Protein AF-A0A7V3RHC6-F1 (afdb_monomer)

Radius of gyration: 24.89 Å; Cα contacts (8 Å, |Δi|>4): 990; chains: 1; bounding box: 62×64×65 Å

Nearest PDB structures (foldseek):
  5ebb-assembly1_A  TM=7.477E-01  e=4.420E-12  Homo sapiens
  8w6p-assembly1_B  TM=6.959E-01  e=2.459E-11  Mus musculus
  5kas-assembly1_A  TM=6.746E-01  e=2.603E-11  Mus musculus
  3d33-assembly1_A  TM=6.828E-01  e=7.820E-04  Phocaeicola vulgatus ATCC 8482
  8pb1-assembly1_C  TM=3.062E-01  e=1.645E-03  Mus musculus

InterPro domains:
  IPR004843 Calcineurin-like, phosphoesterase domain [PF00149] (40-216)
  IPR029052 Metallo-dependent phosphatase-like [G3DSA:3.60.21.10] (20-280)
  IPR029052 Metallo-dependent phosphatase-like [SSF56300] (10-263)
  IPR051918 Serine/threonine-protein phosphatase CPPED1 [PTHR43143] (10-264)

Secondary structure (DSSP, 8-state):
----------EEEEEE----BTSSTTHHHHHHHHHHHHHT-BSPPS-EEEES--B--SS-HHHHHHHHHHHHHHHTT--S-EEEE--HHHH--SSTT---HHHHHHHHHHH--SSEEEEETTEEEEE--GGGS-TTSSSTTTTHHHHHHHHHHHHHHHHTTTT-SEEEEE-SS-S-SS-TTPPP-SSSPPTTHHHHHHHHHHHTT--EEEE-SSSS--EEEETTEEEEE---S--SSGGG-EEEEEEEETTEEEEEEEETTS---B---S-SS----STT-EE-SS-EEEEEE--TTT-GGGTT-EEEEEE-TT-EE--S-------TTS-EEEEE---SSTT--EEEEE---PPS---EESS--TTSPPPEEEEETTEEEEEESS-EEEEEEEEETTS-EEEEEEEEEPSEEEEEEPPTTPPSEEEEEEEEESSS--EEEEEEE-

Mean predicted aligned error: 15.15 Å

Solvent-accessible surface area (backbone atoms only — not comparable to full-atom values): 24322 Å² total; per-residue (Å²): 133,84,80,76,76,83,74,67,74,69,48,41,32,35,42,36,18,30,34,18,23,74,69,43,92,44,8,60,60,40,40,48,50,49,45,53,43,53,66,55,25,40,67,63,53,67,31,37,36,36,19,12,16,50,16,39,48,67,87,40,71,68,58,26,51,51,22,41,53,52,42,50,61,47,57,63,74,44,96,46,57,75,46,67,23,40,15,45,36,55,38,23,41,74,57,101,58,46,54,43,74,67,39,49,50,51,43,37,73,73,80,34,68,48,53,51,71,52,74,56,88,50,27,41,41,36,41,36,40,39,62,34,40,39,64,63,65,82,65,79,35,63,65,62,32,57,54,49,56,52,47,54,52,51,55,54,60,61,44,71,86,43,86,54,68,38,33,36,41,37,21,9,52,31,64,49,84,75,32,95,84,53,78,66,49,99,66,30,36,10,70,69,55,33,61,53,51,56,49,46,33,60,78,66,60,24,46,35,37,43,17,12,82,72,56,40,74,45,83,49,70,55,86,74,19,42,35,34,35,22,19,15,25,39,52,89,51,52,83,59,14,27,31,26,44,39,36,41,43,76,56,31,43,35,41,31,53,41,34,65,77,57,75,67,49,68,61,78,88,68,61,79,67,52,70,53,86,59,89,82,39,50,48,36,85,52,53,30,37,35,38,47,75,61,61,36,57,91,38,59,92,47,64,86,59,69,56,76,48,82,47,50,69,79,50,73,49,81,72,55,47,77,94,77,87,87,59,100,78,75,67,46,73,54,55,29,48,32,47,86,45,103,50,40,34,37,38,50,47,47,83,70,85,84,68,91,62,28,66,51,70,75,54,93,62,85,83,56,79,76,68,46,69,50,66,59,51,64,32,40,37,41,33,27,92,50,71,43,53,37,38,30,35,34,27,40,88,86,70,52,71,46,81,53,45,77,49,77,44,53,59,39,82,39,82,43,63,52,62,92,85,67,66,68,43,59,32,42,34,40,36,46,37,88,86,44,57,39,33,43,34,65,44,65,31,98

Sequence (446 aa):
MILLLISFTPFYFIHYSDPQIGRNSYTVPYCSIAVHQIMSMNPQPLFIIVSGDMAEDQNNQNNLLQQWQICDSLFDILSIPKFFTPGNHDIGYASDTCWKPARLSLYRNFWGMDYYSFQYDSCLFISLNSTLLDTYSGHQCYPYSLEQDSFLRATLISSQDSLYHHIFLFFHFPLYVSSPSEANSPNNVDRPRRDTILKYLRDYNISAVFTGHLHYDLLNFYGPTLLMTSLPTCETNINSCGYRVVKVYDKGIETYVIYLSAPVTYVSMIPIVQVQVQSETVVVNTPFWFSCAIDSINHPEWRGSTVRWIFRTGDTLYTSSGNFVYSQTGNYQILCQVYKSPHYSALYRFPIYVRESAHTPENNNLDASPLLFSSLGNKIFIVSQEKQDCNISAYSVVGRKFDVFKGIIERGKNEILLPGDVKSGIYFIRLDSQKSSRFYKFIYVK

Structure (mmCIF, N/CA/C/O backbone):
data_AF-A0A7V3RHC6-F1
#
_entry.id   AF-A0A7V3RHC6-F1
#
loop_
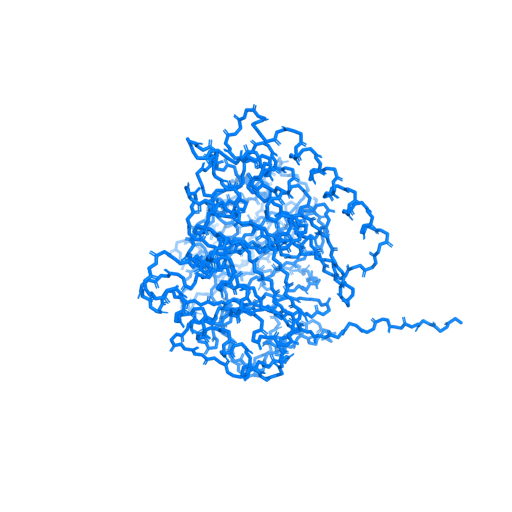_atom_site.group_PDB
_atom_site.id
_atom_site.type_symbol
_atom_site.label_atom_id
_atom_site.label_alt_id
_atom_site.label_comp_id
_atom_site.label_asym_id
_atom_site.label_entity_id
_atom_site.label_seq_id
_atom_site.pdbx_PDB_ins_code
_atom_site.Cartn_x
_atom_site.Cartn_y
_atom_site.Cartn_z
_atom_site.occupancy
_atom_site.B_iso_or_equiv
_atom_site.auth_seq_id
_atom_site.auth_comp_id
_atom_site.auth_asym_id
_atom_site.auth_atom_id
_atom_site.pdbx_PDB_model_num
ATOM 1 N N . MET A 1 1 ? -24.876 -30.536 12.848 1.00 37.47 1 MET A N 1
ATOM 2 C CA . MET A 1 1 ? -24.192 -29.507 12.042 1.00 37.47 1 MET A CA 1
ATOM 3 C C . MET A 1 1 ? -23.051 -28.972 12.890 1.00 37.47 1 MET A C 1
ATOM 5 O O . MET A 1 1 ? -23.301 -28.213 13.815 1.00 37.47 1 MET A O 1
ATOM 9 N N . ILE A 1 2 ? -21.839 -29.492 12.696 1.00 34.75 2 ILE A N 1
ATOM 10 C CA . ILE A 1 2 ? -20.651 -29.005 13.405 1.00 34.75 2 ILE A CA 1
ATOM 11 C C . ILE A 1 2 ? -20.310 -27.671 12.740 1.00 34.75 2 ILE A C 1
ATOM 13 O O . ILE A 1 2 ? -19.877 -27.665 11.591 1.00 34.75 2 ILE A O 1
ATOM 17 N N . LEU A 1 3 ? -20.590 -26.549 13.411 1.00 36.97 3 LEU A N 1
ATOM 18 C CA . LEU A 1 3 ? -20.013 -25.264 13.022 1.00 36.97 3 LEU A CA 1
ATOM 19 C C . LEU A 1 3 ? -18.498 -25.416 13.204 1.00 36.97 3 LEU A C 1
ATOM 21 O O . LEU A 1 3 ? -18.010 -25.392 14.333 1.00 36.97 3 LEU A O 1
ATOM 25 N N . LEU A 1 4 ? -17.758 -25.619 12.113 1.00 41.19 4 LEU A N 1
ATOM 26 C CA . LEU A 1 4 ? -16.332 -25.321 12.120 1.00 41.19 4 LEU A CA 1
ATOM 27 C C . LEU A 1 4 ? -16.225 -23.815 12.363 1.00 41.19 4 LEU A C 1
ATOM 29 O O . LEU A 1 4 ? -16.516 -23.012 11.480 1.00 41.19 4 LEU A O 1
ATOM 33 N N . LEU A 1 5 ? -15.868 -23.437 13.588 1.00 44.69 5 LEU A N 1
ATOM 34 C CA . LEU A 1 5 ? -15.341 -22.111 13.866 1.00 44.69 5 LEU A CA 1
ATOM 35 C C . LEU A 1 5 ? -14.073 -21.980 13.020 1.00 44.69 5 LEU A C 1
ATOM 37 O O . LEU A 1 5 ? -13.069 -22.621 13.321 1.00 44.69 5 LEU A O 1
ATOM 41 N N . ILE A 1 6 ? -14.140 -21.215 11.930 1.00 54.12 6 ILE A N 1
ATOM 42 C CA . ILE A 1 6 ? -12.950 -20.817 11.180 1.00 54.12 6 ILE A CA 1
ATOM 43 C C . ILE A 1 6 ? -12.144 -19.941 12.141 1.00 54.12 6 ILE A C 1
ATOM 45 O O . ILE A 1 6 ? -12.525 -18.808 12.431 1.00 54.12 6 ILE A O 1
ATOM 49 N N . SER A 1 7 ? -11.094 -20.504 12.733 1.00 68.12 7 SER A N 1
ATOM 50 C CA . SER A 1 7 ? -10.205 -19.771 13.625 1.00 68.12 7 SER A CA 1
ATOM 51 C C . SER A 1 7 ? -9.169 -19.039 12.783 1.00 68.12 7 SER A C 1
ATOM 53 O O . SER A 1 7 ? -8.286 -19.677 12.212 1.00 68.12 7 SER A O 1
ATOM 55 N N . PHE A 1 8 ? -9.273 -17.715 12.722 1.00 80.94 8 PHE A N 1
ATOM 56 C CA . PHE A 1 8 ? -8.243 -16.861 12.140 1.00 80.94 8 PHE A CA 1
ATOM 57 C C . PHE A 1 8 ? -6.928 -17.028 12.917 1.00 80.94 8 PHE A C 1
ATOM 59 O O . PHE A 1 8 ? -6.909 -16.886 14.144 1.00 80.94 8 PHE A O 1
ATOM 66 N N . THR A 1 9 ? -5.831 -17.306 12.220 1.00 88.25 9 THR A N 1
ATOM 67 C CA . THR A 1 9 ? -4.495 -17.449 12.804 1.00 88.25 9 THR A CA 1
ATOM 68 C C . THR A 1 9 ? -3.704 -16.164 12.567 1.00 88.25 9 THR A C 1
ATOM 70 O O . THR A 1 9 ? -3.343 -15.877 11.430 1.00 88.25 9 THR A O 1
ATOM 73 N N . PRO A 1 10 ? -3.373 -15.381 13.612 1.00 89.19 10 PRO A N 1
ATOM 74 C CA . PRO A 1 10 ? -2.557 -14.186 13.445 1.00 89.19 10 PRO A CA 1
ATOM 75 C C . PRO A 1 10 ? -1.246 -14.464 12.711 1.00 89.19 10 PRO A C 1
ATOM 77 O O . PRO A 1 10 ? -0.502 -15.378 13.069 1.00 89.19 10 PRO A O 1
ATOM 80 N N . PHE A 1 11 ? -0.938 -13.632 11.724 1.00 94.06 11 PHE A N 1
ATOM 81 C CA . PHE A 1 11 ? 0.276 -13.733 10.918 1.00 94.06 11 PHE A CA 1
ATOM 82 C C . PHE A 1 11 ? 0.844 -12.346 10.650 1.00 94.06 11 PHE A C 1
ATOM 84 O O . PHE A 1 11 ? 0.203 -11.333 10.926 1.00 94.06 11 PHE A O 1
ATOM 91 N N . TYR A 1 12 ? 2.051 -12.275 10.106 1.00 94.75 12 TYR A N 1
ATOM 92 C CA . TYR A 1 12 ? 2.597 -11.010 9.643 1.00 94.75 12 TYR A CA 1
ATOM 93 C C . TYR A 1 12 ? 3.330 -11.178 8.319 1.00 94.75 12 TYR A C 1
ATOM 95 O O . TYR A 1 12 ? 3.799 -12.267 7.988 1.00 94.75 12 TYR A O 1
ATOM 103 N N . PHE A 1 13 ? 3.422 -10.088 7.571 1.00 97.88 13 PHE A N 1
ATOM 104 C CA . PHE A 1 13 ? 4.152 -10.006 6.316 1.00 97.88 13 PHE A CA 1
ATOM 105 C C . PHE A 1 13 ? 4.978 -8.720 6.260 1.00 97.88 13 PHE A C 1
ATOM 107 O O . PHE A 1 13 ? 4.803 -7.810 7.080 1.00 97.88 13 PHE A O 1
ATOM 114 N N . ILE A 1 14 ? 5.896 -8.658 5.298 1.00 98.06 14 ILE A N 1
ATOM 115 C CA . ILE A 1 14 ? 6.701 -7.463 5.032 1.00 98.06 14 ILE A CA 1
ATOM 116 C C . ILE A 1 14 ? 6.112 -6.698 3.849 1.00 98.06 14 ILE A C 1
ATOM 118 O O . ILE A 1 14 ? 5.821 -7.285 2.811 1.00 98.06 14 ILE A O 1
ATOM 122 N N . HIS A 1 15 ? 5.973 -5.384 3.995 1.00 98.00 15 HIS A N 1
ATOM 123 C CA . HIS A 1 15 ? 5.754 -4.453 2.893 1.00 98.00 15 HIS A CA 1
ATOM 124 C C . HIS A 1 15 ? 7.049 -3.683 2.627 1.00 98.00 15 HIS A C 1
ATOM 126 O O . HIS A 1 15 ? 7.551 -2.928 3.462 1.00 98.00 15 HIS A O 1
ATOM 132 N N . TYR A 1 16 ? 7.606 -3.910 1.450 1.00 98.44 16 TYR A N 1
ATOM 133 C CA . TYR A 1 16 ? 8.863 -3.354 0.979 1.00 98.44 16 TYR A CA 1
ATOM 134 C C . TYR A 1 16 ? 8.603 -2.528 -0.280 1.00 98.44 16 TYR A C 1
ATOM 136 O O . TYR A 1 16 ? 7.682 -2.843 -1.030 1.00 98.44 16 TYR A O 1
ATOM 144 N N . SER A 1 17 ? 9.391 -1.488 -0.533 1.00 97.62 17 SER A N 1
ATOM 145 C CA . SER A 1 17 ? 9.248 -0.680 -1.744 1.00 97.62 17 SER A CA 1
ATOM 146 C C . SER A 1 17 ? 10.573 -0.077 -2.193 1.00 97.62 17 SER A C 1
ATOM 148 O O . SER A 1 17 ? 11.487 0.061 -1.382 1.00 97.62 17 SER A O 1
ATOM 150 N N . ASP A 1 18 ? 10.653 0.292 -3.473 1.00 98.38 18 ASP A N 1
ATOM 151 C CA . ASP A 1 18 ? 11.698 1.154 -4.031 1.00 98.38 18 ASP A CA 1
ATOM 152 C C . ASP A 1 18 ? 13.140 0.677 -3.720 1.00 98.38 18 ASP A C 1
ATOM 154 O O . ASP A 1 18 ? 13.944 1.416 -3.132 1.00 98.38 18 ASP A O 1
ATOM 158 N N . PRO A 1 19 ? 13.520 -0.571 -4.079 1.00 98.12 19 PRO A N 1
ATOM 159 C CA . PRO A 1 19 ? 14.930 -0.960 -4.059 1.00 98.12 19 PRO A CA 1
ATOM 160 C C . PRO A 1 19 ? 15.747 -0.194 -5.111 1.00 98.12 19 PRO A C 1
ATOM 162 O O . PRO A 1 19 ? 16.940 0.023 -4.886 1.00 98.12 19 PRO A O 1
ATOM 165 N N . GLN A 1 20 ? 15.117 0.193 -6.235 1.00 97.31 20 GLN A N 1
ATOM 166 C CA . GLN A 1 20 ? 15.668 0.935 -7.378 1.00 97.31 20 GLN A CA 1
ATOM 167 C C . GLN A 1 20 ? 17.129 0.587 -7.673 1.00 97.31 20 GLN A C 1
ATOM 169 O O . GLN A 1 20 ? 18.032 1.434 -7.630 1.00 97.31 20 GLN A O 1
ATOM 174 N N . ILE A 1 21 ? 17.381 -0.699 -7.940 1.00 98.44 21 ILE A N 1
ATOM 175 C CA . ILE A 1 21 ? 18.728 -1.188 -8.230 1.00 98.44 21 ILE A CA 1
ATOM 176 C C . ILE A 1 21 ? 19.315 -0.386 -9.394 1.00 98.44 21 ILE A C 1
ATOM 178 O O . ILE A 1 21 ? 18.726 -0.316 -10.468 1.00 98.44 21 ILE A O 1
ATOM 182 N N . GLY A 1 22 ? 20.486 0.217 -9.171 1.00 96.56 22 GLY A N 1
ATOM 183 C CA . GLY A 1 22 ? 21.165 1.064 -10.157 1.00 96.56 22 GLY A CA 1
ATOM 184 C C . GLY A 1 22 ? 21.068 2.572 -9.913 1.00 96.56 22 GLY A C 1
ATOM 185 O O . GLY A 1 22 ? 21.843 3.307 -10.520 1.00 96.56 22 GLY A O 1
ATOM 186 N N . ARG A 1 23 ? 20.221 3.044 -8.985 1.00 96.31 23 ARG A N 1
ATOM 187 C CA . ARG A 1 23 ? 20.109 4.478 -8.637 1.00 96.31 23 ARG A CA 1
ATOM 188 C C . ARG A 1 23 ? 21.396 5.078 -8.076 1.00 96.31 23 ARG A C 1
ATOM 190 O O . ARG A 1 23 ? 21.731 6.227 -8.346 1.00 96.31 23 ARG A O 1
ATOM 197 N N . ASN A 1 24 ? 22.124 4.309 -7.274 1.00 96.69 24 ASN A N 1
ATOM 198 C CA . ASN A 1 24 ? 23.439 4.661 -6.741 1.00 96.69 24 ASN A CA 1
ATOM 199 C C . ASN A 1 24 ? 24.169 3.403 -6.243 1.00 96.69 24 ASN A C 1
ATOM 201 O O . ASN A 1 24 ? 23.604 2.306 -6.213 1.00 96.69 24 ASN A O 1
ATOM 205 N N . SER A 1 25 ? 25.420 3.571 -5.806 1.00 97.19 25 SER A N 1
ATOM 206 C CA . SER A 1 25 ? 26.279 2.485 -5.315 1.00 97.19 25 SER A CA 1
ATOM 207 C C . SER A 1 25 ? 25.806 1.823 -4.014 1.00 97.19 25 SER A C 1
ATOM 209 O O . SER A 1 25 ? 26.348 0.781 -3.651 1.00 97.19 25 SER A O 1
ATOM 211 N N . TYR A 1 26 ? 24.821 2.391 -3.310 1.00 97.06 26 TYR A N 1
ATOM 212 C CA . TYR A 1 26 ? 24.294 1.855 -2.051 1.00 97.06 26 TYR A CA 1
ATOM 213 C C . TYR A 1 26 ? 23.060 0.966 -2.232 1.00 97.06 26 TYR A C 1
ATOM 215 O O . TYR A 1 26 ? 22.795 0.146 -1.359 1.00 97.06 26 TYR A O 1
ATOM 223 N N . THR A 1 27 ? 22.357 1.063 -3.366 1.00 97.50 27 THR A N 1
ATOM 224 C CA . THR A 1 27 ? 21.118 0.306 -3.648 1.00 97.50 27 THR A CA 1
ATOM 225 C C . THR A 1 27 ? 21.269 -1.204 -3.432 1.00 97.50 27 THR A C 1
ATOM 227 O O . THR A 1 27 ? 20.521 -1.797 -2.657 1.00 97.50 27 THR A O 1
ATOM 230 N N . VAL A 1 28 ? 22.287 -1.827 -4.037 1.00 98.44 28 VAL A N 1
ATOM 231 C CA . VAL A 1 28 ? 22.571 -3.265 -3.876 1.00 98.44 28 VAL A CA 1
ATOM 232 C C . VAL A 1 28 ? 22.974 -3.615 -2.432 1.00 98.44 28 VAL A C 1
ATOM 234 O O . VAL A 1 28 ? 22.345 -4.505 -1.855 1.00 98.44 28 VAL A O 1
ATOM 237 N N . PRO A 1 29 ? 23.958 -2.938 -1.796 1.00 98.38 29 PRO A N 1
ATOM 238 C CA . PRO A 1 29 ? 24.278 -3.176 -0.388 1.00 98.38 29 PRO A CA 1
ATOM 239 C C . PRO A 1 29 ? 23.084 -3.041 0.564 1.00 98.38 29 PRO A C 1
ATOM 241 O O . PRO A 1 29 ? 22.912 -3.882 1.442 1.00 98.38 29 PRO A O 1
ATOM 244 N N . TYR A 1 30 ? 22.254 -2.009 0.412 1.00 98.38 30 TYR A N 1
ATOM 245 C CA . TYR A 1 30 ? 21.142 -1.736 1.327 1.00 98.38 30 TYR A CA 1
ATOM 246 C C . TYR A 1 30 ? 19.971 -2.693 1.113 1.00 98.38 30 TYR A C 1
ATOM 248 O O . TYR A 1 30 ? 19.403 -3.172 2.094 1.00 98.38 30 TYR A O 1
ATOM 256 N N . CYS A 1 31 ? 19.671 -3.059 -0.136 1.00 98.31 31 CYS A N 1
ATOM 257 C CA . CYS A 1 31 ? 18.723 -4.131 -0.431 1.00 98.31 31 CYS A CA 1
ATOM 258 C C . CYS A 1 31 ? 19.202 -5.471 0.161 1.00 98.31 31 CYS A C 1
ATOM 260 O O . CYS A 1 31 ? 18.445 -6.137 0.867 1.00 98.31 31 CYS A O 1
ATOM 262 N N . SER A 1 32 ? 20.488 -5.812 -0.001 1.00 98.31 32 SER A N 1
ATOM 263 C CA . SER A 1 32 ? 21.083 -7.007 0.614 1.00 98.31 32 SER A CA 1
ATOM 264 C C . SER A 1 32 ? 20.976 -6.992 2.143 1.00 98.31 32 SER A C 1
ATOM 266 O O . SER A 1 32 ? 20.552 -7.984 2.736 1.00 98.31 32 SER A O 1
ATOM 268 N N . ILE A 1 33 ? 21.289 -5.866 2.797 1.00 97.94 33 ILE A N 1
ATOM 269 C CA . ILE A 1 33 ? 21.116 -5.705 4.250 1.00 97.94 33 ILE A CA 1
ATOM 270 C C . ILE A 1 33 ? 19.658 -5.953 4.646 1.00 97.94 33 ILE A C 1
ATOM 272 O O . ILE A 1 33 ? 19.409 -6.728 5.567 1.00 97.94 33 ILE A O 1
ATOM 276 N N . ALA A 1 34 ? 18.701 -5.332 3.954 1.00 97.75 34 ALA A N 1
ATOM 277 C CA . ALA A 1 34 ? 17.282 -5.485 4.252 1.00 97.75 34 ALA A CA 1
ATOM 278 C C . ALA A 1 34 ? 16.829 -6.948 4.137 1.00 97.75 34 ALA A C 1
ATOM 280 O O . ALA A 1 34 ? 16.205 -7.473 5.058 1.00 97.75 34 ALA A O 1
ATOM 281 N N . VAL A 1 35 ? 17.207 -7.630 3.053 1.00 98.00 35 VAL A N 1
ATOM 282 C CA . VAL A 1 35 ? 16.885 -9.045 2.838 1.00 98.00 35 VAL A CA 1
ATOM 283 C C . VAL A 1 35 ? 17.478 -9.930 3.937 1.00 98.00 35 VAL A C 1
ATOM 285 O O . VAL A 1 35 ? 16.762 -10.756 4.498 1.00 98.00 35 VAL A O 1
ATOM 288 N N . HIS A 1 36 ? 18.743 -9.739 4.315 1.00 97.56 36 HIS A N 1
ATOM 289 C CA . HIS A 1 36 ? 19.352 -10.527 5.393 1.00 97.56 36 HIS A CA 1
ATOM 290 C C . HIS A 1 36 ? 18.713 -10.242 6.758 1.00 97.56 36 HIS A C 1
ATOM 292 O O . HIS A 1 36 ? 18.557 -11.159 7.564 1.00 97.56 36 HIS A O 1
ATOM 298 N N . GLN A 1 37 ? 18.304 -8.996 7.020 1.00 95.25 37 GLN A N 1
ATOM 299 C CA . GLN A 1 37 ? 17.559 -8.653 8.232 1.00 95.25 37 GLN A CA 1
ATOM 300 C C . GLN A 1 37 ? 16.214 -9.382 8.272 1.00 95.25 37 GLN A C 1
ATOM 302 O O . GLN A 1 37 ? 15.913 -10.023 9.278 1.00 95.25 37 GLN A O 1
ATOM 307 N N . ILE A 1 38 ? 15.454 -9.356 7.173 1.00 97.00 38 ILE A N 1
ATOM 308 C CA . ILE A 1 38 ? 14.174 -10.066 7.040 1.00 97.00 38 ILE A CA 1
ATOM 309 C C . ILE A 1 38 ? 14.379 -11.578 7.206 1.00 97.00 38 ILE A C 1
ATOM 311 O O . ILE A 1 38 ? 13.677 -12.205 7.994 1.00 97.00 38 ILE A O 1
ATOM 315 N N . MET A 1 39 ? 15.399 -12.149 6.559 1.00 95.94 39 MET A N 1
ATOM 316 C CA . MET A 1 39 ? 15.767 -13.563 6.696 1.00 95.94 39 MET A CA 1
ATOM 317 C C . MET A 1 39 ? 16.136 -13.937 8.138 1.00 95.94 39 MET A C 1
ATOM 319 O O . MET A 1 39 ? 15.970 -15.084 8.536 1.00 95.94 39 MET A O 1
ATOM 323 N N . SER A 1 40 ? 16.646 -13.003 8.938 1.00 94.50 40 SER A N 1
ATOM 324 C CA . SER A 1 40 ? 17.009 -13.260 10.336 1.00 94.50 40 SER A CA 1
ATOM 325 C C . SER A 1 40 ? 15.841 -13.134 11.324 1.00 94.50 40 SER A C 1
ATOM 327 O O . SER A 1 40 ? 16.035 -13.357 12.521 1.00 94.50 40 SER A O 1
ATOM 329 N N . MET A 1 41 ? 14.642 -12.764 10.857 1.00 92.88 41 MET A N 1
ATOM 330 C CA . MET A 1 41 ? 13.486 -12.574 11.729 1.00 92.88 41 MET A CA 1
ATOM 331 C C . MET A 1 41 ? 12.950 -13.890 12.290 1.00 92.88 41 MET A C 1
ATOM 333 O O . MET A 1 41 ? 12.840 -14.898 11.593 1.00 92.88 41 MET A O 1
ATOM 337 N N . ASN A 1 42 ? 12.552 -13.851 13.561 1.00 87.06 42 ASN A N 1
ATOM 338 C CA . ASN A 1 42 ? 11.899 -14.950 14.252 1.00 87.06 42 ASN A CA 1
ATOM 339 C C . ASN A 1 42 ? 10.584 -14.489 14.922 1.00 87.06 42 ASN A C 1
ATOM 341 O O . ASN A 1 42 ? 10.622 -13.552 15.729 1.00 87.06 42 ASN A O 1
ATOM 345 N N . PRO A 1 43 ? 9.436 -15.139 14.642 1.00 92.94 43 PRO A N 1
ATOM 346 C CA . PRO A 1 43 ? 9.234 -16.104 13.551 1.00 92.94 43 PRO A CA 1
ATOM 347 C C . PRO A 1 43 ? 9.485 -15.450 12.184 1.00 92.94 43 PRO A C 1
ATOM 349 O O . PRO A 1 43 ? 9.472 -14.228 12.110 1.00 92.94 43 PRO A O 1
ATOM 352 N N . GLN A 1 44 ? 9.716 -16.227 11.122 1.00 95.50 44 GLN A N 1
ATOM 353 C CA . GLN A 1 44 ? 9.834 -15.690 9.753 1.00 95.50 44 GLN A CA 1
ATOM 354 C C . GLN A 1 44 ? 8.538 -14.979 9.324 1.00 95.50 44 GLN A C 1
ATOM 356 O O . GLN A 1 44 ? 7.458 -15.396 9.764 1.00 95.50 44 GLN A O 1
ATOM 361 N N . PRO A 1 45 ? 8.602 -13.945 8.462 1.00 96.81 45 PRO A N 1
ATOM 362 C CA . PRO A 1 45 ? 7.406 -13.385 7.858 1.00 96.81 45 PRO A CA 1
ATOM 363 C C . PRO A 1 45 ? 6.741 -14.440 6.991 1.00 96.81 45 PRO A C 1
ATOM 365 O O . PRO A 1 45 ? 7.404 -15.275 6.380 1.00 96.81 45 PRO A O 1
ATOM 368 N N . LEU A 1 46 ? 5.423 -14.372 6.888 1.00 97.25 46 LEU A N 1
ATOM 369 C CA . LEU A 1 46 ? 4.684 -15.309 6.061 1.00 97.25 46 LEU A CA 1
ATOM 370 C C . LEU A 1 46 ? 4.987 -15.121 4.568 1.00 97.25 46 LEU A C 1
ATOM 372 O O . LEU A 1 46 ? 5.062 -16.096 3.830 1.00 97.25 46 LEU A O 1
ATOM 376 N N . PHE A 1 47 ? 5.129 -13.869 4.134 1.00 98.44 47 PHE A N 1
ATOM 377 C CA . PHE A 1 47 ? 5.503 -13.471 2.780 1.00 98.44 47 PHE A CA 1
ATOM 378 C C . PHE A 1 47 ? 5.992 -12.016 2.773 1.00 98.44 47 PHE A C 1
ATOM 380 O O . PHE A 1 47 ? 5.931 -11.310 3.788 1.00 98.44 47 PHE A O 1
ATOM 387 N N . ILE A 1 48 ? 6.460 -11.561 1.613 1.00 98.50 48 ILE A N 1
ATOM 388 C CA . ILE A 1 48 ? 6.819 -10.168 1.341 1.00 98.50 48 ILE A CA 1
ATOM 389 C C . ILE A 1 48 ? 6.051 -9.639 0.127 1.00 98.50 48 ILE A C 1
ATOM 391 O O . ILE A 1 48 ? 5.906 -10.329 -0.880 1.00 98.50 48 ILE A O 1
ATOM 395 N N . ILE A 1 49 ? 5.565 -8.404 0.231 1.00 98.50 49 ILE A N 1
ATOM 396 C CA . ILE A 1 49 ? 5.015 -7.616 -0.874 1.00 98.50 49 ILE A CA 1
ATOM 397 C C . ILE A 1 49 ? 6.025 -6.521 -1.218 1.00 98.50 49 ILE A C 1
ATOM 399 O O . ILE A 1 49 ? 6.419 -5.759 -0.335 1.00 98.50 49 ILE A O 1
ATOM 403 N N . VAL A 1 50 ? 6.411 -6.429 -2.490 1.00 98.31 50 VAL A N 1
ATOM 404 C CA . VAL A 1 50 ? 7.329 -5.419 -3.031 1.00 98.31 50 VAL A CA 1
ATOM 405 C C . VAL A 1 50 ? 6.541 -4.460 -3.925 1.00 98.31 50 VAL A C 1
ATOM 407 O O . VAL A 1 50 ? 6.107 -4.835 -5.016 1.00 98.31 50 VAL A O 1
ATOM 410 N N . SER A 1 51 ? 6.319 -3.231 -3.450 1.00 96.81 51 SER A N 1
ATOM 411 C CA . SER A 1 51 ? 5.440 -2.246 -4.087 1.00 96.81 51 SER A CA 1
ATOM 412 C C . SER A 1 51 ? 6.116 -1.390 -5.167 1.00 96.81 51 SER A C 1
ATOM 414 O O . SER A 1 51 ? 5.971 -0.172 -5.151 1.00 96.81 51 SER A O 1
ATOM 416 N N . GLY A 1 52 ? 6.811 -2.018 -6.117 1.00 96.12 52 GLY A N 1
ATOM 417 C CA . GLY A 1 52 ? 7.332 -1.365 -7.322 1.00 96.12 52 GLY A CA 1
ATOM 418 C C . GLY A 1 52 ? 8.730 -0.770 -7.221 1.00 96.12 52 GLY A C 1
ATOM 419 O O . GLY A 1 52 ? 9.347 -0.737 -6.154 1.00 96.12 52 GLY A O 1
ATOM 420 N N . ASP A 1 53 ? 9.194 -0.320 -8.387 1.00 97.19 53 ASP A N 1
ATOM 421 C CA . ASP A 1 53 ? 10.480 0.323 -8.628 1.00 97.19 53 ASP A CA 1
ATOM 422 C C . ASP A 1 53 ? 11.665 -0.592 -8.305 1.00 97.19 53 ASP A C 1
ATOM 424 O O . ASP A 1 53 ? 12.597 -0.252 -7.570 1.00 97.19 53 ASP A O 1
ATOM 428 N N . MET A 1 54 ? 11.635 -1.799 -8.881 1.00 98.00 54 MET A N 1
ATOM 429 C CA . MET A 1 54 ? 12.683 -2.801 -8.673 1.00 98.00 54 MET A CA 1
ATOM 430 C C . MET A 1 54 ? 14.049 -2.360 -9.220 1.00 98.00 54 MET A C 1
ATOM 432 O O . MET A 1 54 ? 15.089 -2.758 -8.691 1.00 98.00 54 MET A O 1
ATOM 436 N N . ALA A 1 55 ? 14.052 -1.550 -10.273 1.00 95.75 55 ALA A N 1
ATOM 437 C CA . ALA A 1 55 ? 15.232 -1.070 -10.986 1.00 95.75 55 ALA A CA 1
ATOM 438 C C . ALA A 1 55 ? 15.156 0.446 -11.211 1.00 95.75 55 ALA A C 1
ATOM 440 O O . ALA A 1 55 ? 14.100 1.035 -11.025 1.00 95.75 55 ALA A O 1
ATOM 441 N N . GLU A 1 56 ? 16.263 1.075 -11.607 1.00 93.75 56 GLU A N 1
ATOM 442 C CA . GLU A 1 56 ? 16.321 2.519 -11.871 1.00 93.75 56 GLU A CA 1
ATOM 443 C C . GLU A 1 56 ? 16.166 2.860 -13.361 1.00 93.75 56 GLU A C 1
ATOM 445 O O . GLU A 1 56 ? 15.500 3.837 -13.707 1.00 93.75 56 GLU A O 1
ATOM 450 N N . ASP A 1 57 ? 16.817 2.106 -14.257 1.00 88.56 57 ASP A N 1
ATOM 451 C CA . ASP A 1 57 ? 17.053 2.553 -15.633 1.00 88.56 57 ASP A CA 1
ATOM 452 C C . ASP A 1 57 ? 15.789 2.470 -16.505 1.00 88.56 57 ASP A C 1
ATOM 454 O O . ASP A 1 57 ? 15.423 1.449 -17.097 1.00 88.56 57 ASP A O 1
ATOM 458 N N . GLN A 1 58 ? 15.121 3.613 -16.627 1.00 83.50 58 GLN A N 1
ATOM 459 C CA . GLN A 1 58 ? 13.950 3.778 -17.479 1.00 83.50 58 GLN A CA 1
ATOM 460 C C . GLN A 1 58 ? 14.276 3.867 -18.973 1.00 83.50 58 GLN A C 1
ATOM 462 O O . GLN A 1 58 ? 13.386 3.676 -19.800 1.00 83.50 58 GLN A O 1
ATOM 467 N N . ASN A 1 59 ? 15.526 4.110 -19.354 1.00 83.25 59 ASN A N 1
ATOM 468 C CA . ASN A 1 59 ? 15.872 4.499 -20.719 1.00 83.25 59 ASN A CA 1
ATOM 469 C C . ASN A 1 59 ? 16.571 3.386 -21.506 1.00 83.25 59 ASN A C 1
ATOM 471 O O . ASN A 1 59 ? 16.543 3.399 -22.737 1.00 83.25 59 ASN A O 1
ATOM 475 N N . ASN A 1 60 ? 17.160 2.402 -20.824 1.00 87.56 60 ASN A N 1
ATOM 476 C CA . ASN A 1 60 ? 17.866 1.292 -21.452 1.00 87.56 60 ASN A CA 1
ATOM 477 C C . ASN A 1 60 ? 17.332 -0.064 -20.972 1.00 87.56 60 ASN A C 1
ATOM 479 O O . ASN A 1 60 ? 17.556 -0.483 -19.840 1.00 87.56 60 ASN A O 1
ATOM 483 N N . GLN A 1 61 ? 16.682 -0.793 -21.882 1.00 88.12 61 GLN A N 1
ATOM 484 C CA . GLN A 1 61 ? 16.084 -2.098 -21.596 1.00 88.12 61 GLN A CA 1
ATOM 485 C C . GLN A 1 61 ? 17.100 -3.153 -21.122 1.00 88.12 61 GLN A C 1
ATOM 487 O O . GLN A 1 61 ? 16.758 -3.997 -20.297 1.00 88.12 61 GLN A O 1
ATOM 492 N N . ASN A 1 62 ? 18.339 -3.126 -21.625 1.00 91.69 62 ASN A N 1
ATOM 493 C CA . ASN A 1 62 ? 19.361 -4.092 -21.215 1.00 91.69 62 ASN A CA 1
ATOM 494 C C . ASN A 1 62 ? 19.832 -3.815 -19.786 1.00 91.69 62 ASN A C 1
ATOM 496 O O . ASN A 1 62 ? 19.975 -4.750 -19.001 1.00 91.69 62 ASN A O 1
ATOM 500 N N . ASN A 1 63 ? 20.024 -2.540 -19.441 1.00 93.50 63 ASN A N 1
ATOM 501 C CA . ASN A 1 63 ? 20.364 -2.143 -18.077 1.00 93.50 63 ASN A CA 1
ATOM 502 C C . ASN A 1 63 ? 19.215 -2.461 -17.114 1.00 93.50 63 ASN A C 1
ATOM 504 O O . ASN A 1 63 ? 19.463 -3.032 -16.058 1.00 93.50 63 ASN A O 1
ATOM 508 N N . LEU A 1 64 ? 17.970 -2.170 -17.507 1.00 93.00 64 LEU A N 1
ATOM 509 C CA . LEU A 1 64 ? 16.774 -2.525 -16.743 1.00 93.00 64 LEU A CA 1
ATOM 510 C C . LEU A 1 64 ? 16.738 -4.024 -16.424 1.00 93.00 64 LEU A C 1
ATOM 512 O O . LEU A 1 64 ? 16.567 -4.405 -15.272 1.00 93.00 64 LEU A O 1
ATOM 516 N N . LEU A 1 65 ? 16.945 -4.878 -17.433 1.00 95.50 65 LEU A N 1
ATOM 517 C CA . LEU A 1 65 ? 16.927 -6.328 -17.249 1.00 95.50 65 LEU A CA 1
ATOM 518 C C . LEU A 1 65 ? 18.050 -6.804 -16.317 1.00 95.50 65 LEU A C 1
ATOM 520 O O . LEU A 1 65 ? 17.808 -7.652 -15.464 1.00 95.50 65 LEU A O 1
ATOM 524 N N . GLN A 1 66 ? 19.257 -6.243 -16.436 1.00 97.62 66 GLN A N 1
ATOM 525 C CA . GLN A 1 66 ? 20.363 -6.553 -15.520 1.00 97.62 66 GLN A CA 1
ATOM 526 C C . GLN A 1 66 ? 20.046 -6.126 -14.083 1.00 97.62 66 GLN A C 1
ATOM 528 O O . GLN A 1 66 ? 20.302 -6.872 -13.140 1.00 97.62 66 GLN A O 1
ATOM 533 N N . GLN A 1 67 ? 19.461 -4.942 -13.903 1.00 98.00 67 GLN A N 1
ATOM 534 C CA . GLN A 1 67 ? 19.055 -4.443 -12.591 1.00 98.00 67 GLN A CA 1
ATOM 535 C C . GLN A 1 67 ? 17.942 -5.305 -11.981 1.00 98.00 67 GLN A C 1
ATOM 537 O O . GLN A 1 67 ? 18.019 -5.635 -10.799 1.00 98.00 67 GLN A O 1
ATOM 542 N N . TRP A 1 68 ? 16.965 -5.750 -12.778 1.00 98.06 68 TRP A N 1
ATOM 543 C CA . TRP A 1 68 ? 15.958 -6.716 -12.338 1.00 98.06 68 TRP A CA 1
ATOM 544 C C . TRP A 1 68 ? 16.564 -8.064 -11.955 1.00 98.06 68 TRP A C 1
ATOM 546 O O . TRP A 1 68 ? 16.212 -8.581 -10.905 1.00 98.06 68 TRP A O 1
ATOM 556 N N . GLN A 1 69 ? 17.512 -8.603 -12.727 1.00 98.50 69 GLN A N 1
ATOM 557 C CA . GLN A 1 69 ? 18.209 -9.849 -12.379 1.00 98.50 69 GLN A CA 1
ATOM 558 C C . GLN A 1 69 ? 18.962 -9.743 -11.049 1.00 98.50 69 GLN A C 1
ATOM 560 O O . GLN A 1 69 ? 18.937 -10.677 -10.249 1.00 98.50 69 GLN A O 1
ATOM 565 N N . ILE A 1 70 ? 19.613 -8.605 -10.794 1.00 98.62 70 ILE A N 1
ATOM 566 C CA . ILE A 1 70 ? 20.274 -8.341 -9.510 1.00 98.62 70 ILE A CA 1
ATOM 567 C C . ILE A 1 70 ? 19.236 -8.264 -8.386 1.00 98.62 70 ILE A C 1
ATOM 569 O O . ILE A 1 70 ? 19.426 -8.886 -7.345 1.00 98.62 70 ILE A O 1
ATOM 573 N N . CYS A 1 71 ? 18.144 -7.524 -8.594 1.00 98.44 71 CYS A N 1
ATOM 574 C CA . CYS A 1 71 ? 17.059 -7.386 -7.625 1.00 98.44 71 CYS A CA 1
ATOM 575 C C . CYS A 1 71 ? 16.447 -8.752 -7.269 1.00 98.44 71 CYS A C 1
ATOM 577 O O . CYS A 1 71 ? 16.366 -9.107 -6.096 1.00 98.44 71 CYS A O 1
ATOM 579 N N . ASP A 1 72 ? 16.105 -9.549 -8.280 1.00 98.12 72 ASP A N 1
ATOM 580 C CA . ASP A 1 72 ? 15.546 -10.894 -8.132 1.00 98.12 72 ASP A CA 1
ATOM 581 C C . ASP A 1 72 ? 16.501 -11.814 -7.363 1.00 98.12 72 ASP A C 1
ATOM 583 O O . ASP A 1 72 ? 16.120 -12.398 -6.352 1.00 98.12 72 ASP A O 1
ATOM 587 N N . SER A 1 73 ? 17.789 -11.813 -7.728 1.00 98.31 73 SER A N 1
ATOM 588 C CA . SER A 1 73 ? 18.825 -12.588 -7.029 1.00 98.31 73 SER A CA 1
ATOM 589 C C . SER A 1 73 ? 18.970 -12.203 -5.551 1.00 98.31 73 SER A C 1
ATOM 591 O O . SER A 1 73 ? 19.288 -13.053 -4.721 1.00 98.31 73 SER A O 1
ATOM 593 N N . LEU A 1 74 ? 18.763 -10.927 -5.202 1.00 98.25 74 LEU A N 1
ATOM 594 C CA . LEU A 1 74 ? 18.775 -10.481 -3.808 1.00 98.25 74 LEU A CA 1
ATOM 595 C C . LEU A 1 74 ? 17.547 -11.011 -3.064 1.00 98.25 74 LEU A C 1
ATOM 597 O O . LEU A 1 74 ? 17.699 -11.563 -1.979 1.00 98.25 74 LEU A O 1
ATOM 601 N N . PHE A 1 75 ? 16.348 -10.895 -3.638 1.00 97.62 75 PHE A N 1
ATOM 602 C CA . PHE A 1 75 ? 15.123 -11.404 -3.013 1.00 97.62 75 PHE A CA 1
ATOM 603 C C . PHE A 1 75 ? 15.045 -12.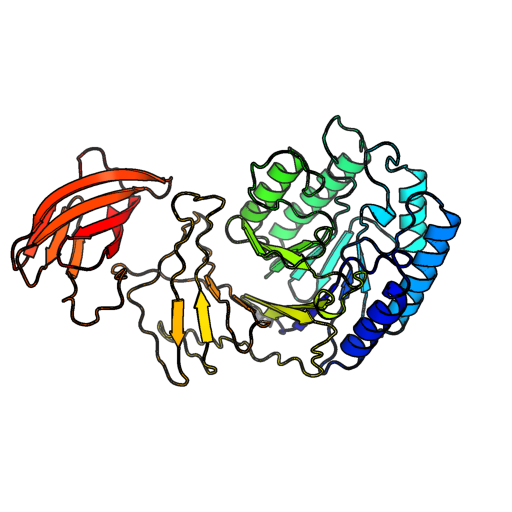936 -2.976 1.00 97.62 75 PHE A C 1
ATOM 605 O O . PHE A 1 75 ? 14.382 -13.478 -2.094 1.00 97.62 75 PHE A O 1
ATOM 612 N N . ASP A 1 76 ? 15.735 -13.645 -3.868 1.00 96.12 76 ASP A N 1
ATOM 613 C CA . ASP A 1 76 ? 15.826 -15.111 -3.887 1.00 96.12 76 ASP A CA 1
ATOM 614 C C . ASP A 1 76 ? 16.535 -15.710 -2.669 1.00 96.12 76 ASP A C 1
ATOM 616 O O . ASP A 1 76 ? 16.338 -16.883 -2.352 1.00 96.12 76 ASP A O 1
ATOM 620 N N . ILE A 1 77 ? 17.289 -14.900 -1.922 1.00 95.12 77 ILE A N 1
ATOM 621 C CA . ILE A 1 77 ? 17.848 -15.294 -0.621 1.00 95.12 77 ILE A CA 1
ATOM 622 C C . ILE A 1 77 ? 16.719 -15.608 0.383 1.00 95.12 77 ILE A C 1
ATOM 624 O O . ILE A 1 77 ? 16.888 -16.433 1.284 1.00 95.12 77 ILE A O 1
ATOM 628 N N . LEU A 1 78 ? 15.547 -14.981 0.234 1.00 94.31 78 LEU A N 1
ATOM 629 C CA . LEU A 1 78 ? 14.386 -15.230 1.082 1.00 94.31 78 LEU A CA 1
ATOM 630 C C . LEU A 1 78 ? 13.677 -16.528 0.681 1.00 94.31 78 LEU A C 1
ATOM 632 O O . LEU A 1 78 ? 13.155 -16.662 -0.422 1.00 94.31 78 LEU A O 1
ATOM 636 N N . SER A 1 79 ? 13.538 -17.454 1.632 1.00 93.56 79 SER A N 1
ATOM 637 C CA . SER A 1 79 ? 12.756 -18.693 1.461 1.00 93.56 79 SER A CA 1
ATOM 638 C C . SER A 1 79 ? 11.246 -18.510 1.700 1.00 93.56 79 SER A C 1
ATOM 640 O O . SER A 1 79 ? 10.553 -19.467 2.042 1.00 93.56 79 SER A O 1
ATOM 642 N N . ILE A 1 80 ? 10.735 -17.284 1.559 1.00 95.56 80 ILE A N 1
ATOM 643 C CA . ILE A 1 80 ? 9.321 -16.931 1.759 1.00 95.56 80 ILE A CA 1
ATOM 644 C C . ILE A 1 80 ? 8.702 -16.466 0.431 1.00 95.56 80 ILE A C 1
ATOM 646 O O . ILE A 1 80 ? 9.425 -15.952 -0.425 1.00 95.56 80 ILE A O 1
ATOM 650 N N . PRO A 1 81 ? 7.382 -16.622 0.220 1.00 97.38 81 PRO A N 1
ATOM 651 C CA . PRO A 1 81 ? 6.711 -16.118 -0.975 1.00 97.38 81 PRO A CA 1
ATOM 652 C C . PRO A 1 81 ? 6.928 -14.613 -1.171 1.00 97.38 81 PRO A C 1
ATOM 654 O O . PRO A 1 81 ? 6.895 -13.841 -0.208 1.00 97.38 81 PRO A O 1
ATOM 657 N N . LYS A 1 82 ? 7.121 -14.204 -2.429 1.00 96.94 82 LYS A N 1
ATOM 658 C CA . LYS A 1 82 ? 7.342 -12.811 -2.831 1.00 96.94 82 LYS A CA 1
ATOM 659 C C . LYS A 1 82 ? 6.270 -12.386 -3.830 1.00 96.94 82 LYS A C 1
ATOM 661 O O . LYS A 1 82 ? 6.015 -13.098 -4.798 1.00 96.94 82 LYS A O 1
ATOM 666 N N . PHE A 1 83 ? 5.660 -11.233 -3.591 1.00 98.12 83 PHE A N 1
ATOM 667 C CA . PHE A 1 83 ? 4.601 -10.665 -4.420 1.00 98.12 83 PHE A CA 1
ATOM 668 C C . PHE A 1 83 ? 5.043 -9.296 -4.925 1.00 98.12 83 PHE A C 1
ATOM 670 O O . PHE A 1 83 ? 5.188 -8.359 -4.141 1.00 98.12 83 PHE A O 1
ATOM 677 N N . PHE A 1 84 ? 5.272 -9.183 -6.229 1.00 97.69 84 PHE A N 1
ATOM 678 C CA . PHE A 1 84 ? 5.738 -7.952 -6.862 1.00 97.69 84 PHE A CA 1
ATOM 679 C C . PHE A 1 84 ? 4.576 -7.213 -7.518 1.00 97.69 84 PHE A C 1
ATOM 681 O O . PHE A 1 84 ? 3.654 -7.834 -8.039 1.00 97.69 84 PHE A O 1
ATOM 688 N N . THR A 1 85 ? 4.626 -5.889 -7.499 1.00 96.50 85 THR A N 1
ATOM 689 C CA . THR A 1 85 ? 3.800 -5.014 -8.340 1.00 96.50 85 THR A CA 1
ATOM 690 C C . THR A 1 85 ? 4.747 -4.058 -9.060 1.00 96.50 85 THR A C 1
ATOM 692 O O . THR A 1 85 ? 5.804 -3.754 -8.509 1.00 96.50 85 THR A O 1
ATOM 695 N N . PRO A 1 86 ? 4.443 -3.582 -10.271 1.00 95.44 86 PRO A N 1
ATOM 696 C CA . PRO A 1 86 ? 5.331 -2.648 -10.957 1.00 95.44 86 PRO A CA 1
ATOM 697 C C . PRO A 1 86 ? 5.253 -1.230 -10.387 1.00 95.44 86 PRO A C 1
ATOM 699 O O . PRO A 1 86 ? 4.172 -0.762 -10.018 1.00 95.44 86 PRO A O 1
ATOM 702 N N . GLY A 1 87 ? 6.385 -0.527 -10.433 1.00 94.19 87 GLY A N 1
ATOM 703 C CA . GLY A 1 87 ? 6.465 0.929 -10.322 1.00 94.19 87 GLY A CA 1
ATOM 704 C C . GLY A 1 87 ? 6.781 1.610 -11.656 1.00 94.19 87 GLY A C 1
ATOM 705 O O . GLY A 1 87 ? 6.902 0.960 -12.705 1.00 94.19 87 GLY A O 1
ATOM 706 N N . ASN A 1 88 ? 6.868 2.940 -11.660 1.00 91.94 88 ASN A N 1
ATOM 707 C CA . ASN A 1 88 ? 7.120 3.687 -12.895 1.00 91.94 88 ASN A CA 1
ATOM 708 C C . ASN A 1 88 ? 8.539 3.500 -13.433 1.00 91.94 88 ASN A C 1
ATOM 710 O O . ASN A 1 88 ? 8.731 3.635 -14.641 1.00 91.94 88 ASN A O 1
ATOM 714 N N . HIS A 1 89 ? 9.517 3.138 -12.602 1.00 92.25 89 HIS A N 1
ATOM 715 C CA . HIS A 1 89 ? 10.832 2.752 -13.101 1.00 92.25 89 HIS A CA 1
ATOM 716 C C . HIS A 1 89 ? 10.825 1.376 -13.784 1.00 92.25 89 HIS A C 1
ATOM 718 O O . HIS A 1 89 ? 11.631 1.116 -14.680 1.00 92.25 89 HIS A O 1
ATOM 724 N N . ASP A 1 90 ? 9.846 0.526 -13.474 1.00 93.12 90 ASP A N 1
ATOM 725 C CA . ASP A 1 90 ? 9.703 -0.783 -14.107 1.00 93.12 90 ASP A CA 1
ATOM 726 C C . ASP A 1 90 ? 8.981 -0.698 -15.457 1.00 93.12 90 ASP A C 1
ATOM 728 O O . ASP A 1 90 ? 9.436 -1.271 -16.450 1.00 93.12 90 ASP A O 1
ATOM 732 N N . ILE A 1 91 ? 7.869 0.039 -15.521 1.00 88.38 91 ILE A N 1
ATOM 733 C CA . ILE A 1 91 ? 6.964 0.064 -16.689 1.00 88.38 91 ILE A CA 1
ATOM 734 C C . ILE A 1 91 ? 7.122 1.322 -17.555 1.00 88.38 91 ILE A C 1
ATOM 736 O O . ILE A 1 91 ? 6.803 1.287 -18.748 1.00 88.38 91 ILE A O 1
ATOM 740 N N . GLY A 1 92 ? 7.675 2.398 -17.000 1.00 80.12 92 GLY A N 1
ATOM 741 C CA . GLY A 1 92 ? 7.763 3.718 -17.623 1.00 80.12 92 GLY A CA 1
ATOM 742 C C . GLY A 1 92 ? 6.728 4.703 -17.068 1.00 80.12 92 GLY A C 1
ATOM 743 O O . GLY A 1 92 ? 5.698 4.315 -16.516 1.00 80.12 92 GLY A O 1
ATOM 744 N N . TYR A 1 93 ? 7.013 5.995 -17.231 1.00 68.44 93 TYR A N 1
ATOM 745 C CA . TYR A 1 93 ? 6.196 7.117 -16.762 1.00 68.44 93 TYR A CA 1
ATOM 746 C C . TYR A 1 93 ? 5.577 7.861 -17.954 1.00 68.44 93 TYR A C 1
ATOM 748 O O . TYR A 1 93 ? 6.205 7.938 -19.000 1.00 68.44 93 TYR A O 1
ATOM 756 N N . ALA A 1 94 ? 4.373 8.433 -17.836 1.00 55.38 94 ALA A N 1
ATOM 757 C CA . ALA A 1 94 ? 3.615 9.003 -18.965 1.00 55.38 94 ALA A CA 1
ATOM 758 C C . ALA A 1 94 ? 4.125 10.352 -19.546 1.00 55.38 94 ALA A C 1
ATOM 760 O O . ALA A 1 94 ? 3.406 11.005 -20.301 1.00 55.38 94 ALA A O 1
ATOM 761 N N . SER A 1 95 ? 5.360 10.773 -19.251 1.00 56.91 95 SER A N 1
ATOM 762 C CA . SER A 1 95 ? 6.040 11.862 -19.980 1.00 56.91 95 SER A CA 1
ATOM 763 C C . SER A 1 95 ? 6.822 11.303 -21.185 1.00 56.91 95 SER A C 1
ATOM 765 O O . SER A 1 95 ? 6.510 10.209 -21.652 1.00 56.91 95 SER A O 1
ATOM 767 N N . ASP A 1 96 ? 7.820 12.017 -21.725 1.00 49.91 96 ASP A N 1
ATOM 768 C CA . ASP A 1 96 ? 8.614 11.622 -22.913 1.00 49.91 96 ASP A CA 1
ATOM 769 C C . ASP A 1 96 ? 9.272 10.214 -22.825 1.00 49.91 96 ASP A C 1
ATOM 771 O O . ASP A 1 96 ? 9.803 9.706 -23.814 1.00 49.91 96 ASP A O 1
ATOM 775 N N . THR A 1 97 ? 9.192 9.547 -21.667 1.00 52.62 97 THR A N 1
ATOM 776 C CA . THR A 1 97 ? 9.570 8.150 -21.381 1.00 52.62 97 THR A CA 1
ATOM 777 C C . THR A 1 97 ? 8.377 7.170 -21.339 1.00 52.62 97 THR A C 1
ATOM 779 O O . THR A 1 97 ? 8.484 6.102 -20.731 1.00 52.62 97 THR A O 1
ATOM 782 N N . CYS A 1 98 ? 7.265 7.525 -22.004 1.00 55.22 98 CYS A N 1
ATOM 783 C CA . CYS A 1 98 ? 5.943 6.886 -21.928 1.00 55.22 98 CYS A CA 1
ATOM 784 C C . CYS A 1 98 ? 5.984 5.353 -21.840 1.00 55.22 98 CYS A C 1
ATOM 786 O O . CYS A 1 98 ? 6.729 4.691 -22.572 1.00 55.22 98 CYS A O 1
ATOM 788 N N . TRP A 1 99 ? 5.180 4.789 -20.927 1.00 73.88 99 TRP A N 1
ATOM 789 C CA . TRP A 1 99 ? 4.990 3.344 -20.818 1.00 73.88 99 TRP A CA 1
ATOM 790 C C . TRP A 1 99 ? 4.674 2.757 -22.207 1.00 73.88 99 TRP A C 1
ATOM 792 O O . TRP A 1 99 ? 3.937 3.344 -23.001 1.00 73.88 99 TRP A O 1
ATOM 802 N N . LYS A 1 100 ? 5.241 1.590 -22.527 1.00 78.31 100 LYS A N 1
ATOM 803 C CA . LYS A 1 100 ? 5.025 0.923 -23.824 1.00 78.31 100 LYS A CA 1
ATOM 804 C C . LYS A 1 100 ? 4.473 -0.481 -23.612 1.00 78.31 100 LYS A C 1
ATOM 806 O O . LYS A 1 100 ? 4.968 -1.178 -22.723 1.00 78.31 100 LYS A O 1
ATOM 811 N N . PRO A 1 101 ? 3.576 -0.978 -24.487 1.00 85.06 101 PRO A N 1
ATOM 812 C CA . PRO A 1 101 ? 3.131 -2.374 -24.462 1.00 85.06 101 PRO A CA 1
ATOM 813 C C . PRO A 1 101 ? 4.278 -3.393 -24.427 1.00 85.06 101 PRO A C 1
ATOM 815 O O . PRO A 1 101 ? 4.190 -4.409 -23.740 1.00 85.06 101 PRO A O 1
ATOM 818 N N . ALA A 1 102 ? 5.387 -3.104 -25.118 1.00 86.56 102 ALA A N 1
ATOM 819 C CA . ALA A 1 102 ? 6.583 -3.945 -25.099 1.00 86.56 102 ALA A CA 1
ATOM 820 C C . ALA A 1 102 ? 7.244 -4.006 -23.711 1.00 86.56 102 ALA A C 1
ATOM 822 O O . ALA A 1 102 ? 7.687 -5.072 -23.297 1.00 86.56 102 ALA A O 1
ATOM 823 N N . ARG A 1 103 ? 7.263 -2.891 -22.968 1.00 86.62 103 ARG A N 1
ATOM 824 C CA . ARG A 1 103 ? 7.829 -2.831 -21.614 1.00 86.62 103 ARG A CA 1
ATOM 825 C C . ARG A 1 103 ? 6.943 -3.545 -20.600 1.00 86.62 103 ARG A C 1
ATOM 827 O O . ARG A 1 103 ? 7.448 -4.304 -19.783 1.00 86.62 103 ARG A O 1
ATOM 834 N N . LEU A 1 104 ? 5.627 -3.395 -20.731 1.00 89.75 104 LEU A N 1
ATOM 835 C CA . LEU A 1 104 ? 4.666 -4.179 -19.960 1.00 89.75 104 LEU A CA 1
ATOM 836 C C . LEU A 1 104 ? 4.801 -5.683 -20.234 1.00 89.75 104 LEU A C 1
ATOM 838 O O . LEU A 1 104 ? 4.796 -6.487 -19.308 1.00 89.75 104 LEU A O 1
ATOM 842 N N . SER A 1 105 ? 4.973 -6.067 -21.500 1.00 91.12 105 SER A N 1
ATOM 843 C CA . SER A 1 105 ? 5.202 -7.468 -21.877 1.00 91.12 105 SER A CA 1
ATOM 844 C C . SER A 1 105 ? 6.516 -7.997 -21.301 1.00 91.12 105 SER A C 1
ATOM 846 O O . SER A 1 105 ? 6.558 -9.114 -20.798 1.00 91.12 105 SER A O 1
ATOM 848 N N . LEU A 1 106 ? 7.580 -7.187 -21.327 1.00 92.56 106 LEU A N 1
ATOM 849 C CA . LEU A 1 106 ? 8.867 -7.537 -20.730 1.00 92.56 106 LEU A CA 1
ATOM 850 C C . LEU A 1 106 ? 8.751 -7.749 -19.216 1.00 92.56 106 LEU A C 1
ATOM 852 O O . LEU A 1 106 ? 9.242 -8.757 -18.717 1.00 92.56 106 LEU A O 1
ATOM 856 N N . TYR A 1 107 ? 8.063 -6.847 -18.510 1.00 94.38 107 TYR A N 1
ATOM 857 C CA . TYR A 1 107 ? 7.765 -7.012 -17.088 1.00 94.38 107 TYR A CA 1
ATOM 858 C C . TYR A 1 107 ? 7.008 -8.313 -16.834 1.00 94.38 107 TYR A C 1
ATOM 860 O O . TYR A 1 107 ? 7.443 -9.123 -16.023 1.00 94.38 107 TYR A O 1
ATOM 868 N N . ARG A 1 108 ? 5.922 -8.553 -17.582 1.00 94.62 108 ARG A N 1
ATOM 869 C CA . ARG A 1 108 ? 5.092 -9.752 -17.425 1.00 94.62 108 ARG A CA 1
ATOM 870 C C . ARG A 1 108 ? 5.855 -11.050 -17.653 1.00 94.62 108 ARG A C 1
ATOM 872 O O . ARG A 1 108 ? 5.602 -12.033 -16.966 1.00 94.62 108 ARG A O 1
ATOM 879 N N . ASN A 1 109 ? 6.801 -11.041 -18.588 1.00 95.19 109 ASN A N 1
ATOM 880 C CA . ASN A 1 109 ? 7.656 -12.190 -18.865 1.00 95.19 109 ASN A CA 1
ATOM 881 C C . ASN A 1 109 ? 8.698 -12.441 -17.766 1.00 95.19 109 ASN A C 1
ATOM 883 O O . ASN A 1 109 ? 9.089 -13.589 -17.580 1.00 95.19 109 ASN A O 1
ATOM 887 N N . PHE A 1 110 ? 9.169 -11.395 -17.081 1.00 96.56 110 PHE A N 1
ATOM 888 C CA . PHE A 1 110 ? 10.209 -11.511 -16.057 1.00 96.56 110 PHE A CA 1
ATOM 889 C C . PHE A 1 110 ? 9.624 -11.703 -14.650 1.00 96.56 110 PHE A C 1
ATOM 891 O O . PHE A 1 110 ? 9.923 -12.689 -13.989 1.00 96.56 110 PHE A O 1
ATOM 898 N N . TRP A 1 111 ? 8.762 -10.783 -14.209 1.00 95.56 111 TRP A N 1
ATOM 899 C CA . TRP A 1 111 ? 8.197 -10.733 -12.854 1.00 95.56 111 TRP A CA 1
ATOM 900 C C . TRP A 1 111 ? 6.829 -11.419 -12.722 1.00 95.56 111 TRP A C 1
ATOM 902 O O . TRP A 1 111 ? 6.381 -11.690 -11.609 1.00 95.56 111 TRP A O 1
ATOM 912 N N . GLY A 1 112 ? 6.154 -11.704 -13.839 1.00 94.81 112 GLY A N 1
ATOM 913 C CA . GLY A 1 112 ? 4.792 -12.237 -13.851 1.00 94.81 112 GLY A CA 1
ATOM 914 C C . GLY A 1 112 ? 3.716 -11.151 -13.948 1.00 94.81 112 GLY A C 1
ATOM 915 O O . GLY A 1 112 ? 3.967 -10.030 -14.382 1.00 94.81 112 GLY A O 1
ATOM 916 N N . MET A 1 113 ? 2.476 -11.497 -13.600 1.00 94.56 113 MET A N 1
ATOM 917 C CA . MET A 1 113 ? 1.326 -10.602 -13.790 1.00 94.56 113 MET A CA 1
ATOM 918 C C . MET A 1 113 ? 1.516 -9.258 -13.073 1.00 94.56 113 MET A C 1
ATOM 920 O O . MET A 1 113 ? 1.953 -9.208 -11.930 1.00 94.56 113 MET A O 1
ATOM 924 N N . ASP A 1 114 ? 1.143 -8.167 -13.740 1.00 94.12 114 ASP A N 1
ATOM 925 C CA . ASP A 1 114 ? 1.266 -6.800 -13.221 1.00 94.12 114 ASP A CA 1
ATOM 926 C C . ASP A 1 114 ? 0.059 -6.356 -12.379 1.00 94.12 114 ASP A C 1
ATOM 928 O O . ASP A 1 114 ? 0.124 -5.356 -11.672 1.00 94.12 114 ASP A O 1
ATOM 932 N N . TYR A 1 115 ? -1.036 -7.107 -12.446 1.00 96.06 115 TYR A N 1
ATOM 933 C CA . TYR A 1 115 ? -2.174 -7.025 -11.541 1.00 96.06 115 TYR A CA 1
ATOM 934 C C . TYR A 1 115 ? -2.698 -8.441 -11.300 1.00 96.06 115 TYR A C 1
ATOM 936 O O . TYR A 1 115 ? -2.738 -9.271 -12.209 1.00 96.06 115 TYR A O 1
ATOM 944 N N . TYR A 1 116 ? -3.065 -8.746 -10.063 1.00 97.94 116 TYR A N 1
ATOM 945 C CA . TYR A 1 116 ? -3.517 -10.077 -9.658 1.00 97.94 116 TYR A CA 1
ATOM 946 C C . TYR A 1 116 ? -4.131 -10.016 -8.265 1.00 97.94 116 TYR A C 1
ATOM 948 O O . TYR A 1 116 ? -4.084 -8.996 -7.582 1.00 97.94 116 TYR A O 1
ATOM 956 N N . SER A 1 117 ? -4.715 -11.121 -7.820 1.00 97.38 117 SER A N 1
ATOM 957 C CA . SER A 1 117 ? -5.163 -11.270 -6.440 1.00 97.38 117 SER A CA 1
ATOM 958 C C . SER A 1 117 ? -4.787 -12.635 -5.902 1.00 97.38 117 SER A C 1
ATOM 960 O O . SER A 1 117 ? -4.770 -13.613 -6.648 1.00 97.38 117 SER A O 1
ATOM 962 N N . PHE A 1 118 ? -4.554 -12.709 -4.601 1.00 95.69 118 PHE A N 1
ATOM 963 C CA . PHE A 1 118 ? -4.352 -13.963 -3.893 1.00 95.69 118 PHE A CA 1
ATOM 964 C C . PHE A 1 118 ? -5.057 -13.923 -2.540 1.00 95.69 118 PHE A C 1
ATOM 966 O O . PHE A 1 118 ? -5.458 -12.865 -2.052 1.00 95.69 118 PHE A O 1
ATOM 973 N N . GLN A 1 119 ? -5.236 -15.096 -1.948 1.00 93.44 119 GLN A N 1
ATOM 974 C CA . GLN A 1 119 ? -5.931 -15.257 -0.680 1.00 93.44 119 GLN A CA 1
ATOM 975 C C . GLN A 1 119 ? -5.012 -15.943 0.319 1.00 93.44 119 GLN A C 1
ATOM 977 O O . GLN A 1 119 ? -4.252 -16.842 -0.043 1.00 93.44 119 GLN A O 1
ATOM 982 N N . TYR A 1 120 ? -5.115 -15.543 1.579 1.00 90.19 120 TYR A N 1
ATOM 983 C CA . TYR A 1 120 ? -4.483 -16.236 2.693 1.00 90.19 120 TYR A CA 1
ATOM 984 C C . TYR A 1 120 ? -5.319 -16.032 3.954 1.00 90.19 120 TYR A C 1
ATOM 986 O O . TYR A 1 120 ? -5.673 -14.899 4.249 1.00 90.19 120 TYR A O 1
ATOM 994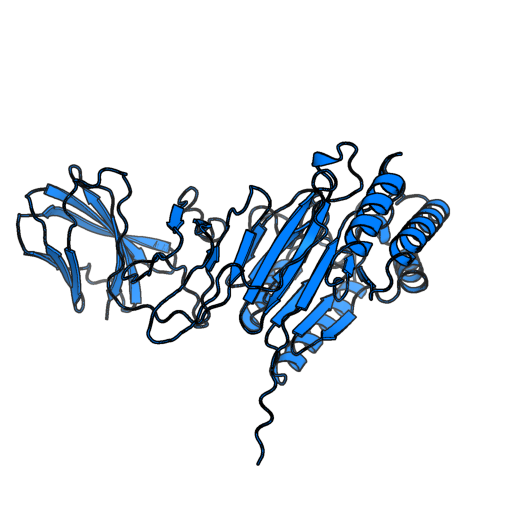 N N . ASP A 1 121 ? -5.631 -17.110 4.677 1.00 83.62 121 ASP A N 1
ATOM 995 C CA . ASP A 1 121 ? -6.343 -17.111 5.967 1.00 83.62 121 ASP A CA 1
ATOM 996 C C . ASP A 1 121 ? -7.459 -16.054 6.097 1.00 83.62 121 ASP A C 1
ATOM 998 O O . ASP A 1 121 ? -7.355 -15.070 6.828 1.00 83.62 121 ASP A O 1
ATOM 1002 N N . SER A 1 122 ? -8.527 -16.220 5.312 1.00 87.62 122 SER A N 1
ATOM 1003 C CA . SER A 1 122 ? -9.673 -15.294 5.279 1.00 87.62 122 SER A CA 1
ATOM 1004 C C . SER A 1 122 ? -9.299 -13.834 4.972 1.00 87.62 122 SER A C 1
ATOM 1006 O O . SER A 1 122 ? -10.057 -12.915 5.278 1.00 87.62 122 SER A O 1
ATOM 1008 N N . CYS A 1 123 ? -8.164 -13.596 4.314 1.00 93.19 123 CYS A N 1
ATOM 1009 C CA . CYS A 1 123 ? -7.767 -12.302 3.771 1.00 93.19 123 CYS A CA 1
ATOM 1010 C C . CYS A 1 123 ? -7.671 -12.360 2.243 1.00 93.19 123 CYS A C 1
ATOM 1012 O O . CYS A 1 123 ? -7.184 -13.343 1.679 1.00 93.19 123 CYS A O 1
ATOM 1014 N N . LEU A 1 124 ? -8.085 -11.279 1.585 1.00 96.12 124 LEU A N 1
ATOM 1015 C CA . LEU A 1 124 ? -7.926 -11.064 0.150 1.00 96.12 124 LEU A CA 1
ATOM 1016 C C . LEU A 1 124 ? -6.886 -9.970 -0.093 1.00 96.12 124 LEU A C 1
ATOM 1018 O O . LEU A 1 124 ? -7.012 -8.863 0.424 1.00 96.12 124 LEU A O 1
ATOM 1022 N N . PHE A 1 125 ? -5.891 -10.267 -0.916 1.00 98.06 125 PHE A N 1
ATOM 1023 C CA . PHE A 1 125 ? -4.856 -9.331 -1.336 1.00 98.06 125 PHE A CA 1
ATOM 1024 C C . PHE A 1 125 ? -5.013 -9.059 -2.828 1.00 98.06 125 PHE A C 1
ATOM 1026 O O . PHE A 1 125 ? -5.137 -9.999 -3.612 1.00 98.06 125 PHE A O 1
ATOM 1033 N N . ILE A 1 126 ? -5.014 -7.788 -3.223 1.00 98.56 126 ILE A N 1
ATOM 1034 C CA . ILE A 1 126 ? -5.215 -7.363 -4.612 1.00 98.56 126 ILE A CA 1
ATOM 1035 C C . ILE A 1 126 ? -4.072 -6.429 -5.018 1.00 98.56 126 ILE A C 1
ATOM 1037 O O . ILE A 1 126 ? -3.913 -5.345 -4.456 1.00 98.56 126 ILE A O 1
ATOM 1041 N N . SER A 1 127 ? -3.299 -6.857 -6.010 1.00 98.12 127 SER A N 1
ATOM 1042 C CA . SER A 1 127 ? -2.272 -6.068 -6.683 1.00 98.12 127 SER A CA 1
ATOM 1043 C C . SER A 1 127 ? -2.874 -5.297 -7.850 1.00 98.12 127 SER A C 1
ATOM 1045 O O . SER A 1 127 ? -3.622 -5.878 -8.643 1.00 98.12 127 SER A O 1
ATOM 1047 N N . LEU A 1 128 ? -2.519 -4.019 -7.984 1.00 96.88 128 LEU A N 1
ATOM 1048 C CA . LEU A 1 128 ? -2.830 -3.214 -9.164 1.00 96.88 128 LEU A CA 1
ATOM 1049 C C . LEU A 1 128 ? -1.553 -2.607 -9.752 1.00 96.88 128 LEU A C 1
ATOM 1051 O O . LEU A 1 128 ? -0.662 -2.155 -9.037 1.00 96.88 128 LEU A O 1
ATOM 1055 N N . ASN A 1 129 ? -1.515 -2.472 -11.069 1.00 94.38 129 ASN A N 1
ATOM 1056 C CA . ASN A 1 129 ? -0.503 -1.692 -11.755 1.00 94.38 129 ASN A CA 1
ATOM 1057 C C . ASN A 1 129 ? -0.940 -0.223 -11.821 1.00 94.38 129 ASN A C 1
ATOM 1059 O O . ASN A 1 129 ? -1.540 0.233 -12.802 1.00 94.38 129 ASN A O 1
ATOM 1063 N N . SER A 1 130 ? -0.598 0.533 -10.776 1.00 92.19 130 SER A N 1
ATOM 1064 C CA . SER A 1 130 ? -0.905 1.964 -10.679 1.00 92.19 130 SER A CA 1
ATOM 1065 C C . SER A 1 130 ? -0.235 2.830 -11.745 1.00 92.19 130 SER A C 1
ATOM 1067 O O . SER A 1 130 ? -0.705 3.935 -11.977 1.00 92.19 130 SER A O 1
ATOM 1069 N N . THR A 1 131 ? 0.805 2.344 -12.436 1.00 89.06 131 THR A N 1
ATOM 1070 C CA . THR A 1 131 ? 1.411 3.075 -13.572 1.00 89.06 131 THR A CA 1
ATOM 1071 C C . THR A 1 131 ? 0.473 3.166 -14.780 1.00 89.06 131 THR A C 1
ATOM 1073 O O . THR A 1 131 ? 0.681 3.984 -15.674 1.00 89.06 131 THR A O 1
ATOM 1076 N N . LEU A 1 132 ? -0.568 2.324 -14.804 1.00 88.06 132 LEU A N 1
ATOM 1077 C CA . LEU A 1 132 ? -1.593 2.273 -15.843 1.00 88.06 132 LEU A CA 1
ATOM 1078 C C . LEU A 1 132 ? -2.970 2.729 -15.328 1.00 88.06 132 LEU A C 1
ATOM 1080 O O . LEU A 1 132 ? -3.941 2.692 -16.085 1.00 88.06 132 LEU A O 1
ATOM 1084 N N . LEU A 1 133 ? -3.067 3.210 -14.082 1.00 82.25 133 LEU A N 1
ATOM 1085 C CA . LEU A 1 133 ? -4.262 3.862 -13.529 1.00 82.25 133 LEU A CA 1
ATOM 1086 C C . LEU A 1 133 ? -4.229 5.368 -13.858 1.00 82.25 133 LEU A C 1
ATOM 1088 O O . LEU A 1 133 ? -4.203 6.207 -12.971 1.00 82.25 133 LEU A O 1
ATOM 1092 N N . ASP A 1 134 ? -4.150 5.612 -15.172 1.00 62.94 134 ASP A N 1
ATOM 1093 C CA . ASP A 1 134 ? -4.310 6.822 -16.001 1.00 62.94 134 ASP A CA 1
ATOM 1094 C C . ASP A 1 134 ? -3.454 8.096 -15.852 1.00 62.94 134 ASP A C 1
ATOM 1096 O O . ASP A 1 134 ? -3.726 9.040 -16.592 1.00 62.94 134 ASP A O 1
ATOM 1100 N N . THR A 1 135 ? -2.372 8.066 -15.067 1.00 60.69 135 THR A N 1
ATOM 1101 C CA . THR A 1 135 ? -1.063 8.783 -15.197 1.00 60.69 135 THR A CA 1
ATOM 1102 C C . THR A 1 135 ? -1.036 10.210 -15.801 1.00 60.69 135 THR A C 1
ATOM 1104 O O . THR A 1 135 ? -0.090 10.619 -16.467 1.00 60.69 135 THR A O 1
ATOM 1107 N N . TYR A 1 136 ? -2.054 10.991 -15.481 1.00 60.41 136 TYR A N 1
ATOM 1108 C CA . TYR A 1 136 ? -2.334 12.423 -15.649 1.00 60.41 136 TYR A CA 1
ATOM 1109 C C . TYR A 1 136 ? -3.304 12.831 -16.781 1.00 60.41 136 TYR A C 1
ATOM 1111 O O . TYR A 1 136 ? -3.478 14.003 -17.104 1.00 60.41 136 TYR A O 1
ATOM 1119 N N . SER A 1 137 ? -4.073 11.839 -17.241 1.00 56.94 137 SER A N 1
ATOM 1120 C CA . SER A 1 137 ? -5.364 11.842 -17.949 1.00 56.94 137 SER A CA 1
ATOM 1121 C C . SER A 1 137 ? -5.479 12.461 -19.360 1.00 56.94 137 SER A C 1
ATOM 1123 O O . SER A 1 137 ? -5.445 13.662 -19.604 1.00 56.94 137 SER A O 1
ATOM 1125 N N . GLY A 1 138 ? -5.756 11.545 -20.291 1.00 55.31 138 GLY A N 1
ATOM 1126 C CA . GLY A 1 138 ? -6.256 11.697 -21.663 1.00 55.31 138 GLY A CA 1
ATOM 1127 C C . GLY A 1 138 ? -6.591 10.318 -22.262 1.00 55.31 138 GLY A C 1
ATOM 1128 O O . GLY A 1 138 ? -6.590 10.152 -23.474 1.00 55.31 138 GLY A O 1
ATOM 1129 N N . HIS A 1 139 ? -6.821 9.308 -21.403 1.00 60.94 139 HIS A N 1
ATOM 1130 C CA . HIS A 1 139 ? -6.902 7.874 -21.735 1.00 60.94 139 HIS A CA 1
ATOM 1131 C C . HIS A 1 139 ? -5.625 7.267 -22.350 1.00 60.94 139 HIS A C 1
ATOM 1133 O O . HIS A 1 139 ? -5.696 6.277 -23.071 1.00 60.94 139 HIS A O 1
ATOM 1139 N N . GLN A 1 140 ? -4.446 7.808 -22.028 1.00 69.56 140 GLN A N 1
ATOM 1140 C CA . GLN A 1 140 ? -3.171 7.366 -22.611 1.00 69.56 140 GLN A CA 1
ATOM 1141 C C . GLN A 1 140 ? -2.850 5.881 -22.372 1.00 69.56 140 GLN A C 1
ATOM 1143 O O . GLN A 1 140 ? -2.157 5.271 -23.179 1.00 69.56 140 GLN A O 1
ATOM 1148 N N . CYS A 1 141 ? -3.371 5.292 -21.292 1.00 76.75 141 CYS A N 1
ATOM 1149 C CA . CYS A 1 141 ? -3.150 3.887 -20.933 1.00 76.75 141 CYS A CA 1
ATOM 1150 C C . CYS A 1 141 ? -4.259 2.936 -21.433 1.00 76.75 141 CYS A C 1
ATOM 1152 O O . CYS A 1 141 ? -4.311 1.777 -21.022 1.00 76.75 141 CYS A O 1
ATOM 1154 N N . TYR A 1 142 ? -5.177 3.401 -22.289 1.00 76.44 142 TYR A N 1
ATOM 1155 C CA . TYR A 1 142 ? -6.217 2.552 -22.880 1.00 76.44 142 TYR A CA 1
ATOM 1156 C C . TYR A 1 142 ? -5.607 1.537 -23.874 1.00 76.44 142 TYR A C 1
ATOM 1158 O O . TYR A 1 142 ? -4.710 1.910 -24.632 1.00 76.44 142 TYR A O 1
ATOM 1166 N N . PRO A 1 143 ? -6.087 0.276 -23.936 1.00 83.56 143 PRO A N 1
ATOM 1167 C CA . PRO A 1 143 ? -7.179 -0.322 -23.155 1.00 83.56 143 PRO A CA 1
ATOM 1168 C C . PRO A 1 143 ? -6.761 -0.935 -21.807 1.00 83.56 143 PRO A C 1
ATOM 1170 O O . PRO A 1 143 ? -7.630 -1.355 -21.048 1.00 83.56 143 PRO A O 1
ATOM 1173 N N . TYR A 1 144 ? -5.470 -0.967 -21.472 1.00 87.06 144 TYR A N 1
ATOM 1174 C CA . TYR A 1 144 ? -4.938 -1.651 -20.281 1.00 87.06 144 TYR A CA 1
ATOM 1175 C C . TYR A 1 144 ? -5.531 -1.153 -18.960 1.00 87.06 144 TYR A C 1
ATOM 1177 O O . TYR A 1 144 ? -5.742 -1.924 -18.024 1.00 87.06 144 TYR A O 1
ATOM 1185 N N . SER A 1 145 ? -5.847 0.137 -18.885 1.00 84.88 145 SER A N 1
ATOM 1186 C CA . SER A 1 145 ? -6.519 0.713 -17.723 1.00 84.88 145 SER A CA 1
ATOM 1187 C C . SER A 1 145 ? -7.941 0.160 -17.523 1.00 84.88 145 SER A C 1
ATOM 1189 O O . SER A 1 145 ? -8.345 -0.096 -16.392 1.00 84.88 145 SER A O 1
ATOM 1191 N N . LEU A 1 146 ? -8.677 -0.118 -18.608 1.00 86.06 146 LEU A N 1
ATOM 1192 C CA . LEU A 1 146 ? -10.021 -0.712 -18.561 1.00 86.06 146 LEU A CA 1
ATOM 1193 C C . LEU A 1 146 ? -9.993 -2.192 -18.145 1.00 86.06 146 LEU A C 1
ATOM 1195 O O . LEU A 1 146 ? -10.917 -2.663 -17.474 1.00 86.06 146 LEU A O 1
ATOM 1199 N N . GLU A 1 147 ? -8.949 -2.927 -18.538 1.00 89.94 147 GLU A N 1
ATOM 1200 C CA . GLU A 1 147 ? -8.734 -4.312 -18.101 1.00 89.94 147 GLU A CA 1
ATOM 1201 C C . GLU A 1 147 ? -8.603 -4.379 -16.575 1.00 89.94 147 GLU A C 1
ATOM 1203 O O . GLU A 1 147 ? -9.306 -5.158 -15.929 1.00 89.94 147 GLU A O 1
ATOM 1208 N N . GLN A 1 148 ? -7.784 -3.500 -15.991 1.00 91.00 148 GLN A N 1
ATOM 1209 C CA . GLN A 1 148 ? -7.615 -3.416 -14.540 1.00 91.00 148 GLN A CA 1
ATOM 1210 C C . GLN A 1 148 ? -8.872 -2.943 -13.811 1.00 91.00 148 GLN A C 1
ATOM 1212 O O . GLN A 1 148 ? -9.223 -3.523 -12.785 1.00 91.00 148 GLN A O 1
ATOM 1217 N N . ASP A 1 149 ? -9.586 -1.947 -14.348 1.00 89.25 149 ASP A N 1
ATOM 1218 C CA . ASP A 1 149 ? -10.866 -1.504 -13.779 1.00 89.25 149 ASP A CA 1
ATOM 1219 C C . ASP A 1 149 ? -11.868 -2.675 -13.725 1.00 89.25 149 ASP A C 1
ATOM 1221 O O . ASP A 1 149 ? -12.574 -2.877 -12.731 1.00 89.25 149 ASP A O 1
ATOM 1225 N N . SER A 1 150 ? -11.905 -3.486 -14.788 1.00 91.62 150 SER A N 1
ATOM 1226 C CA . SER A 1 150 ? -12.771 -4.665 -14.880 1.00 91.62 150 SER A CA 1
ATOM 1227 C C . SER A 1 150 ? -12.350 -5.762 -13.906 1.00 91.62 150 SER A C 1
ATOM 1229 O O . SER A 1 150 ? -13.215 -6.328 -13.233 1.00 91.62 150 SER A O 1
ATOM 1231 N N . PHE A 1 151 ? -11.046 -6.027 -13.798 1.00 95.62 151 PHE A N 1
ATOM 1232 C CA . PHE A 1 151 ? -10.474 -6.972 -12.843 1.00 95.62 151 PHE A CA 1
ATOM 1233 C C . PHE A 1 151 ? -10.802 -6.576 -11.400 1.00 95.62 151 PHE A C 1
ATOM 1235 O O . PHE A 1 151 ? -11.404 -7.367 -10.678 1.00 95.62 151 PHE A O 1
ATOM 1242 N N . LEU A 1 152 ? -10.486 -5.342 -10.991 1.00 95.38 152 LEU A N 1
ATOM 1243 C CA . LEU A 1 152 ? -10.722 -4.868 -9.628 1.00 95.38 152 LEU A CA 1
ATOM 1244 C C . LEU A 1 152 ? -12.203 -4.975 -9.257 1.00 95.38 152 LEU A C 1
ATOM 1246 O O . LEU A 1 152 ? -12.542 -5.513 -8.203 1.00 95.38 152 LEU A O 1
ATOM 1250 N N . ARG A 1 153 ? -13.094 -4.514 -10.144 1.00 94.62 153 ARG A N 1
ATOM 1251 C CA . ARG A 1 153 ? -14.541 -4.601 -9.924 1.00 94.62 153 ARG A CA 1
ATOM 1252 C C . ARG A 1 153 ? -15.003 -6.050 -9.770 1.00 94.62 153 ARG A C 1
ATOM 1254 O O . ARG A 1 153 ? -15.763 -6.334 -8.850 1.00 94.62 153 ARG A O 1
ATOM 1261 N N . ALA A 1 154 ? -14.581 -6.950 -10.658 1.00 94.44 154 ALA A N 1
ATOM 1262 C CA . ALA A 1 154 ? -14.986 -8.355 -10.607 1.00 94.44 154 ALA A CA 1
ATOM 1263 C C . ALA A 1 154 ? -14.486 -9.044 -9.328 1.00 94.44 154 ALA A C 1
ATOM 1265 O O . ALA A 1 154 ? -15.265 -9.713 -8.649 1.00 94.44 154 ALA A O 1
ATOM 1266 N N . THR A 1 155 ? -13.224 -8.813 -8.961 1.00 95.12 155 THR A N 1
ATOM 1267 C CA . THR A 1 155 ? -12.609 -9.354 -7.744 1.00 95.12 155 THR A CA 1
ATOM 1268 C C . THR A 1 155 ? -13.349 -8.883 -6.493 1.00 95.12 155 THR A C 1
ATOM 1270 O O . THR A 1 155 ? -13.686 -9.700 -5.638 1.00 95.12 155 THR A O 1
ATOM 1273 N N . LEU A 1 156 ? -13.686 -7.594 -6.402 1.00 93.38 156 LEU A N 1
ATOM 1274 C CA . LEU A 1 156 ? -14.435 -7.049 -5.268 1.00 93.38 156 LEU A CA 1
ATOM 1275 C C . LEU A 1 156 ? -15.883 -7.556 -5.210 1.00 93.38 156 LEU A C 1
ATOM 1277 O O . LEU A 1 156 ? -16.349 -7.922 -4.138 1.00 93.38 156 LEU A O 1
ATOM 1281 N N . ILE A 1 157 ? -16.595 -7.650 -6.337 1.00 92.56 157 ILE A N 1
ATOM 1282 C CA . ILE A 1 157 ? -17.949 -8.234 -6.350 1.00 92.56 157 ILE A CA 1
ATOM 1283 C C . ILE A 1 157 ? -17.903 -9.684 -5.851 1.00 92.56 157 ILE A C 1
ATOM 1285 O O . ILE A 1 157 ? -18.690 -10.059 -4.988 1.00 92.56 157 ILE A O 1
ATOM 1289 N N . SER A 1 158 ? -16.935 -10.477 -6.320 1.00 88.31 158 SER A N 1
ATOM 1290 C CA . SER A 1 158 ? -16.778 -11.871 -5.882 1.00 88.31 158 SER A CA 1
ATOM 1291 C C . SER A 1 158 ? -16.402 -12.016 -4.402 1.00 88.31 158 SER A C 1
ATOM 1293 O O . SER A 1 158 ? -16.633 -13.065 -3.801 1.00 88.31 158 SER A O 1
ATOM 1295 N N . SER A 1 159 ? -15.834 -10.970 -3.790 1.00 87.56 159 SER A N 1
ATOM 1296 C CA . SER A 1 159 ? -15.433 -11.003 -2.386 1.00 87.56 159 SER A CA 1
ATOM 1297 C C . SER A 1 159 ? -16.603 -10.805 -1.424 1.00 87.56 159 SER A C 1
ATOM 1299 O O . SER A 1 159 ? -16.484 -11.194 -0.266 1.00 87.56 159 SER A O 1
ATOM 1301 N N . GLN A 1 160 ? -17.741 -10.272 -1.887 1.00 80.56 160 GLN A N 1
ATOM 1302 C CA . GLN A 1 160 ? -18.928 -10.059 -1.047 1.00 80.56 160 GLN A CA 1
ATOM 1303 C C . GLN A 1 160 ? -19.605 -11.364 -0.625 1.00 80.56 160 GLN A C 1
ATOM 1305 O O . GLN A 1 160 ? -20.165 -11.432 0.467 1.00 80.56 160 GLN A O 1
ATOM 1310 N N . ASP A 1 161 ? -19.503 -12.406 -1.450 1.00 71.12 161 ASP A N 1
ATOM 1311 C CA . ASP A 1 161 ? -20.000 -13.748 -1.123 1.00 71.12 161 ASP A CA 1
ATOM 1312 C C . ASP A 1 161 ? -19.031 -14.525 -0.209 1.00 71.12 161 ASP A C 1
ATOM 1314 O O . ASP A 1 161 ? -19.326 -15.635 0.236 1.00 71.12 161 ASP A O 1
ATOM 1318 N N . SER A 1 162 ? -17.857 -13.952 0.076 1.00 67.88 162 SER A N 1
ATOM 1319 C CA . SER A 1 162 ? -16.793 -14.568 0.865 1.00 67.88 162 SER A CA 1
ATOM 1320 C C . SER A 1 162 ? -16.714 -13.956 2.267 1.00 67.88 162 SER A C 1
ATOM 1322 O O . SER A 1 162 ? -16.855 -12.751 2.455 1.00 67.88 162 SER A O 1
ATOM 1324 N N . LEU A 1 163 ? -16.411 -14.775 3.277 1.00 75.56 163 LEU A N 1
ATOM 1325 C CA . LEU A 1 163 ? -16.219 -14.331 4.666 1.00 75.56 163 LEU A CA 1
ATOM 1326 C C . LEU A 1 163 ? -14.812 -13.742 4.893 1.00 75.56 163 LEU A C 1
ATOM 1328 O O . LEU A 1 163 ? -14.127 -14.129 5.836 1.00 75.56 163 LEU A O 1
ATOM 1332 N N . TYR A 1 164 ? -14.339 -12.836 4.027 1.00 86.25 164 TYR A N 1
ATOM 1333 C CA . TYR A 1 164 ? -13.033 -12.210 4.250 1.00 86.25 164 TYR A CA 1
ATOM 1334 C C . TYR A 1 164 ? -13.076 -11.279 5.461 1.00 86.25 164 TYR A C 1
ATOM 1336 O O . TYR A 1 164 ? -13.897 -10.366 5.549 1.00 86.25 164 TYR A O 1
ATOM 1344 N N . HIS A 1 165 ? -12.139 -11.472 6.381 1.00 85.50 165 HIS A N 1
ATOM 1345 C CA . HIS A 1 165 ? -11.947 -10.594 7.527 1.00 85.50 165 HIS A CA 1
ATOM 1346 C C . HIS A 1 165 ? -11.218 -9.319 7.097 1.00 85.50 165 HIS A C 1
ATOM 1348 O O . HIS A 1 165 ? -11.558 -8.227 7.562 1.00 85.50 165 HIS A O 1
ATOM 1354 N N . HIS A 1 166 ? -10.280 -9.441 6.152 1.00 89.12 166 HIS A N 1
ATOM 1355 C CA . HIS A 1 166 ? -9.514 -8.323 5.613 1.00 89.12 166 HIS A CA 1
ATOM 1356 C C . HIS A 1 166 ? -9.421 -8.353 4.089 1.00 89.12 166 HIS A C 1
ATOM 1358 O O . HIS A 1 166 ? -9.213 -9.400 3.480 1.00 89.12 166 HIS A O 1
ATOM 1364 N N . ILE A 1 167 ? -9.518 -7.171 3.482 1.00 94.88 167 ILE A N 1
ATOM 1365 C CA . ILE A 1 167 ? -9.168 -6.939 2.080 1.00 94.88 167 ILE A CA 1
ATOM 1366 C C . ILE A 1 167 ? -8.043 -5.908 2.056 1.00 94.88 167 ILE A C 1
ATOM 1368 O O . ILE A 1 167 ? -8.147 -4.865 2.709 1.00 94.88 167 ILE A O 1
ATOM 1372 N N . PHE A 1 168 ? -6.985 -6.198 1.311 1.00 97.50 168 PHE A N 1
ATOM 1373 C CA . PHE A 1 168 ? -5.810 -5.354 1.153 1.00 97.50 168 PHE A CA 1
ATOM 1374 C C . PHE A 1 168 ? -5.591 -5.024 -0.317 1.00 97.50 168 PHE A C 1
ATOM 1376 O O . PHE A 1 168 ? -5.670 -5.912 -1.167 1.00 97.50 168 PHE A O 1
ATOM 1383 N N . LEU A 1 169 ? -5.274 -3.764 -0.607 1.00 98.44 169 LEU A N 1
ATOM 1384 C CA . LEU A 1 169 ? -4.747 -3.371 -1.912 1.00 98.44 169 LEU A CA 1
ATOM 1385 C C . LEU A 1 169 ? -3.253 -3.080 -1.799 1.00 98.44 169 LEU A C 1
ATOM 1387 O O . LEU A 1 169 ? -2.798 -2.552 -0.785 1.00 98.44 169 LEU A O 1
ATOM 1391 N N . PHE A 1 170 ? -2.499 -3.365 -2.851 1.00 97.88 170 PHE A N 1
ATOM 1392 C CA . PHE A 1 170 ? -1.121 -2.908 -2.968 1.00 97.88 170 PHE A CA 1
ATOM 1393 C C . PHE A 1 170 ? -0.780 -2.550 -4.412 1.00 97.88 170 PHE A C 1
ATOM 1395 O O . PHE A 1 170 ? -1.176 -3.235 -5.353 1.00 97.88 170 PHE A O 1
ATOM 1402 N N . PHE A 1 171 ? -0.093 -1.429 -4.577 1.00 97.56 171 PHE A N 1
ATOM 1403 C CA . PHE A 1 171 ? 0.311 -0.857 -5.862 1.00 97.56 171 PHE A CA 1
ATOM 1404 C C . PHE A 1 171 ? 1.356 0.233 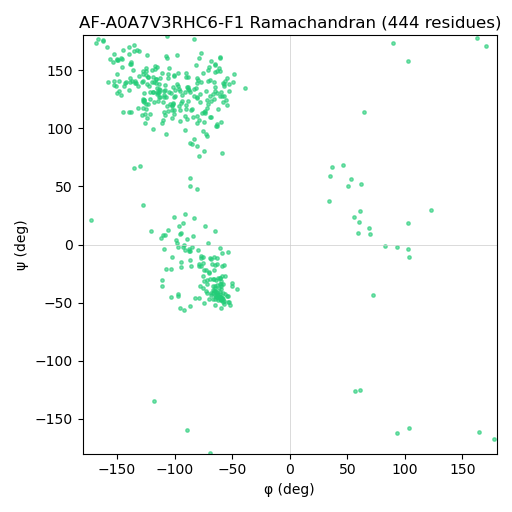-5.610 1.00 97.56 171 PHE A C 1
ATOM 1406 O O . PHE A 1 171 ? 1.687 0.492 -4.466 1.00 97.56 171 PHE A O 1
ATOM 1413 N N . HIS A 1 172 ? 1.923 0.865 -6.631 1.00 96.81 172 HIS A N 1
ATOM 1414 C CA . HIS A 1 172 ? 3.089 1.734 -6.443 1.00 96.81 172 HIS A CA 1
ATOM 1415 C C . HIS A 1 172 ? 2.754 3.191 -6.073 1.00 96.81 172 HIS A C 1
ATOM 1417 O O . HIS A 1 172 ? 3.236 3.690 -5.059 1.00 96.81 172 HIS A O 1
ATOM 1423 N N . PHE A 1 173 ? 1.898 3.876 -6.838 1.00 95.31 173 PHE A N 1
ATOM 1424 C CA . PHE A 1 173 ? 1.538 5.275 -6.572 1.00 95.31 173 PHE A CA 1
ATOM 1425 C C . PHE A 1 173 ? 0.525 5.364 -5.426 1.00 95.31 173 PHE A C 1
ATOM 1427 O O . PHE A 1 173 ? -0.508 4.702 -5.505 1.00 95.31 173 PHE A O 1
ATOM 1434 N N . PRO A 1 174 ? 0.727 6.200 -4.393 1.00 94.94 174 PRO A N 1
ATOM 1435 C CA . PRO A 1 174 ? -0.294 6.412 -3.371 1.00 94.94 174 PRO A CA 1
ATOM 1436 C C . PRO A 1 174 ? -1.561 7.004 -3.993 1.00 94.94 174 PRO A C 1
ATOM 1438 O O . PRO A 1 174 ? -1.511 7.726 -4.989 1.00 94.94 174 PRO A O 1
ATOM 1441 N N . LEU A 1 175 ? -2.722 6.740 -3.389 1.00 94.69 175 LEU A N 1
ATOM 1442 C CA . LEU A 1 175 ? -3.965 7.350 -3.868 1.00 94.69 175 LEU A CA 1
ATOM 1443 C C . LEU A 1 175 ? -3.880 8.873 -3.772 1.00 94.69 175 LEU A C 1
ATOM 1445 O O . LEU A 1 175 ? -4.213 9.549 -4.728 1.00 94.69 175 LEU A O 1
ATOM 1449 N N . TYR A 1 176 ? -3.399 9.419 -2.661 1.00 88.88 176 TYR A N 1
ATOM 1450 C CA . TYR A 1 176 ? -3.151 10.851 -2.513 1.00 88.88 176 TYR A CA 1
ATOM 1451 C C . TYR A 1 176 ? -2.101 11.104 -1.437 1.00 88.88 176 TYR A C 1
ATOM 1453 O O . TYR A 1 176 ? -1.894 10.277 -0.544 1.00 88.88 176 TYR A O 1
ATOM 1461 N N . VAL A 1 177 ? -1.485 12.281 -1.499 1.00 80.56 177 VAL A N 1
ATOM 1462 C CA . VAL A 1 177 ? -0.491 12.736 -0.523 1.00 80.56 177 VAL A CA 1
ATOM 1463 C C . VAL A 1 177 ? -1.149 13.608 0.543 1.00 80.56 177 VAL A C 1
ATOM 1465 O O . VAL A 1 177 ? -1.047 13.329 1.734 1.00 80.56 177 VAL A O 1
ATOM 1468 N N . SER A 1 178 ? -1.850 14.656 0.113 1.00 76.12 178 SER A N 1
ATOM 1469 C CA . SER A 1 178 ? -2.434 15.685 0.976 1.00 76.12 178 SER A CA 1
ATOM 1470 C C . SER A 1 178 ? -3.956 15.643 1.014 1.00 76.12 178 SER A C 1
ATOM 1472 O O . SER A 1 178 ? -4.533 15.955 2.050 1.00 76.12 178 SER A O 1
ATOM 1474 N N . SER A 1 179 ? -4.627 15.324 -0.098 1.00 82.12 179 SER A N 1
ATOM 1475 C CA . SER A 1 179 ? -6.091 15.270 -0.139 1.00 82.12 179 SER A CA 1
ATOM 1476 C C . SER A 1 179 ? -6.657 14.316 -1.190 1.00 82.12 179 SER A C 1
ATOM 1478 O O . SER A 1 179 ? -6.183 14.332 -2.320 1.00 82.12 179 SER A O 1
ATOM 1480 N N . PRO A 1 180 ? -7.741 13.563 -0.900 1.00 81.88 180 PRO A N 1
ATOM 1481 C CA . PRO A 1 180 ? -8.476 12.782 -1.893 1.00 81.88 180 PRO A CA 1
ATOM 1482 C C . PRO A 1 180 ? -8.865 13.583 -3.139 1.00 81.88 180 PRO A C 1
ATOM 1484 O O . PRO A 1 180 ? -8.895 13.049 -4.250 1.00 81.88 180 PRO A O 1
ATOM 1487 N N . SER A 1 181 ? -9.143 14.878 -2.968 1.00 84.31 181 SER A N 1
ATOM 1488 C CA . SER A 1 181 ? -9.519 15.795 -4.044 1.00 84.31 181 SER A CA 1
ATOM 1489 C C . SER A 1 181 ? -8.349 16.602 -4.615 1.00 84.31 181 SER A C 1
ATOM 1491 O O . SER A 1 181 ? -8.592 17.536 -5.376 1.00 84.31 181 SER A O 1
ATOM 1493 N N . GLU A 1 182 ? -7.099 16.295 -4.249 1.00 84.25 182 GLU A N 1
ATOM 1494 C CA . GLU A 1 182 ? -5.927 17.027 -4.746 1.00 84.25 182 GLU A CA 1
ATOM 1495 C C . GLU A 1 182 ? -5.788 16.941 -6.271 1.00 84.25 182 GLU A C 1
ATOM 1497 O O . GLU A 1 182 ? -6.373 16.079 -6.923 1.00 84.25 182 GLU A O 1
ATOM 1502 N N . ALA A 1 183 ? -5.032 17.850 -6.877 1.00 89.69 183 ALA A N 1
ATOM 1503 C CA . ALA A 1 183 ? -4.808 17.776 -8.313 1.00 89.69 183 ALA A CA 1
ATOM 1504 C C . ALA A 1 183 ? -4.016 16.510 -8.692 1.00 89.69 183 ALA A C 1
ATOM 1506 O O . ALA A 1 183 ? -3.268 15.943 -7.889 1.00 89.69 183 ALA A O 1
ATOM 1507 N N . ASN A 1 184 ? -4.193 16.092 -9.939 1.00 87.88 184 ASN A N 1
ATOM 1508 C CA . ASN A 1 184 ? -3.416 15.041 -10.581 1.00 87.88 184 ASN A CA 1
ATOM 1509 C C . ASN A 1 184 ? -1.904 15.360 -10.484 1.00 87.88 184 ASN A C 1
ATOM 1511 O O . ASN A 1 184 ? -1.462 16.454 -10.841 1.00 87.88 184 ASN A O 1
ATOM 1515 N N . SER A 1 185 ? -1.192 14.437 -9.829 1.00 86.94 185 SER A N 1
ATOM 1516 C CA . SER A 1 185 ? 0.221 14.407 -9.420 1.00 86.94 185 SER A CA 1
ATOM 1517 C C . SER A 1 185 ? 1.284 14.274 -10.505 1.00 86.94 185 SER A C 1
ATOM 1519 O O . SER A 1 185 ? 0.964 14.281 -11.672 1.00 86.94 185 SER A O 1
ATOM 1521 N N . PRO A 1 186 ? 2.577 14.232 -10.147 1.00 86.94 186 PRO A N 1
ATOM 1522 C CA . PRO A 1 186 ? 3.374 13.008 -10.339 1.00 86.94 186 PRO A CA 1
ATOM 1523 C C . PRO A 1 186 ? 3.384 12.050 -9.154 1.00 86.94 186 PRO A C 1
ATOM 1525 O O . PRO A 1 186 ? 3.960 10.972 -9.240 1.00 86.94 186 PRO A O 1
ATOM 1528 N N . ASN A 1 187 ? 2.760 12.437 -8.046 1.00 88.44 187 ASN A N 1
ATOM 1529 C CA . ASN A 1 187 ? 2.875 11.743 -6.771 1.00 88.44 187 ASN A CA 1
ATOM 1530 C C . ASN A 1 187 ? 1.609 10.989 -6.361 1.00 88.44 187 ASN A C 1
ATOM 1532 O O . ASN A 1 187 ? 1.534 10.570 -5.212 1.00 88.44 187 ASN A O 1
ATOM 1536 N N . ASN A 1 188 ? 0.595 10.866 -7.225 1.00 90.62 188 ASN A N 1
ATOM 1537 C CA . ASN A 1 188 ? -0.680 10.268 -6.837 1.00 90.62 188 ASN A CA 1
ATOM 1538 C C . ASN A 1 188 ? -1.394 9.552 -7.985 1.00 90.62 188 ASN A C 1
ATOM 1540 O O . ASN A 1 188 ? -1.157 9.833 -9.149 1.00 90.62 188 ASN A O 1
ATOM 1544 N N . VAL A 1 189 ? -2.303 8.638 -7.656 1.00 91.62 189 VAL A N 1
ATOM 1545 C CA . VAL A 1 189 ? -3.194 8.056 -8.666 1.00 91.62 189 VAL A CA 1
ATOM 1546 C C . VAL A 1 189 ? -4.130 9.134 -9.212 1.00 91.62 189 VAL A C 1
ATOM 1548 O O . VAL A 1 189 ? -4.681 9.960 -8.475 1.00 91.62 189 VAL A O 1
ATOM 1551 N N . ASP A 1 190 ? -4.345 9.079 -10.514 1.00 88.19 190 ASP A N 1
ATOM 1552 C CA . ASP A 1 190 ? -5.179 9.990 -11.271 1.00 88.19 190 A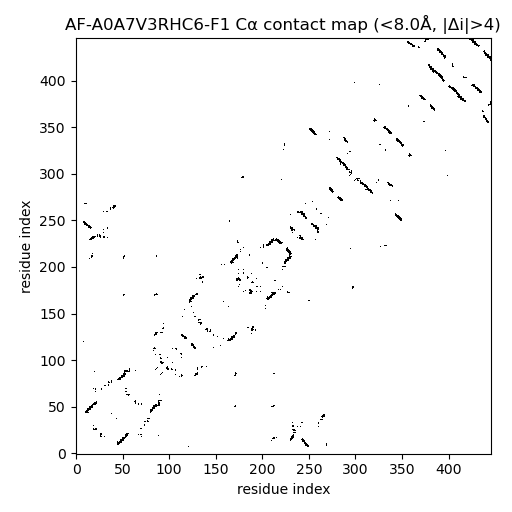SP A CA 1
ATOM 1553 C C . ASP A 1 190 ? -6.653 9.970 -10.934 1.00 88.19 190 ASP A C 1
ATOM 1555 O O . ASP A 1 190 ? -7.262 8.926 -10.707 1.00 88.19 190 ASP A O 1
ATOM 1559 N N . ARG A 1 191 ? -7.290 11.129 -11.069 1.00 88.44 191 ARG A N 1
ATOM 1560 C CA . ARG A 1 191 ? -8.737 11.199 -11.265 1.00 88.44 191 ARG A CA 1
ATOM 1561 C C . ARG A 1 191 ? -9.080 10.937 -12.741 1.00 88.44 191 ARG A C 1
ATOM 1563 O O . ARG A 1 191 ? -8.412 11.500 -13.607 1.00 88.44 191 ARG A O 1
ATOM 1570 N N . PRO A 1 192 ? -10.155 10.171 -13.033 1.00 87.19 192 PRO A N 1
ATOM 1571 C CA . PRO A 1 192 ? -11.211 9.721 -12.111 1.00 87.19 192 PRO A CA 1
ATOM 1572 C C . PRO A 1 192 ? -10.985 8.345 -11.449 1.00 87.19 192 PRO A C 1
ATOM 1574 O O . PRO A 1 192 ? -11.817 7.921 -10.639 1.00 87.19 192 PRO A O 1
ATOM 1577 N N . ARG A 1 193 ? -9.906 7.616 -11.758 1.00 89.56 193 ARG A N 1
ATOM 1578 C CA . ARG A 1 193 ? -9.692 6.257 -11.217 1.00 89.56 193 ARG A CA 1
ATOM 1579 C C . ARG A 1 193 ? -9.486 6.241 -9.715 1.00 89.56 193 ARG A C 1
ATOM 1581 O O . ARG A 1 193 ? -10.084 5.418 -9.024 1.00 89.56 193 ARG A O 1
ATOM 1588 N N . ARG A 1 194 ? -8.753 7.214 -9.187 1.00 92.94 194 ARG A N 1
ATOM 1589 C CA . ARG A 1 194 ? -8.631 7.460 -7.754 1.00 92.94 194 ARG A CA 1
ATOM 1590 C C . ARG A 1 194 ? -9.993 7.580 -7.089 1.00 92.94 194 ARG A C 1
ATOM 1592 O O . ARG A 1 194 ? -10.231 6.892 -6.104 1.00 92.94 194 ARG A O 1
ATOM 1599 N N . ASP A 1 195 ? -10.901 8.390 -7.634 1.00 91.38 195 ASP A N 1
ATOM 1600 C CA . ASP A 1 195 ? -12.246 8.570 -7.066 1.00 91.38 195 ASP A CA 1
ATOM 1601 C C . ASP A 1 195 ? -13.008 7.234 -7.011 1.00 91.38 195 ASP A C 1
ATOM 1603 O O . ASP A 1 195 ? -13.705 6.939 -6.038 1.00 91.38 195 ASP A O 1
ATOM 1607 N N . THR A 1 196 ? -12.828 6.401 -8.038 1.00 91.94 196 THR A N 1
ATOM 1608 C CA . THR A 1 196 ? -13.423 5.061 -8.121 1.00 91.94 196 THR A CA 1
ATOM 1609 C C . THR A 1 196 ? -12.843 4.121 -7.065 1.00 91.94 196 THR A C 1
ATOM 1611 O O . THR A 1 196 ? -13.599 3.474 -6.339 1.00 91.94 196 THR A O 1
ATOM 1614 N N . ILE A 1 197 ? -11.517 4.082 -6.915 1.00 95.50 197 ILE A N 1
ATOM 1615 C CA . ILE A 1 197 ? -10.852 3.239 -5.913 1.00 95.50 197 ILE A CA 1
ATOM 1616 C C . ILE A 1 197 ? -11.235 3.687 -4.505 1.00 95.50 197 ILE A C 1
ATOM 1618 O O . ILE A 1 197 ? -11.616 2.852 -3.693 1.00 95.50 197 ILE A O 1
ATOM 1622 N N . LEU A 1 198 ? -11.226 4.994 -4.226 1.00 89.50 198 LEU A N 1
ATOM 1623 C CA . LEU A 1 198 ? -11.667 5.556 -2.948 1.00 89.50 198 LEU A CA 1
ATOM 1624 C C . LEU A 1 198 ? -13.107 5.142 -2.617 1.00 89.50 198 LEU A C 1
ATOM 1626 O O . LEU A 1 198 ? -13.395 4.732 -1.492 1.00 89.50 198 LEU A O 1
ATOM 1630 N N . LYS A 1 199 ? -14.017 5.171 -3.598 1.00 87.75 199 LYS A N 1
ATOM 1631 C CA . LYS A 1 199 ? -15.374 4.642 -3.419 1.00 87.75 199 LYS A CA 1
ATOM 1632 C C . LYS A 1 199 ? -15.355 3.158 -3.031 1.00 87.75 199 LYS A C 1
ATOM 1634 O O . LYS A 1 199 ? -16.030 2.794 -2.069 1.00 87.75 199 LYS A O 1
ATOM 1639 N N . TYR A 1 200 ? -14.555 2.329 -3.701 1.00 92.06 200 TYR A N 1
ATOM 1640 C CA . TYR A 1 200 ? -14.416 0.911 -3.360 1.00 92.06 200 TYR A CA 1
ATOM 1641 C C . TYR A 1 200 ? -13.831 0.662 -1.972 1.00 92.06 200 TYR A C 1
ATOM 1643 O O . TYR A 1 200 ? -14.288 -0.260 -1.298 1.00 92.06 200 TYR A O 1
ATOM 1651 N N . LEU A 1 201 ? -12.900 1.501 -1.504 1.00 84.50 201 LEU A N 1
ATOM 1652 C CA . LEU A 1 201 ? -12.372 1.394 -0.143 1.00 84.50 201 LEU A CA 1
ATOM 1653 C C . LEU A 1 201 ? -13.502 1.395 0.897 1.00 84.50 201 LEU A C 1
ATOM 1655 O O . LEU A 1 201 ? -13.525 0.554 1.798 1.00 84.50 201 LEU A O 1
ATOM 1659 N N . ARG A 1 202 ? -14.481 2.295 0.722 1.00 80.38 202 ARG A N 1
ATOM 1660 C CA . ARG A 1 202 ? -15.657 2.392 1.599 1.00 80.38 202 ARG A CA 1
ATOM 1661 C C . ARG A 1 202 ? -16.654 1.267 1.367 1.00 80.38 202 ARG A C 1
ATOM 1663 O O . ARG A 1 202 ? -17.069 0.631 2.330 1.00 80.38 202 ARG A O 1
ATOM 1670 N N . ASP A 1 203 ? -17.031 1.035 0.112 1.00 81.88 203 ASP A N 1
ATOM 1671 C CA . ASP A 1 203 ? -18.118 0.115 -0.239 1.00 81.88 203 ASP A CA 1
ATOM 1672 C C . ASP A 1 203 ? -17.781 -1.348 0.110 1.00 81.88 203 ASP A C 1
ATOM 1674 O O . ASP A 1 203 ? -18.679 -2.117 0.445 1.00 81.88 203 ASP A O 1
ATOM 1678 N N . TYR A 1 204 ? -16.496 -1.721 0.078 1.00 83.50 204 TYR A N 1
ATOM 1679 C CA . TYR A 1 204 ? -16.017 -3.082 0.362 1.00 83.50 204 TYR A CA 1
ATOM 1680 C C . TYR A 1 204 ? -15.240 -3.200 1.678 1.00 83.50 204 TYR A C 1
ATOM 1682 O O . TYR A 1 204 ? -14.671 -4.251 1.961 1.00 83.50 204 TYR A O 1
ATOM 1690 N N . ASN A 1 205 ? -15.219 -2.142 2.500 1.00 78.06 205 ASN A N 1
ATOM 1691 C CA . ASN A 1 205 ? -14.557 -2.133 3.806 1.00 78.06 205 ASN A CA 1
ATOM 1692 C C . ASN A 1 205 ? -13.093 -2.630 3.732 1.00 78.06 205 ASN A C 1
ATOM 1694 O O . ASN A 1 205 ? -12.659 -3.516 4.477 1.00 78.06 205 ASN A O 1
ATOM 1698 N N . ILE A 1 206 ? -12.334 -2.056 2.795 1.00 87.06 206 ILE A N 1
ATOM 1699 C CA . ILE A 1 206 ? -10.923 -2.392 2.579 1.00 87.06 206 ILE A CA 1
ATOM 1700 C C . ILE A 1 206 ? -10.125 -1.974 3.818 1.00 87.06 206 ILE A C 1
ATOM 1702 O O . ILE A 1 206 ? -10.292 -0.874 4.340 1.00 87.06 206 ILE A O 1
ATOM 1706 N N . SER A 1 207 ? -9.272 -2.866 4.317 1.00 85.62 207 SER A N 1
ATOM 1707 C CA . SER A 1 207 ? -8.542 -2.666 5.574 1.00 85.62 207 SER A CA 1
ATOM 1708 C C . SER A 1 207 ? -7.336 -1.750 5.401 1.00 85.62 207 SER A C 1
ATOM 1710 O O . SER A 1 207 ? -7.148 -0.832 6.199 1.00 85.62 207 SER A O 1
ATOM 1712 N N . ALA A 1 208 ? -6.535 -1.979 4.358 1.00 89.94 208 ALA A N 1
ATOM 1713 C CA . ALA A 1 208 ? -5.383 -1.139 4.063 1.00 89.94 208 ALA A CA 1
ATOM 1714 C C . ALA A 1 208 ? -4.993 -1.127 2.581 1.00 89.94 208 ALA A C 1
ATOM 1716 O O . ALA A 1 208 ? -5.289 -2.063 1.834 1.00 89.94 208 ALA A O 1
ATOM 1717 N N . VAL A 1 209 ? -4.296 -0.060 2.198 1.00 96.62 209 VAL A N 1
ATOM 1718 C CA . VAL A 1 209 ? -3.635 0.140 0.911 1.00 96.62 209 VAL A CA 1
ATOM 1719 C C . VAL A 1 209 ? -2.145 0.369 1.163 1.00 96.62 209 VAL A C 1
ATOM 1721 O O . VAL A 1 209 ? -1.784 1.264 1.929 1.00 96.62 209 VAL A O 1
ATOM 1724 N N . PHE A 1 210 ? -1.298 -0.428 0.515 1.00 97.44 210 PHE A N 1
ATOM 1725 C CA . PHE A 1 210 ? 0.160 -0.382 0.639 1.00 97.44 210 PHE A CA 1
ATOM 1726 C C . PHE A 1 210 ? 0.798 0.143 -0.646 1.00 97.44 210 PHE A C 1
ATOM 1728 O O . PHE A 1 210 ? 0.589 -0.443 -1.709 1.00 97.44 210 PHE A O 1
ATOM 1735 N N . THR A 1 211 ? 1.578 1.221 -0.547 1.00 97.75 211 THR A N 1
ATOM 1736 C CA . THR A 1 211 ? 2.208 1.871 -1.701 1.00 97.75 211 THR A CA 1
ATOM 1737 C C . THR A 1 211 ? 3.675 2.247 -1.508 1.00 97.75 211 THR A C 1
ATOM 1739 O O . THR A 1 211 ? 4.235 2.116 -0.420 1.00 97.75 211 THR A O 1
ATOM 1742 N N . GLY A 1 212 ? 4.313 2.679 -2.592 1.00 95.88 212 GLY A N 1
ATOM 1743 C CA . GLY A 1 212 ? 5.711 3.096 -2.661 1.00 95.88 212 GLY A CA 1
ATOM 1744 C C . GLY A 1 212 ? 5.851 4.553 -3.073 1.00 95.88 212 GLY A C 1
ATOM 1745 O O . GLY A 1 212 ? 5.101 5.410 -2.589 1.00 95.88 212 GLY A O 1
ATOM 1746 N N . HIS A 1 213 ? 6.775 4.800 -4.007 1.00 95.81 213 HIS A N 1
ATOM 1747 C CA . HIS A 1 213 ? 6.920 6.007 -4.835 1.00 95.81 213 HIS A CA 1
ATOM 1748 C C . HIS A 1 213 ? 7.427 7.255 -4.106 1.00 95.81 213 HIS A C 1
ATOM 1750 O O . HIS A 1 213 ? 8.285 7.980 -4.597 1.00 95.81 213 HIS A O 1
ATOM 1756 N N . LEU A 1 214 ? 6.916 7.534 -2.905 1.00 89.69 214 LEU A N 1
ATOM 1757 C CA . LEU A 1 214 ? 7.239 8.767 -2.184 1.00 89.69 214 LEU A CA 1
ATOM 1758 C C . LEU A 1 214 ? 8.614 8.750 -1.514 1.00 89.69 214 LEU A C 1
ATOM 1760 O O . LEU A 1 214 ? 9.112 9.815 -1.162 1.00 89.69 214 LEU A O 1
ATOM 1764 N N . HIS A 1 215 ? 9.219 7.575 -1.314 1.00 92.25 215 HIS A N 1
ATOM 1765 C CA . HIS A 1 215 ? 10.502 7.409 -0.616 1.00 92.25 215 HIS A CA 1
ATOM 1766 C C . HIS A 1 215 ? 10.507 7.892 0.848 1.00 92.25 215 HIS A C 1
ATOM 1768 O O . HIS A 1 215 ? 11.560 8.113 1.449 1.00 92.25 215 HIS A O 1
ATOM 1774 N N . TYR A 1 216 ? 9.336 8.036 1.460 1.00 80.56 216 TYR A N 1
ATOM 1775 C CA . TYR A 1 216 ? 9.190 8.294 2.887 1.00 80.56 216 TYR A CA 1
ATOM 1776 C C . TYR A 1 216 ? 7.925 7.631 3.415 1.00 80.56 216 TYR A C 1
ATOM 1778 O O . TYR A 1 216 ? 7.009 7.320 2.654 1.00 80.56 216 TYR A O 1
ATOM 1786 N N . ASP A 1 217 ? 7.873 7.434 4.730 1.00 79.06 217 ASP A N 1
ATOM 1787 C CA . ASP A 1 217 ? 6.702 6.881 5.392 1.00 79.06 217 ASP A CA 1
ATOM 1788 C C . ASP A 1 217 ? 5.598 7.941 5.520 1.00 79.06 217 ASP A C 1
ATOM 1790 O O . ASP A 1 217 ? 5.747 8.931 6.242 1.00 79.06 217 ASP A O 1
ATOM 1794 N N . LEU A 1 218 ? 4.494 7.732 4.808 1.00 75.81 218 LEU A N 1
ATOM 1795 C CA . LEU A 1 218 ? 3.272 8.516 4.872 1.00 75.81 218 LEU A CA 1
ATOM 1796 C C . LEU A 1 218 ? 2.132 7.610 5.322 1.00 75.81 218 LEU A C 1
ATOM 1798 O O . LEU A 1 218 ? 1.901 6.555 4.737 1.00 75.81 218 LEU A O 1
ATOM 1802 N N . LEU A 1 219 ? 1.373 8.073 6.313 1.00 69.62 219 LEU A N 1
ATOM 1803 C CA . LEU A 1 219 ? 0.154 7.425 6.784 1.00 69.62 219 LEU A CA 1
ATOM 1804 C C . LEU A 1 219 ? -1.034 8.363 6.560 1.00 69.62 219 LEU A C 1
ATOM 1806 O O . LEU A 1 219 ? -1.051 9.478 7.077 1.00 69.62 219 LEU A O 1
ATOM 1810 N N . ASN A 1 220 ? -2.031 7.885 5.822 1.00 70.25 220 ASN A N 1
ATOM 1811 C CA . ASN A 1 220 ? -3.276 8.580 5.506 1.00 70.25 220 ASN A CA 1
ATOM 1812 C C . ASN A 1 220 ? -4.488 7.675 5.780 1.00 70.25 220 ASN A C 1
ATOM 1814 O O . ASN A 1 220 ? -4.356 6.463 5.947 1.00 70.25 220 ASN A O 1
ATOM 1818 N N . PHE A 1 221 ? -5.686 8.266 5.794 1.00 64.38 221 PHE A N 1
ATOM 1819 C CA . PHE A 1 221 ? -6.947 7.539 5.964 1.00 64.38 221 PHE A CA 1
ATOM 1820 C C . PHE A 1 221 ? -7.994 7.986 4.966 1.00 64.38 221 PHE A C 1
ATOM 1822 O O . PHE A 1 221 ? -8.185 9.186 4.774 1.00 64.38 221 PHE A O 1
ATOM 1829 N N . TYR A 1 222 ? -8.735 7.021 4.428 1.00 65.62 222 TYR A N 1
ATOM 1830 C CA . TYR A 1 222 ? -9.977 7.296 3.722 1.00 65.62 222 TYR A CA 1
ATOM 1831 C C . TYR A 1 222 ? -11.114 6.475 4.322 1.00 65.62 222 TYR A C 1
ATOM 1833 O O . TYR A 1 222 ? -11.199 5.263 4.118 1.00 65.62 222 TYR A O 1
ATOM 1841 N N . GLY A 1 223 ? -11.985 7.131 5.094 1.00 66.94 223 GLY A N 1
ATOM 1842 C CA . GLY A 1 223 ? -12.972 6.423 5.906 1.00 66.94 223 GLY A CA 1
ATOM 1843 C C . GLY A 1 223 ? -12.272 5.434 6.853 1.00 66.94 223 GLY A C 1
ATOM 1844 O O . GLY A 1 223 ? -11.368 5.851 7.574 1.00 66.94 223 GLY A O 1
ATOM 1845 N N . PRO A 1 224 ? -12.645 4.140 6.853 1.00 62.53 224 PRO A N 1
ATOM 1846 C CA . PRO A 1 224 ? -11.993 3.116 7.658 1.00 62.53 224 PRO A CA 1
ATOM 1847 C C . PRO A 1 224 ? -10.838 2.406 6.916 1.00 62.53 224 PRO A C 1
ATOM 1849 O O . PRO A 1 224 ? -10.575 1.236 7.168 1.00 62.53 224 PRO A O 1
ATOM 1852 N N . THR A 1 225 ? -10.177 3.023 5.941 1.00 74.88 225 THR A N 1
ATOM 1853 C CA . THR A 1 225 ? -9.059 2.373 5.238 1.00 74.88 225 THR A CA 1
ATOM 1854 C C . THR A 1 225 ? -7.757 3.093 5.532 1.00 74.88 225 THR A C 1
ATOM 1856 O O . THR A 1 225 ? -7.663 4.303 5.323 1.00 74.88 225 THR A O 1
ATOM 1859 N N . LEU A 1 226 ? -6.749 2.339 5.977 1.00 76.38 226 LEU A N 1
ATOM 1860 C CA . LEU A 1 226 ? -5.396 2.847 6.184 1.00 76.38 226 LEU A CA 1
ATOM 1861 C C . LEU A 1 226 ? -4.650 2.909 4.848 1.00 76.38 226 LEU A C 1
ATOM 1863 O O . LEU A 1 226 ? -4.564 1.909 4.143 1.00 76.38 226 LEU A O 1
ATOM 1867 N N . LEU A 1 227 ? -4.095 4.063 4.505 1.00 81.88 227 LEU A N 1
ATOM 1868 C CA . LEU A 1 227 ? -3.303 4.269 3.294 1.00 81.88 227 LEU A CA 1
ATOM 1869 C C . LEU A 1 227 ? -1.862 4.533 3.706 1.00 81.88 227 LEU A C 1
ATOM 1871 O O . LEU A 1 227 ? -1.624 5.396 4.550 1.00 81.88 227 LEU A O 1
ATOM 1875 N N . MET A 1 228 ? -0.914 3.787 3.149 1.00 83.81 228 MET A N 1
ATOM 1876 C CA . MET A 1 228 ? 0.468 3.827 3.621 1.00 83.81 228 MET A CA 1
ATOM 1877 C C . MET A 1 228 ? 1.453 3.801 2.478 1.00 83.81 228 MET A C 1
ATOM 1879 O O . MET A 1 228 ? 1.303 2.983 1.575 1.00 83.81 228 MET A O 1
ATOM 1883 N N . THR A 1 229 ? 2.513 4.591 2.595 1.00 83.81 229 THR A N 1
ATOM 1884 C CA . THR A 1 229 ? 3.748 4.357 1.847 1.00 83.81 229 THR A CA 1
ATOM 1885 C C . THR A 1 229 ? 4.782 3.628 2.707 1.00 83.81 229 THR A C 1
ATOM 1887 O O . THR A 1 229 ? 4.661 3.549 3.934 1.00 83.81 229 THR A O 1
ATOM 1890 N N . SER A 1 230 ? 5.795 3.050 2.063 1.00 86.88 230 SER A N 1
ATOM 1891 C CA . SER A 1 230 ? 6.967 2.486 2.744 1.00 86.88 230 SER A CA 1
ATOM 1892 C C . SER A 1 230 ? 8.203 3.360 2.541 1.00 86.88 230 SER A C 1
ATOM 1894 O O . SER A 1 230 ? 8.253 4.197 1.638 1.00 86.88 230 SER A O 1
ATOM 1896 N N . LEU A 1 231 ? 9.211 3.151 3.390 1.00 87.25 231 LEU A N 1
ATOM 1897 C CA . LEU A 1 231 ? 10.551 3.671 3.134 1.00 87.25 231 LEU A CA 1
ATOM 1898 C C . LEU A 1 231 ? 11.192 2.918 1.955 1.00 87.25 231 LEU A C 1
ATOM 1900 O O . LEU A 1 231 ? 10.874 1.746 1.745 1.00 87.25 231 LEU A O 1
ATOM 1904 N N . PRO A 1 232 ? 12.114 3.564 1.226 1.00 96.19 232 PRO A N 1
ATOM 1905 C CA . PRO A 1 232 ? 12.883 2.926 0.170 1.00 96.19 232 PRO A CA 1
ATOM 1906 C C . PRO A 1 232 ? 14.095 2.185 0.754 1.00 96.19 232 PRO A C 1
ATOM 1908 O O . PRO A 1 232 ? 14.421 2.320 1.938 1.00 96.19 232 PRO A O 1
ATOM 1911 N N . THR A 1 233 ? 14.859 1.490 -0.090 1.00 96.75 233 THR A N 1
ATOM 1912 C CA . THR A 1 233 ? 16.253 1.113 0.243 1.00 96.75 233 THR A CA 1
ATOM 1913 C C . THR A 1 233 ? 17.280 1.664 -0.738 1.00 96.75 233 THR A C 1
ATOM 1915 O O . THR A 1 233 ? 18.438 1.250 -0.728 1.00 96.75 233 THR A O 1
ATOM 1918 N N . CYS A 1 234 ? 16.863 2.580 -1.602 1.00 96.25 234 CYS A N 1
ATOM 1919 C CA . CYS A 1 234 ? 17.696 3.158 -2.644 1.00 96.25 234 CYS A CA 1
ATOM 1920 C C . CYS A 1 234 ? 18.283 4.528 -2.280 1.00 96.25 234 CYS A C 1
ATOM 1922 O O . CYS A 1 234 ? 18.913 5.162 -3.125 1.00 96.25 234 CYS A O 1
ATOM 1924 N N . GLU A 1 235 ? 18.072 5.026 -1.060 1.00 94.00 235 GLU A N 1
ATOM 1925 C CA . GLU A 1 235 ? 18.616 6.316 -0.623 1.00 94.00 235 GLU A CA 1
ATOM 1926 C C . GLU A 1 235 ? 20.074 6.198 -0.171 1.00 94.00 235 GLU A C 1
ATOM 1928 O O . GLU A 1 235 ? 20.533 5.149 0.271 1.00 94.00 235 GLU A O 1
ATOM 1933 N N . THR A 1 236 ? 20.826 7.297 -0.262 1.00 93.56 236 THR A N 1
ATOM 1934 C CA . THR A 1 236 ? 22.243 7.323 0.150 1.00 93.56 236 THR A CA 1
ATOM 1935 C C . THR A 1 236 ? 22.413 7.359 1.669 1.00 93.56 236 THR A C 1
ATOM 1937 O O . THR A 1 236 ? 23.423 6.895 2.195 1.00 93.56 236 THR A O 1
ATOM 1940 N N . ASN A 1 237 ? 21.429 7.899 2.393 1.00 89.88 237 ASN A N 1
ATOM 1941 C CA . ASN A 1 237 ? 21.402 7.887 3.850 1.00 89.88 237 ASN A CA 1
ATOM 1942 C C . ASN A 1 237 ? 20.671 6.636 4.348 1.00 89.88 237 ASN A C 1
ATOM 1944 O O . ASN A 1 237 ? 19.446 6.548 4.257 1.00 89.88 237 ASN A O 1
ATOM 1948 N N . ILE A 1 238 ? 21.410 5.706 4.959 1.00 86.31 238 ILE A N 1
ATOM 1949 C CA . ILE A 1 238 ? 20.849 4.475 5.536 1.00 86.31 238 ILE A CA 1
ATOM 1950 C C . ILE A 1 238 ? 19.742 4.731 6.573 1.00 86.31 238 ILE A C 1
ATOM 1952 O O . ILE A 1 238 ? 18.849 3.905 6.731 1.00 86.31 238 ILE A O 1
ATOM 1956 N N . ASN A 1 239 ? 19.751 5.885 7.253 1.00 81.81 239 ASN A N 1
ATOM 1957 C CA . ASN A 1 239 ? 18.713 6.254 8.225 1.00 81.81 239 ASN A CA 1
ATOM 1958 C C . ASN A 1 239 ? 17.390 6.688 7.578 1.00 81.81 239 ASN A C 1
ATOM 1960 O O . ASN A 1 239 ? 16.400 6.850 8.284 1.00 81.81 239 ASN A O 1
ATOM 1964 N N . SER A 1 240 ? 17.370 6.891 6.262 1.00 82.50 240 SER A N 1
ATOM 1965 C CA . SER A 1 240 ? 16.145 7.097 5.486 1.00 82.50 240 SER A CA 1
ATOM 1966 C C . SER A 1 240 ? 15.663 5.802 4.826 1.00 82.50 240 SER A C 1
ATOM 1968 O O . SER A 1 240 ? 14.629 5.814 4.168 1.00 82.50 240 SER A O 1
ATOM 1970 N N . CYS A 1 241 ? 16.403 4.699 4.984 1.00 88.56 241 CYS A N 1
ATOM 1971 C CA . CYS A 1 241 ? 16.088 3.420 4.365 1.00 88.56 241 CYS A CA 1
ATOM 1972 C C . CYS A 1 241 ? 15.418 2.470 5.356 1.00 88.56 241 CYS A C 1
ATOM 1974 O O . CYS A 1 241 ? 15.791 2.416 6.533 1.00 88.56 241 CYS A O 1
ATOM 1976 N N . GLY A 1 242 ? 14.485 1.655 4.875 1.00 87.94 242 GLY A N 1
ATOM 1977 C CA . GLY A 1 242 ? 13.807 0.675 5.712 1.00 87.94 242 GLY A CA 1
ATOM 1978 C C . GLY A 1 242 ? 12.734 -0.113 4.981 1.00 87.94 242 GLY A C 1
ATOM 1979 O O . GLY A 1 242 ? 12.646 -0.090 3.761 1.00 87.94 242 GLY A O 1
ATOM 1980 N N . TYR A 1 243 ? 11.923 -0.826 5.751 1.00 93.94 243 TYR A N 1
ATOM 1981 C CA . TYR A 1 243 ? 10.767 -1.576 5.265 1.00 93.94 243 TYR A CA 1
ATOM 1982 C C . TYR A 1 243 ? 9.716 -1.688 6.369 1.00 93.94 243 TYR A C 1
ATOM 1984 O O . TYR A 1 243 ? 9.990 -1.446 7.546 1.00 93.94 243 TYR A O 1
ATOM 1992 N N . ARG A 1 244 ? 8.489 -2.047 6.003 1.00 91.31 244 ARG A N 1
ATOM 1993 C CA . ARG A 1 244 ? 7.338 -2.065 6.903 1.00 91.31 244 ARG A CA 1
ATOM 1994 C C . ARG A 1 244 ? 6.976 -3.491 7.306 1.00 91.31 244 ARG A C 1
ATOM 1996 O O . ARG A 1 244 ? 6.823 -4.369 6.466 1.00 91.31 244 ARG A O 1
ATOM 2003 N N . VAL A 1 245 ? 6.786 -3.713 8.601 1.00 86.25 245 VAL A N 1
ATOM 2004 C CA . VAL A 1 245 ? 6.161 -4.924 9.143 1.00 86.25 245 VAL A CA 1
ATOM 2005 C C . VAL A 1 245 ? 4.658 -4.694 9.227 1.00 86.25 245 VAL A C 1
ATOM 2007 O O . VAL A 1 245 ? 4.218 -3.637 9.687 1.00 86.25 245 VAL A O 1
ATOM 2010 N N . VAL A 1 246 ? 3.869 -5.682 8.812 1.00 90.81 246 VAL A N 1
ATOM 2011 C CA . VAL A 1 246 ? 2.407 -5.667 8.906 1.00 90.81 246 VAL A CA 1
ATOM 2012 C C . VAL A 1 246 ? 1.941 -6.941 9.591 1.00 90.81 246 VAL A C 1
ATOM 2014 O O . VAL A 1 246 ? 2.051 -8.023 9.025 1.00 90.81 246 VAL A O 1
ATOM 2017 N N . LYS A 1 247 ? 1.408 -6.825 10.806 1.00 86.75 247 LYS A N 1
ATOM 2018 C CA . LYS A 1 247 ? 0.780 -7.931 11.532 1.00 86.75 247 LYS A CA 1
ATOM 2019 C C . LYS A 1 247 ? -0.719 -7.884 11.322 1.00 86.75 247 LYS A C 1
ATOM 2021 O O . LYS A 1 247 ? -1.324 -6.830 11.492 1.00 86.75 247 LYS A O 1
ATOM 2026 N N . VAL A 1 248 ? -1.310 -9.023 11.015 1.00 89.00 248 VAL A N 1
ATOM 2027 C CA . VAL A 1 248 ? -2.737 -9.189 10.770 1.00 89.00 248 VAL A CA 1
ATOM 2028 C C . VAL A 1 248 ? -3.318 -10.087 11.855 1.00 89.00 248 VAL A C 1
ATOM 2030 O O . VAL A 1 248 ? -2.788 -11.155 12.162 1.00 89.00 248 VAL A O 1
ATOM 2033 N N . TYR A 1 249 ? -4.417 -9.633 12.437 1.00 81.94 249 TYR A N 1
ATOM 2034 C CA . TYR A 1 249 ? -5.215 -10.329 13.438 1.00 81.94 249 TYR A CA 1
ATOM 2035 C C . TYR A 1 249 ? -6.651 -10.416 12.940 1.00 81.94 249 TYR A C 1
ATOM 2037 O O . TYR A 1 249 ? -7.055 -9.597 12.131 1.00 81.94 249 TYR A O 1
ATOM 2045 N N . ASP A 1 250 ? -7.454 -11.304 13.524 1.00 80.38 250 ASP A N 1
ATOM 2046 C CA . ASP A 1 250 ? -8.872 -11.503 13.181 1.00 80.38 250 ASP A CA 1
ATOM 2047 C C . ASP A 1 250 ? -9.671 -10.194 13.032 1.00 80.38 250 ASP A C 1
ATOM 2049 O O . ASP A 1 250 ? -10.540 -10.034 12.177 1.00 80.38 250 ASP A O 1
ATOM 2053 N N . LYS A 1 251 ? -9.356 -9.231 13.903 1.00 72.31 251 LYS A N 1
ATOM 2054 C CA . LYS A 1 251 ? -10.045 -7.949 14.015 1.00 72.31 251 LYS A CA 1
ATOM 2055 C C . LYS A 1 251 ? -9.065 -6.781 13.953 1.00 72.31 251 LYS A C 1
ATOM 2057 O O . LYS A 1 251 ? -9.266 -5.795 14.644 1.00 72.31 251 LYS A O 1
ATOM 2062 N N . GLY A 1 252 ? -7.968 -6.837 13.200 1.00 73.56 252 GLY A N 1
ATOM 2063 C CA . GLY A 1 252 ? -7.070 -5.673 13.170 1.00 73.56 252 GLY A CA 1
ATOM 2064 C C . GLY A 1 252 ? -5.735 -5.865 12.479 1.00 73.56 252 GLY A C 1
ATOM 2065 O O . GLY A 1 252 ? -5.353 -6.980 12.146 1.00 73.56 252 GLY A O 1
ATOM 2066 N N . ILE A 1 253 ? -5.020 -4.752 12.290 1.00 75.94 253 ILE A N 1
ATOM 2067 C CA . ILE A 1 253 ? -3.717 -4.731 11.625 1.00 75.94 253 ILE A CA 1
ATOM 2068 C C . ILE A 1 253 ? -2.706 -3.825 12.335 1.00 75.94 253 ILE A C 1
ATOM 2070 O O . ILE A 1 253 ? -2.822 -2.609 12.315 1.00 75.94 253 ILE A O 1
ATOM 2074 N N . GLU A 1 254 ? -1.637 -4.372 12.902 1.00 74.50 254 GLU A N 1
ATOM 2075 C CA . GLU A 1 254 ? -0.539 -3.534 13.399 1.00 74.50 254 GLU A CA 1
ATOM 2076 C C . GLU A 1 254 ? 0.507 -3.309 12.324 1.00 74.50 254 GLU A C 1
ATOM 2078 O O . GLU A 1 254 ? 0.830 -4.222 11.569 1.00 74.50 254 GLU A O 1
ATOM 2083 N N . THR A 1 255 ? 1.110 -2.123 12.291 1.00 75.88 255 THR A N 1
ATOM 2084 C CA . THR A 1 255 ? 2.160 -1.868 11.316 1.00 75.88 255 THR A CA 1
ATOM 2085 C C . THR A 1 255 ? 3.162 -0.822 11.756 1.00 75.88 255 THR A C 1
ATOM 2087 O O . THR A 1 255 ? 2.809 0.231 12.280 1.00 75.88 255 THR A O 1
ATOM 2090 N N . TYR A 1 256 ? 4.431 -1.107 11.496 1.00 71.44 256 TYR A N 1
ATOM 2091 C CA . TYR A 1 256 ? 5.542 -0.247 11.861 1.00 71.44 256 TYR A CA 1
ATOM 2092 C C . TYR A 1 256 ? 6.692 -0.386 10.873 1.00 71.44 256 TYR A C 1
ATOM 2094 O O . TYR A 1 256 ? 6.799 -1.388 10.167 1.00 71.44 256 TYR A O 1
ATOM 2102 N N . VAL A 1 257 ? 7.559 0.619 10.847 1.00 78.00 257 VAL A N 1
ATOM 2103 C CA . VAL A 1 257 ? 8.731 0.645 9.978 1.00 78.00 257 VAL A CA 1
ATOM 2104 C C . VAL A 1 257 ? 9.955 0.174 10.753 1.00 78.00 257 VAL A C 1
ATOM 2106 O O . VAL A 1 257 ? 10.183 0.577 11.893 1.00 78.00 257 VAL A O 1
ATOM 2109 N N . ILE A 1 258 ? 10.755 -0.674 10.119 1.00 78.81 258 ILE A N 1
ATOM 2110 C CA . ILE A 1 258 ? 12.107 -1.014 10.544 1.00 78.81 258 ILE A CA 1
ATOM 2111 C C . ILE A 1 258 ? 13.065 -0.245 9.648 1.00 78.81 258 ILE A C 1
ATOM 2113 O O . ILE A 1 258 ? 13.074 -0.417 8.431 1.00 78.81 258 ILE A O 1
ATOM 2117 N N . TYR A 1 259 ? 13.875 0.601 10.270 1.00 82.00 259 TYR A N 1
ATOM 2118 C CA . TYR A 1 259 ? 14.961 1.301 9.600 1.00 82.00 259 TYR A CA 1
ATOM 2119 C C . TYR A 1 259 ? 16.153 0.361 9.465 1.00 82.00 259 TYR A C 1
ATOM 2121 O O . TYR A 1 259 ? 16.466 -0.374 10.405 1.00 82.00 259 TYR A O 1
ATOM 2129 N N . LEU A 1 260 ? 16.869 0.420 8.342 1.00 83.56 260 LEU A N 1
ATOM 2130 C CA . LEU A 1 260 ? 18.032 -0.448 8.124 1.00 83.56 260 LEU A CA 1
ATOM 2131 C C . LEU A 1 260 ? 19.128 -0.232 9.174 1.00 83.56 260 LEU A C 1
ATOM 2133 O O . LEU A 1 260 ? 19.849 -1.174 9.503 1.00 83.56 260 LEU A O 1
ATOM 2137 N N . SER A 1 261 ? 19.229 0.978 9.731 1.00 78.00 261 SER A N 1
ATOM 2138 C CA . SER A 1 261 ? 20.163 1.325 10.807 1.00 78.00 261 SER A CA 1
ATOM 2139 C C . SER A 1 261 ? 19.745 0.837 12.200 1.00 78.00 261 SER A C 1
ATOM 2141 O O . SER A 1 261 ? 20.561 0.866 13.120 1.00 78.00 261 SER A O 1
ATOM 2143 N N . ALA A 1 262 ? 18.506 0.369 12.368 1.00 71.69 262 ALA A N 1
ATOM 2144 C CA . ALA A 1 262 ? 17.955 -0.108 13.635 1.00 71.69 262 ALA A CA 1
ATOM 2145 C C . ALA A 1 262 ? 17.182 -1.431 13.438 1.00 71.69 262 ALA A C 1
ATOM 2147 O O . ALA A 1 262 ? 15.958 -1.463 13.600 1.00 71.69 262 ALA A O 1
ATOM 2148 N N . PRO A 1 263 ? 17.877 -2.528 13.071 1.00 75.69 263 PRO A N 1
ATOM 2149 C CA . PRO A 1 263 ? 17.239 -3.801 12.758 1.00 75.69 263 PRO A CA 1
ATOM 2150 C C . PRO A 1 263 ? 16.531 -4.431 13.955 1.00 75.69 263 PRO A C 1
ATOM 2152 O O . PRO A 1 263 ? 16.919 -4.254 15.111 1.00 75.69 263 PRO A O 1
ATOM 2155 N N . VAL A 1 264 ? 15.535 -5.262 13.652 1.00 68.12 264 VAL A N 1
ATOM 2156 C CA . VAL A 1 264 ? 14.837 -6.104 14.624 1.00 68.12 264 VAL A CA 1
ATOM 2157 C C . VAL A 1 264 ? 14.869 -7.544 14.130 1.00 68.12 264 VAL A C 1
ATOM 2159 O O . VAL A 1 264 ? 14.512 -7.814 12.991 1.00 68.12 264 VAL A O 1
ATOM 2162 N N . THR A 1 265 ? 15.269 -8.470 14.998 1.00 71.75 265 THR A N 1
ATOM 2163 C CA . THR A 1 265 ? 15.327 -9.910 14.692 1.00 71.75 265 THR A CA 1
ATOM 2164 C C . THR A 1 265 ? 14.161 -10.695 15.290 1.00 71.75 265 THR A C 1
ATOM 2166 O O . THR A 1 265 ? 13.969 -11.858 14.960 1.00 71.75 265 THR A O 1
ATOM 2169 N N . TYR A 1 266 ? 13.360 -10.087 16.169 1.00 76.62 266 TYR A N 1
ATOM 2170 C CA . TYR A 1 266 ? 12.226 -10.748 16.810 1.00 76.62 266 TYR A CA 1
ATOM 2171 C C . TYR A 1 266 ? 10.932 -9.957 16.633 1.00 76.62 266 TYR A C 1
ATOM 2173 O O . TYR A 1 266 ? 10.830 -8.808 17.073 1.00 76.62 266 TYR A O 1
ATOM 2181 N N . VAL A 1 267 ? 9.923 -10.599 16.042 1.00 75.88 267 VAL A N 1
ATOM 2182 C CA . VAL A 1 267 ? 8.592 -10.021 15.832 1.00 75.88 267 VAL A CA 1
ATOM 2183 C C . VAL A 1 267 ? 7.592 -10.740 16.729 1.00 75.88 267 VAL A C 1
ATOM 2185 O O . VAL A 1 267 ? 7.162 -11.857 16.464 1.00 75.88 267 VAL A O 1
ATOM 2188 N N . SER A 1 268 ? 7.185 -10.083 17.814 1.00 75.69 268 SER A N 1
ATOM 2189 C CA . SER A 1 268 ? 6.130 -10.619 18.674 1.00 75.69 268 SER A CA 1
ATOM 2190 C C . SER A 1 268 ? 4.769 -10.522 17.985 1.00 75.69 268 SER A C 1
ATOM 2192 O O . SER A 1 268 ? 4.334 -9.417 17.655 1.00 75.69 268 SER A O 1
ATOM 2194 N N . MET A 1 269 ? 4.071 -11.652 17.857 1.00 78.69 269 MET A N 1
ATOM 2195 C CA . MET A 1 269 ? 2.662 -11.712 17.438 1.00 78.69 269 MET A CA 1
ATOM 2196 C C . MET A 1 269 ? 1.679 -11.492 18.594 1.00 78.69 269 MET A C 1
ATOM 2198 O O . MET A 1 269 ? 0.474 -11.646 18.423 1.00 78.69 269 MET A O 1
ATOM 2202 N N . ILE A 1 270 ? 2.177 -11.133 19.781 1.00 67.38 270 ILE A N 1
ATOM 2203 C CA . ILE A 1 270 ? 1.329 -10.634 20.862 1.00 67.38 270 ILE A CA 1
ATOM 2204 C C . ILE A 1 270 ? 0.849 -9.238 20.454 1.00 67.38 270 ILE A C 1
ATOM 2206 O O . ILE A 1 270 ? 1.707 -8.366 20.260 1.00 67.38 270 ILE A O 1
ATOM 2210 N N . PRO A 1 271 ? -0.476 -9.010 20.357 1.00 60.66 271 PRO A N 1
ATOM 2211 C CA . PRO A 1 271 ? -0.986 -7.695 20.038 1.00 60.66 271 PRO A CA 1
ATOM 2212 C C . PRO A 1 271 ? -0.505 -6.661 21.047 1.00 60.66 271 PRO A C 1
ATOM 2214 O O . PRO A 1 271 ? -0.540 -6.904 22.254 1.00 60.66 271 PRO A O 1
ATOM 2217 N N . ILE A 1 272 ? -0.078 -5.498 20.566 1.00 50.75 272 ILE A N 1
ATOM 2218 C CA . ILE A 1 272 ? 0.325 -4.373 21.426 1.00 50.75 272 ILE A CA 1
ATOM 2219 C C . ILE A 1 272 ? -0.845 -3.927 22.334 1.00 50.75 272 ILE A C 1
ATOM 2221 O O . ILE A 1 272 ? -0.641 -3.507 23.472 1.00 50.75 272 ILE A O 1
ATOM 2225 N N . VAL A 1 273 ? -2.078 -4.077 21.854 1.00 45.88 273 VAL A N 1
ATOM 2226 C CA . VAL A 1 273 ? -3.338 -3.832 22.547 1.00 45.88 273 VAL A CA 1
ATOM 2227 C C . VAL A 1 273 ? -4.083 -5.165 22.589 1.00 45.88 273 VAL A C 1
ATOM 2229 O O . VAL A 1 273 ? -4.705 -5.592 21.616 1.00 45.88 273 VAL A O 1
ATOM 2232 N N . GLN A 1 274 ? -4.006 -5.853 23.727 1.00 44.25 274 GLN A N 1
ATOM 2233 C CA . GLN A 1 274 ? -4.725 -7.106 23.955 1.00 44.25 274 GLN A CA 1
ATOM 2234 C C . GLN A 1 274 ? -6.141 -6.804 24.445 1.00 44.25 274 GLN A C 1
ATOM 2236 O O . GLN A 1 274 ? -6.412 -6.747 25.641 1.00 44.25 274 GLN A O 1
ATOM 2241 N N . VAL A 1 275 ? -7.069 -6.595 23.515 1.00 39.84 275 VAL A N 1
ATOM 2242 C CA . VAL A 1 275 ? -8.466 -6.331 23.875 1.00 39.84 275 VAL A CA 1
ATOM 2243 C C . VAL A 1 275 ? -9.174 -7.631 24.227 1.00 39.84 275 VAL A C 1
ATOM 2245 O O . VAL A 1 275 ? -9.527 -8.420 23.352 1.00 39.84 275 VAL A O 1
ATOM 2248 N N . GLN A 1 276 ? -9.436 -7.835 25.515 1.00 33.28 276 GLN A N 1
ATOM 2249 C CA . GLN A 1 276 ? -10.503 -8.730 25.945 1.00 33.28 276 GLN A CA 1
ATOM 2250 C C . GLN A 1 276 ? -11.795 -7.928 26.055 1.00 33.28 276 GLN A C 1
ATOM 2252 O O . GLN A 1 276 ? -11.960 -7.144 26.981 1.00 33.28 276 GLN A O 1
ATOM 2257 N N . VAL A 1 277 ? -12.737 -8.142 25.134 1.00 31.98 277 VAL A N 1
ATOM 2258 C CA . VAL A 1 277 ? -14.107 -7.643 25.316 1.00 31.98 277 VAL A CA 1
ATOM 2259 C C . VAL A 1 277 ? -14.833 -8.586 26.279 1.00 31.98 277 VAL A C 1
ATOM 2261 O O . VAL A 1 277 ? -15.642 -9.415 25.871 1.00 31.98 277 VAL A O 1
ATOM 2264 N N . GLN A 1 278 ? -14.530 -8.479 27.569 1.00 30.42 278 GLN A N 1
ATOM 2265 C CA . GLN A 1 278 ? -15.494 -8.803 28.616 1.00 30.42 278 GLN A CA 1
ATOM 2266 C C . GLN A 1 278 ? -16.017 -7.473 29.137 1.00 30.42 278 GLN A C 1
ATOM 2268 O O . GLN A 1 278 ? -15.247 -6.680 29.671 1.00 30.42 278 GLN A O 1
ATOM 2273 N N . SER A 1 279 ? -17.314 -7.217 28.945 1.00 28.88 279 SER A N 1
ATOM 2274 C CA . SER A 1 279 ? -18.022 -6.119 29.621 1.00 28.88 279 SER A CA 1
ATOM 2275 C C . SER A 1 279 ? -17.267 -4.775 29.609 1.00 28.88 279 SER A C 1
ATOM 2277 O O . SER A 1 279 ? -16.825 -4.293 30.646 1.00 28.88 279 SER A O 1
ATOM 2279 N N . GLU A 1 280 ? -17.129 -4.168 28.424 1.00 30.27 280 GLU A N 1
ATOM 2280 C CA . GLU A 1 280 ? -16.797 -2.734 28.265 1.00 30.27 280 GLU A CA 1
ATOM 2281 C C . GLU A 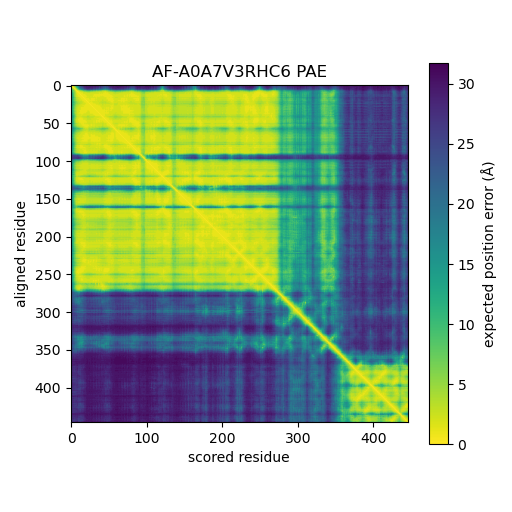1 280 ? -15.374 -2.294 28.683 1.00 30.27 280 GLU A C 1
ATOM 2283 O O . GLU A 1 280 ? -15.118 -1.097 28.775 1.00 30.27 280 GLU A O 1
ATOM 2288 N N . THR A 1 281 ? -14.428 -3.219 28.883 1.00 31.69 281 THR A N 1
ATOM 2289 C CA . THR A 1 281 ? -13.077 -2.890 29.384 1.00 31.69 281 THR A CA 1
ATOM 2290 C C . THR A 1 281 ? -11.977 -3.135 28.342 1.00 31.69 281 THR A C 1
ATOM 2292 O O . THR A 1 281 ? -11.934 -4.189 27.713 1.00 31.69 281 THR A O 1
ATOM 2295 N N . VAL A 1 282 ? -11.052 -2.179 28.174 1.00 36.59 282 VAL A N 1
ATOM 2296 C CA . VAL A 1 282 ? -9.798 -2.359 27.413 1.00 36.59 282 VAL A CA 1
ATOM 2297 C C . VAL A 1 282 ? -8.655 -2.565 28.406 1.00 36.59 282 VAL A C 1
ATOM 2299 O O . VAL A 1 282 ? -8.404 -1.693 29.235 1.00 36.59 282 VAL A O 1
ATOM 2302 N N . VAL A 1 283 ? -7.961 -3.703 28.321 1.00 34.84 283 VAL A N 1
ATOM 2303 C CA . VAL A 1 283 ? -6.777 -4.005 29.142 1.00 34.84 283 VAL A CA 1
ATOM 2304 C C . VAL A 1 283 ? -5.531 -3.826 28.289 1.00 34.84 283 VAL A C 1
ATOM 2306 O O . VAL A 1 283 ? -5.454 -4.351 27.178 1.00 34.84 283 VAL A O 1
ATOM 2309 N N . VAL A 1 284 ? -4.549 -3.079 28.793 1.00 38.22 284 VAL A N 1
ATOM 2310 C CA . VAL A 1 284 ? -3.308 -2.821 28.059 1.00 38.22 284 VAL A CA 1
ATOM 2311 C C . VAL A 1 284 ? -2.097 -3.180 28.908 1.00 38.22 284 VAL A C 1
ATOM 2313 O O . VAL A 1 284 ? -1.916 -2.691 30.020 1.00 38.22 284 VAL A O 1
ATOM 2316 N N . ASN A 1 285 ? -1.257 -4.057 28.357 1.00 32.41 285 ASN A N 1
ATOM 2317 C CA . ASN A 1 285 ? -0.141 -4.682 29.068 1.00 32.41 285 ASN A CA 1
ATOM 2318 C C . ASN A 1 285 ? 1.212 -3.997 28.804 1.00 32.41 285 ASN A C 1
ATOM 2320 O O . ASN A 1 285 ? 2.243 -4.445 29.300 1.00 32.41 285 ASN A O 1
ATOM 2324 N N . THR A 1 286 ? 1.249 -2.922 28.013 1.00 33.41 286 THR A N 1
ATOM 2325 C CA . THR A 1 286 ? 2.457 -2.120 27.759 1.00 33.41 286 THR A CA 1
ATOM 2326 C C . THR A 1 286 ? 2.081 -0.642 27.753 1.00 33.41 286 THR A C 1
ATOM 2328 O O . THR A 1 286 ? 1.106 -0.297 27.089 1.00 33.41 286 THR A O 1
ATOM 2331 N N . PRO A 1 287 ? 2.819 0.244 28.446 1.00 33.78 287 PRO A N 1
ATOM 2332 C CA . PRO A 1 287 ? 2.542 1.669 28.387 1.00 33.78 287 PRO A CA 1
ATOM 2333 C C . PRO A 1 287 ? 2.590 2.160 26.943 1.00 33.78 287 PRO A C 1
ATOM 2335 O O . PRO A 1 287 ? 3.564 1.909 26.231 1.00 33.78 287 PRO A O 1
ATOM 2338 N N . PHE A 1 288 ? 1.542 2.845 26.506 1.00 37.09 288 PHE A N 1
ATOM 2339 C CA . PHE A 1 288 ? 1.466 3.390 25.162 1.00 37.09 288 PHE A CA 1
ATOM 2340 C C . PHE A 1 288 ? 0.884 4.786 25.173 1.00 37.09 288 PHE A C 1
ATOM 2342 O O . PHE A 1 288 ? 0.152 5.195 26.077 1.00 37.09 288 PHE A O 1
ATOM 2349 N N . TRP A 1 289 ? 1.229 5.501 24.116 1.00 32.22 289 TRP A N 1
ATOM 2350 C CA . TRP A 1 289 ? 0.626 6.766 23.776 1.00 32.22 289 TRP A CA 1
ATOM 2351 C C . TRP A 1 289 ? -0.426 6.465 22.720 1.00 32.22 289 TRP A C 1
ATOM 2353 O O . TRP A 1 289 ? -0.204 5.653 21.826 1.00 32.22 289 TRP A O 1
ATOM 2363 N N . PHE A 1 290 ? -1.581 7.091 22.828 1.00 34.81 290 PHE A N 1
ATOM 2364 C CA . PHE A 1 290 ? -2.563 7.092 21.756 1.00 34.81 290 PHE A CA 1
ATOM 2365 C C . PHE A 1 290 ? -2.659 8.511 21.215 1.00 34.81 290 PHE A C 1
ATOM 2367 O O . PHE A 1 290 ? -2.765 9.451 22.001 1.00 34.81 290 PHE A O 1
ATOM 2374 N N . SER A 1 291 ? -2.624 8.654 19.894 1.00 30.97 291 SER A N 1
ATOM 2375 C CA . SER A 1 291 ? -2.933 9.884 19.175 1.00 30.97 291 SER A CA 1
ATOM 2376 C C . SER A 1 291 ? -4.045 9.595 18.175 1.00 30.97 291 SER A C 1
ATOM 2378 O O . SER A 1 291 ? -3.824 8.939 17.161 1.00 30.97 291 SER A O 1
ATOM 2380 N N . CYS A 1 292 ? -5.244 10.116 18.438 1.00 33.19 292 CYS A N 1
ATOM 2381 C CA . CYS A 1 292 ? -6.273 10.163 17.405 1.00 33.19 292 CYS A CA 1
ATOM 2382 C C . CYS A 1 292 ? -5.828 11.183 16.356 1.00 33.19 292 CYS A C 1
ATOM 2384 O O . CYS A 1 292 ? -5.811 12.381 16.648 1.00 33.19 292 CYS A O 1
ATOM 2386 N N . ALA A 1 293 ? -5.457 10.733 15.160 1.00 31.38 293 ALA A N 1
ATOM 2387 C CA . ALA A 1 293 ? -5.428 11.619 14.008 1.00 31.38 293 ALA A CA 1
ATOM 2388 C C . ALA A 1 293 ? -6.868 11.727 13.504 1.00 31.38 293 ALA A C 1
ATOM 2390 O O . ALA A 1 293 ? -7.406 10.787 12.920 1.00 31.38 293 ALA A O 1
ATOM 2391 N N . ILE A 1 294 ? -7.514 12.856 13.787 1.00 35.25 294 ILE A N 1
ATOM 2392 C CA . ILE A 1 294 ? -8.746 13.211 13.088 1.00 35.25 294 ILE A CA 1
ATOM 2393 C C . ILE A 1 294 ? -8.347 13.430 11.635 1.00 35.25 294 ILE A C 1
ATOM 2395 O O . ILE A 1 294 ? -7.317 14.052 11.374 1.00 35.25 294 ILE A O 1
ATOM 2399 N N . ASP A 1 295 ? -9.138 12.881 10.719 1.00 38.75 295 ASP A N 1
ATOM 2400 C CA . ASP A 1 295 ? -8.978 13.007 9.276 1.00 38.75 295 ASP A CA 1
ATOM 2401 C C . ASP A 1 295 ? -9.019 14.484 8.860 1.00 38.75 295 ASP A C 1
ATOM 2403 O O . ASP A 1 295 ? -10.024 15.001 8.386 1.00 38.75 295 ASP A O 1
ATOM 2407 N N . SER A 1 296 ? -7.908 15.194 9.059 1.00 33.94 296 SER A N 1
ATOM 2408 C CA . SER A 1 296 ? -7.763 16.622 8.774 1.00 33.94 296 SER A CA 1
ATOM 2409 C C . SER A 1 296 ? -7.740 16.914 7.277 1.00 33.94 296 SER A C 1
ATOM 2411 O O . SER A 1 296 ? -7.524 18.047 6.859 1.00 33.94 296 SER A O 1
ATOM 2413 N N . ILE A 1 297 ? -7.870 15.867 6.471 1.00 35.75 297 ILE A N 1
ATOM 2414 C CA . ILE A 1 297 ? -7.815 15.897 5.028 1.00 35.75 297 ILE A CA 1
ATOM 2415 C C . ILE A 1 297 ? -9.243 15.940 4.464 1.00 35.75 297 ILE A C 1
ATOM 2417 O O . ILE A 1 297 ? -9.521 16.760 3.589 1.00 35.75 297 ILE A O 1
ATOM 2421 N N . ASN A 1 298 ? -10.159 15.131 5.004 1.00 36.78 298 ASN A N 1
ATOM 2422 C CA . ASN A 1 298 ? -11.598 15.246 4.743 1.00 36.78 298 ASN A CA 1
ATOM 2423 C C . ASN A 1 298 ? -12.291 16.264 5.670 1.00 36.78 298 ASN A C 1
ATOM 2425 O O . ASN A 1 298 ? -13.366 16.758 5.335 1.00 36.78 298 ASN A O 1
ATOM 2429 N N . HIS A 1 299 ? -11.657 16.615 6.794 1.00 38.81 299 HIS A N 1
ATOM 2430 C CA . HIS A 1 299 ? -12.130 17.584 7.787 1.00 38.81 299 HIS A CA 1
ATOM 2431 C C . HIS A 1 299 ? -11.039 18.625 8.129 1.00 38.81 299 HIS A C 1
ATOM 2433 O O . HIS A 1 299 ? -10.499 18.638 9.243 1.00 38.81 299 HIS A O 1
ATOM 2439 N N . PRO A 1 300 ? -10.665 19.502 7.173 1.00 37.28 300 PRO A N 1
ATOM 2440 C CA . PRO A 1 300 ? -9.575 20.476 7.319 1.00 37.28 300 PRO A CA 1
ATOM 2441 C C . PRO A 1 300 ? -9.744 21.463 8.479 1.00 37.28 300 PRO A C 1
ATOM 2443 O O . PRO A 1 300 ? -8.762 22.041 8.944 1.00 37.28 300 PRO A O 1
ATOM 2446 N N . GLU A 1 301 ? -10.958 21.627 8.998 1.00 36.78 301 GLU A N 1
ATOM 2447 C CA . GLU A 1 301 ? -11.265 22.426 10.181 1.00 36.78 301 GLU A CA 1
ATOM 2448 C C . GLU A 1 301 ? -10.731 21.838 11.505 1.00 36.78 301 GLU A C 1
ATOM 2450 O O . GLU A 1 301 ? -10.684 22.551 12.505 1.00 36.78 301 GLU A O 1
ATOM 2455 N N . TRP A 1 302 ? -10.262 20.584 11.507 1.00 34.84 302 TRP A N 1
ATOM 2456 C CA . TRP A 1 302 ? -9.685 19.885 12.672 1.00 34.84 302 TRP A CA 1
ATOM 2457 C C . TRP A 1 302 ? -8.159 19.751 12.605 1.00 34.84 302 TRP A C 1
ATOM 2459 O O . TRP A 1 302 ? -7.537 18.992 13.354 1.00 34.84 302 TRP A O 1
ATOM 2469 N N . ARG A 1 303 ? -7.525 20.479 11.682 1.00 35.28 303 ARG A N 1
ATOM 2470 C CA . ARG A 1 303 ? -6.076 20.462 11.485 1.00 35.28 303 ARG A CA 1
ATOM 2471 C C . ARG A 1 303 ? -5.364 20.969 12.748 1.00 35.28 303 ARG A C 1
ATOM 2473 O O . ARG A 1 303 ? -5.521 22.123 13.133 1.00 35.28 303 ARG A O 1
ATOM 2480 N N . GLY A 1 304 ? -4.573 20.100 13.385 1.00 31.39 304 GLY A N 1
ATOM 2481 C CA . GLY A 1 304 ? -3.840 20.393 14.628 1.00 31.39 304 GLY A CA 1
ATOM 2482 C C . GLY A 1 304 ? -4.459 19.814 15.909 1.00 31.39 304 GLY A C 1
ATOM 2483 O O . GLY A 1 304 ? -3.848 19.912 16.973 1.00 31.39 304 GLY A O 1
ATOM 2484 N N . SER A 1 305 ? -5.628 19.172 15.829 1.00 30.25 305 SER A N 1
ATOM 2485 C CA . SER A 1 305 ? -6.263 18.504 16.969 1.00 30.25 305 SER A CA 1
ATOM 2486 C C . SER A 1 305 ? -5.649 17.121 17.224 1.00 30.25 305 SER A C 1
ATOM 2488 O O . SER A 1 305 ? -6.176 16.106 16.779 1.00 30.25 305 SER A O 1
ATOM 2490 N N . THR A 1 306 ? -4.541 17.067 17.967 1.00 31.97 306 THR A N 1
ATOM 2491 C CA . THR A 1 306 ? -3.956 15.804 18.455 1.00 31.97 306 THR A CA 1
ATOM 2492 C C . THR A 1 306 ? -4.311 15.611 19.925 1.00 31.97 306 THR A C 1
ATOM 2494 O O . THR A 1 306 ? -3.767 16.296 20.789 1.00 31.97 306 THR A O 1
ATOM 2497 N N . VAL A 1 307 ? -5.188 14.654 20.238 1.00 33.53 307 VAL A N 1
ATOM 2498 C CA . VAL A 1 307 ? -5.442 14.257 21.634 1.00 33.53 307 VAL A CA 1
ATOM 2499 C C . VAL A 1 307 ? -4.471 13.140 21.995 1.00 33.53 307 VAL A C 1
ATOM 2501 O O . VAL A 1 307 ? -4.518 12.076 21.380 1.00 33.53 307 VAL A O 1
ATOM 2504 N N . ARG A 1 308 ? -3.579 13.389 22.963 1.00 30.17 308 ARG A N 1
ATOM 2505 C CA . ARG A 1 308 ? -2.662 12.377 23.505 1.00 30.17 308 ARG A CA 1
ATOM 2506 C C . ARG A 1 308 ? -3.181 11.845 24.834 1.00 30.17 308 ARG A C 1
ATOM 2508 O O . ARG A 1 308 ? -3.393 12.626 25.758 1.00 30.17 308 ARG A O 1
ATOM 2515 N N . TRP A 1 309 ? -3.304 10.529 24.953 1.00 35.22 309 TRP A N 1
ATOM 2516 C CA . TRP A 1 309 ? -3.483 9.854 26.243 1.00 35.22 309 TRP A CA 1
ATOM 2517 C C . TRP A 1 309 ? -2.249 9.015 26.572 1.00 35.22 309 TRP A C 1
ATOM 2519 O O . TRP A 1 309 ? -1.643 8.437 25.669 1.00 35.22 309 TRP A O 1
ATOM 2529 N N . ILE A 1 310 ? -1.876 8.975 27.855 1.00 30.52 310 ILE A N 1
ATOM 2530 C CA . ILE A 1 310 ? -0.783 8.151 28.387 1.00 30.52 310 ILE A CA 1
ATOM 2531 C C . ILE A 1 310 ? -1.427 7.049 29.222 1.00 30.52 310 ILE A C 1
ATOM 2533 O O . ILE A 1 310 ? -2.007 7.349 30.263 1.00 30.52 310 ILE A O 1
ATOM 2537 N N . PHE A 1 311 ? -1.303 5.801 28.780 1.00 33.94 311 PHE A N 1
ATOM 2538 C CA . PHE A 1 311 ? -1.720 4.631 29.553 1.00 33.94 311 PHE A CA 1
ATOM 2539 C C . PHE A 1 311 ? -0.494 3.970 30.182 1.00 33.94 311 PHE A C 1
ATOM 2541 O O . PHE A 1 311 ? 0.538 3.814 29.526 1.00 33.94 311 PHE A O 1
ATOM 2548 N N . ARG A 1 312 ? -0.591 3.588 31.452 1.00 30.02 312 ARG A N 1
ATOM 2549 C CA . ARG A 1 312 ? 0.415 2.862 32.234 1.00 30.02 312 ARG A CA 1
ATOM 2550 C C . ARG A 1 312 ? -0.024 1.411 32.438 1.00 30.02 312 ARG A C 1
ATOM 2552 O O . ARG A 1 312 ? -1.193 1.063 32.295 1.00 30.02 312 ARG A O 1
ATOM 2559 N N . THR A 1 313 ? 0.931 0.543 32.766 1.00 28.61 313 THR A N 1
ATOM 2560 C CA . THR A 1 313 ? 0.658 -0.869 33.065 1.00 28.61 313 THR A CA 1
ATOM 2561 C C . THR A 1 313 ? -0.338 -0.987 34.222 1.00 28.61 313 THR A C 1
ATOM 2563 O O . THR A 1 313 ? -0.060 -0.491 35.312 1.00 28.61 313 THR A O 1
ATOM 2566 N N . GLY A 1 314 ? -1.467 -1.664 33.993 1.00 25.80 314 GLY A N 1
ATOM 2567 C CA . GLY A 1 314 ? -2.532 -1.834 34.990 1.00 25.80 314 GLY A CA 1
ATOM 2568 C C . GLY A 1 314 ? -3.646 -0.783 34.929 1.00 25.80 314 GLY A C 1
ATOM 2569 O O . GLY A 1 314 ? -4.620 -0.898 35.674 1.00 25.80 314 GLY A O 1
ATOM 2570 N N . ASP A 1 315 ? -3.552 0.199 34.029 1.00 32.88 315 ASP A N 1
ATOM 2571 C CA . ASP A 1 315 ? -4.638 1.149 33.813 1.00 32.88 315 ASP A CA 1
ATOM 2572 C C . ASP A 1 315 ? -5.862 0.424 33.236 1.00 32.88 315 ASP A C 1
ATOM 2574 O O . ASP A 1 315 ? -5.794 -0.261 32.214 1.00 32.88 315 ASP A O 1
ATOM 2578 N N . THR A 1 316 ? -7.001 0.584 33.908 1.00 30.64 316 TH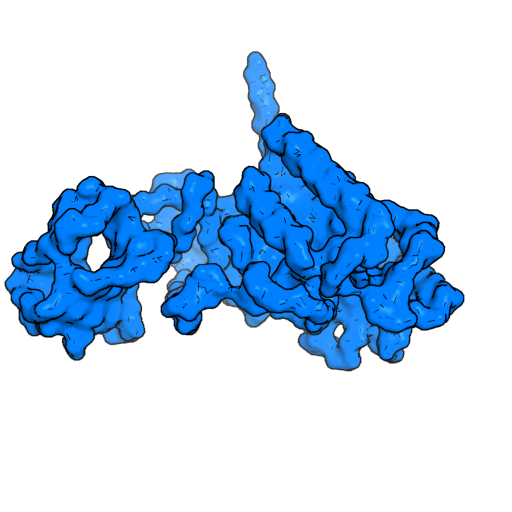R A N 1
ATOM 2579 C CA . THR A 1 316 ? -8.311 0.135 33.429 1.00 30.64 316 THR A CA 1
ATOM 2580 C C . THR A 1 316 ? -9.050 1.353 32.907 1.00 30.64 316 THR A C 1
ATOM 2582 O O . THR A 1 316 ? -9.288 2.305 33.651 1.00 30.64 316 THR A O 1
ATOM 2585 N N . LEU A 1 317 ? -9.408 1.346 31.627 1.00 33.44 317 LEU A N 1
ATOM 2586 C CA . LEU A 1 317 ? -10.124 2.456 31.025 1.00 33.44 317 LEU A CA 1
ATOM 2587 C C . LEU A 1 317 ? -11.632 2.183 31.044 1.00 33.44 317 LEU A C 1
ATOM 2589 O O . LEU A 1 317 ? -12.136 1.407 30.239 1.00 33.44 317 LEU A O 1
ATOM 2593 N N . TYR A 1 318 ? -12.348 2.877 31.926 1.00 30.95 318 TYR A N 1
ATOM 2594 C CA . TYR A 1 318 ? -13.759 3.191 31.718 1.00 30.95 318 TYR A CA 1
ATOM 2595 C C . TYR A 1 318 ? -13.803 4.539 30.994 1.00 30.95 318 TYR A C 1
ATOM 2597 O O . TYR A 1 318 ? -13.646 5.574 31.643 1.00 30.95 318 TYR A O 1
ATOM 2605 N N . THR A 1 319 ? -13.963 4.573 29.665 1.00 30.38 319 THR A N 1
ATOM 2606 C CA . THR A 1 319 ? -14.247 5.862 29.012 1.00 30.38 319 THR A CA 1
ATOM 2607 C C . THR A 1 319 ? -15.741 6.092 28.950 1.00 30.38 319 THR A C 1
ATOM 2609 O O . THR A 1 319 ? -16.493 5.369 28.303 1.00 30.38 319 THR A O 1
ATOM 2612 N N . SER A 1 320 ? -16.171 7.179 29.577 1.00 27.09 320 SER A N 1
ATOM 2613 C CA . SER A 1 320 ? -17.307 7.932 29.069 1.00 27.09 320 SER A CA 1
ATOM 2614 C C . SER A 1 320 ? -16.903 8.792 27.869 1.00 27.09 320 SER A C 1
ATOM 2616 O O . SER A 1 320 ? -17.797 9.287 27.205 1.00 27.09 320 SER A O 1
ATOM 2618 N N . SER A 1 321 ? -15.608 8.946 27.539 1.00 28.97 321 SER A N 1
ATOM 2619 C CA . SER A 1 321 ? -15.100 9.907 26.555 1.00 28.97 321 SER A CA 1
ATOM 2620 C C . SER A 1 321 ? -14.108 9.378 25.509 1.00 28.97 321 SER A C 1
ATOM 2622 O O . SER A 1 321 ? -12.983 8.998 25.811 1.00 28.97 321 SER A O 1
ATOM 2624 N N . GLY A 1 322 ? -14.509 9.449 24.237 1.00 28.05 322 GLY A N 1
ATOM 2625 C CA . GLY A 1 322 ? -13.626 9.361 23.074 1.00 28.05 322 GLY A CA 1
ATOM 2626 C C . GLY A 1 322 ? -14.176 10.211 21.929 1.00 28.05 322 GLY A C 1
ATOM 2627 O O . GLY A 1 322 ? -15.391 10.292 21.753 1.00 28.05 322 GLY A O 1
ATOM 2628 N N . ASN A 1 323 ? -13.303 10.899 21.190 1.00 29.00 323 ASN A N 1
ATOM 2629 C CA . ASN A 1 323 ? -13.687 11.642 19.991 1.00 29.00 323 ASN A CA 1
ATOM 2630 C C . ASN A 1 323 ? -13.671 10.683 18.798 1.00 29.00 323 ASN A C 1
ATOM 2632 O O . ASN A 1 323 ? -12.615 10.155 18.453 1.00 29.00 323 ASN A O 1
ATOM 2636 N N . PHE A 1 324 ? -14.839 10.450 18.196 1.00 34.38 324 PHE A N 1
ATOM 2637 C CA . PHE A 1 324 ? -15.025 9.508 17.092 1.00 34.38 324 PHE A CA 1
ATOM 2638 C C . PHE A 1 324 ? -15.436 10.256 15.819 1.00 34.38 324 PHE A C 1
ATOM 2640 O O . PHE A 1 324 ? -16.334 11.098 15.858 1.00 34.38 324 PHE A O 1
ATOM 2647 N N . VAL A 1 325 ? -14.816 9.922 14.686 1.00 29.03 325 VAL A N 1
ATOM 2648 C CA . VAL A 1 325 ? -15.288 10.322 13.351 1.00 29.03 325 VAL A CA 1
ATOM 2649 C C . VAL A 1 325 ? -16.262 9.245 12.869 1.00 29.03 325 VAL A C 1
ATOM 2651 O O . VAL A 1 325 ? -15.942 8.058 12.877 1.00 29.03 325 VAL A O 1
ATOM 2654 N N . TYR A 1 326 ? -17.486 9.649 12.529 1.00 28.73 326 TYR A N 1
ATOM 2655 C CA . TYR A 1 326 ? -18.596 8.740 12.239 1.00 28.73 326 TYR A CA 1
ATOM 2656 C C . TYR A 1 326 ? -18.654 8.385 10.747 1.00 28.73 326 TYR A C 1
ATOM 2658 O O . TYR A 1 326 ? -18.673 9.270 9.895 1.00 28.73 326 TYR A O 1
ATOM 2666 N N . SER A 1 327 ? -18.770 7.094 10.437 1.00 30.11 327 SER A N 1
ATOM 2667 C CA . SER A 1 327 ? -19.158 6.573 9.122 1.00 30.11 327 SER A CA 1
ATOM 2668 C C . SER A 1 327 ? -20.489 5.832 9.267 1.00 30.11 327 SER A C 1
ATOM 2670 O O . SER A 1 327 ? -20.674 5.082 10.225 1.00 30.11 327 SER A O 1
ATOM 2672 N N . GLN A 1 328 ? -21.407 5.990 8.307 1.00 28.41 328 GLN A N 1
ATOM 2673 C CA . GLN A 1 328 ? -22.721 5.317 8.280 1.00 28.41 328 GLN A CA 1
ATOM 2674 C C . GLN A 1 328 ? -22.644 3.774 8.236 1.00 28.41 328 GLN A C 1
ATOM 2676 O O . GLN A 1 328 ? -23.674 3.111 8.284 1.00 28.41 328 GLN A O 1
ATOM 2681 N N . THR A 1 329 ? -21.444 3.192 8.160 1.00 29.27 329 THR A N 1
ATOM 2682 C CA . THR A 1 329 ? -21.211 1.746 8.035 1.00 29.27 329 THR A CA 1
ATOM 2683 C C . THR A 1 329 ? -21.132 0.986 9.365 1.00 29.27 329 THR A C 1
ATOM 2685 O O . THR A 1 329 ? -21.024 -0.235 9.340 1.00 29.27 329 THR A O 1
ATOM 2688 N N . GLY A 1 330 ? -21.165 1.656 10.527 1.00 27.06 330 GLY A N 1
ATOM 2689 C CA . GLY A 1 330 ? -21.127 0.983 11.841 1.00 27.06 330 GLY A CA 1
ATOM 2690 C C . GLY A 1 330 ? -19.786 0.320 12.203 1.00 27.06 330 GLY A C 1
ATOM 2691 O O . GLY A 1 330 ? -19.699 -0.386 13.206 1.00 27.06 330 GLY A O 1
ATOM 2692 N N . ASN A 1 331 ? -18.733 0.563 11.417 1.00 31.36 331 ASN A N 1
ATOM 2693 C CA . ASN A 1 331 ? -17.380 0.058 11.644 1.00 31.36 331 ASN A CA 1
ATOM 2694 C C . ASN A 1 331 ? -16.483 1.205 12.131 1.00 31.36 331 ASN A C 1
ATOM 2696 O O . ASN A 1 331 ? -16.311 2.200 11.429 1.00 31.36 331 ASN A O 1
ATOM 2700 N N . TYR A 1 332 ? -15.928 1.072 13.336 1.00 37.72 332 TYR A N 1
ATOM 2701 C CA . TYR A 1 332 ? -15.113 2.097 13.990 1.00 37.72 332 TYR A CA 1
ATOM 2702 C C . TYR A 1 332 ? -13.622 1.821 13.769 1.00 37.72 332 TYR A C 1
ATOM 2704 O O . TYR A 1 332 ? -13.202 0.662 13.725 1.00 37.72 332 TYR A O 1
ATOM 2712 N N . GLN A 1 333 ? -12.811 2.878 13.684 1.00 40.03 333 GLN A N 1
ATOM 2713 C CA . GLN A 1 333 ? -11.351 2.775 13.682 1.00 40.03 333 GLN A CA 1
ATOM 2714 C C . GLN A 1 333 ? -10.727 3.787 14.632 1.00 40.03 333 GLN A C 1
ATOM 2716 O O . GLN A 1 333 ? -11.164 4.932 14.715 1.00 40.03 333 GLN A O 1
ATOM 2721 N N . ILE A 1 334 ? -9.701 3.340 15.349 1.00 37.75 334 ILE A N 1
ATOM 2722 C CA . ILE A 1 334 ? -8.886 4.163 16.235 1.00 37.75 334 ILE A CA 1
ATOM 2723 C C . ILE A 1 334 ? -7.439 3.990 15.778 1.00 37.75 334 ILE A C 1
ATOM 2725 O O . ILE A 1 334 ? -6.899 2.887 15.861 1.00 37.75 334 ILE A O 1
ATOM 2729 N N . LEU A 1 335 ? -6.805 5.073 15.316 1.00 38.69 335 LEU A N 1
ATOM 2730 C CA . LEU A 1 335 ? -5.358 5.099 15.110 1.00 38.69 335 LEU A CA 1
ATOM 2731 C C . LEU A 1 335 ? -4.673 5.168 16.476 1.00 38.69 335 LEU A C 1
ATOM 2733 O O . LEU A 1 335 ? -4.773 6.173 17.171 1.00 38.69 335 LEU A O 1
ATOM 2737 N N . CYS A 1 336 ? -3.955 4.115 16.856 1.00 37.31 336 CYS A N 1
ATOM 2738 C CA . CYS A 1 336 ? -3.138 4.108 18.062 1.00 37.31 336 CYS A CA 1
ATOM 2739 C C . CYS A 1 336 ? -1.660 4.172 17.680 1.00 37.31 336 CYS A C 1
ATOM 2741 O O . CYS A 1 336 ? -1.020 3.148 17.452 1.00 37.31 336 CYS A O 1
ATOM 2743 N N . GLN A 1 337 ? -1.054 5.359 17.663 1.00 37.31 337 GLN A N 1
ATOM 2744 C CA . GLN A 1 337 ? 0.404 5.419 17.560 1.00 37.31 337 GLN A CA 1
ATOM 2745 C C . GLN A 1 337 ? 1.066 5.038 18.890 1.00 37.31 337 GLN A C 1
ATOM 2747 O O . GLN A 1 337 ? 1.479 5.886 19.677 1.00 37.31 337 GLN A O 1
ATOM 2752 N N . VAL A 1 338 ? 1.160 3.733 19.136 1.00 35.78 338 VAL A N 1
ATOM 2753 C CA . VAL A 1 338 ? 1.787 3.172 20.329 1.00 35.78 338 VAL A CA 1
ATOM 2754 C C . VAL A 1 338 ? 3.304 3.331 20.253 1.00 35.78 338 VAL A C 1
ATOM 2756 O O . VAL A 1 338 ? 4.001 2.465 19.725 1.00 35.78 338 VAL A O 1
ATOM 2759 N N . TYR A 1 339 ? 3.842 4.391 20.858 1.00 36.34 339 TYR A N 1
ATOM 2760 C CA . TYR A 1 339 ? 5.291 4.500 21.028 1.00 36.34 339 TYR A CA 1
ATOM 2761 C C . TYR A 1 339 ? 5.783 3.503 22.084 1.00 36.34 339 TYR A C 1
ATOM 2763 O O . TYR A 1 339 ? 5.834 3.808 23.274 1.00 36.34 339 TYR A O 1
ATOM 2771 N N . LYS A 1 340 ? 6.209 2.320 21.635 1.00 36.19 340 LYS A N 1
ATOM 2772 C CA . LYS A 1 340 ? 7.254 1.556 22.338 1.00 36.19 340 LYS A CA 1
ATOM 2773 C C . LYS A 1 340 ? 8.630 2.207 22.104 1.00 36.19 340 LYS A C 1
ATOM 2775 O O . LYS A 1 340 ? 9.494 2.170 22.973 1.00 36.19 340 LYS A O 1
ATOM 2780 N N . SER A 1 341 ? 8.796 2.818 20.925 1.00 35.31 341 SER A N 1
ATOM 2781 C CA . SER A 1 341 ? 9.890 3.687 20.463 1.00 35.31 341 SER A CA 1
ATOM 2782 C C . SER A 1 341 ? 9.359 4.541 19.277 1.00 35.31 341 SER A C 1
ATOM 2784 O O . SER A 1 341 ? 8.256 4.244 18.806 1.00 35.31 341 SER A O 1
ATOM 2786 N N . PRO A 1 342 ? 10.068 5.573 18.765 1.00 35.53 342 PRO A N 1
ATOM 2787 C CA . PRO A 1 342 ? 9.586 6.445 17.675 1.00 35.53 342 PRO A CA 1
ATOM 2788 C C . PRO A 1 342 ? 9.251 5.731 16.351 1.00 35.53 342 PRO A C 1
ATOM 2790 O O . PRO A 1 342 ? 8.700 6.357 15.452 1.00 35.53 342 PRO A O 1
ATOM 2793 N N . HIS A 1 343 ? 9.551 4.436 16.233 1.00 38.44 343 HIS A N 1
ATOM 2794 C CA . HIS A 1 343 ? 9.357 3.649 15.016 1.00 38.44 343 HIS A CA 1
ATOM 2795 C C . HIS A 1 343 ? 8.221 2.623 15.114 1.00 38.44 343 HIS A C 1
ATOM 2797 O O . HIS A 1 343 ? 7.920 1.980 14.119 1.00 38.44 343 HIS A O 1
ATOM 2803 N N . TYR A 1 344 ? 7.567 2.473 16.274 1.00 39.41 344 TYR A N 1
ATOM 2804 C CA . TYR A 1 344 ? 6.454 1.534 16.463 1.00 39.41 344 TYR A CA 1
ATOM 2805 C C . TYR A 1 344 ? 5.102 2.254 16.380 1.00 39.41 344 TYR A C 1
ATOM 2807 O O . TYR A 1 344 ? 4.880 3.259 17.048 1.00 39.41 344 TYR A O 1
ATOM 2815 N N . SER A 1 345 ? 4.203 1.744 15.538 1.00 40.16 345 SER A N 1
ATOM 2816 C CA . SER A 1 345 ? 2.814 2.198 15.388 1.00 40.16 345 SER A CA 1
ATOM 2817 C C . SER A 1 345 ? 1.901 0.966 15.268 1.00 40.16 345 SER A C 1
ATOM 2819 O O . SER A 1 345 ? 2.364 -0.126 14.939 1.00 40.16 345 SER A O 1
ATOM 2821 N N . ALA A 1 346 ? 0.620 1.086 15.620 1.00 39.50 346 ALA A N 1
ATOM 2822 C CA . ALA A 1 346 ? -0.309 -0.043 15.656 1.00 39.50 346 ALA A CA 1
ATOM 2823 C C . ALA A 1 346 ? -1.735 0.412 15.308 1.00 39.50 346 ALA A C 1
ATOM 2825 O O . ALA A 1 346 ? -2.226 1.385 15.870 1.00 39.50 346 ALA A O 1
ATOM 2826 N N . LEU A 1 347 ? -2.435 -0.284 14.412 1.00 43.69 347 LEU A N 1
ATOM 2827 C CA . LEU A 1 347 ? -3.834 0.015 14.104 1.00 43.69 347 LEU A CA 1
ATOM 2828 C C . LEU A 1 347 ? -4.728 -1.152 14.554 1.00 43.69 347 LEU A C 1
ATOM 2830 O O . LEU A 1 347 ? -4.405 -2.324 14.391 1.00 43.69 347 LEU A O 1
ATOM 2834 N N . TYR A 1 348 ? -5.880 -0.849 15.147 1.00 39.41 348 TYR A N 1
ATOM 2835 C CA . TYR A 1 348 ? -6.834 -1.880 15.559 1.00 39.41 348 TYR A CA 1
ATOM 2836 C C . TYR A 1 348 ? -8.220 -1.596 15.012 1.00 39.41 348 TYR A C 1
ATOM 2838 O O . TYR A 1 348 ? -8.638 -0.442 14.901 1.00 39.41 348 TYR A O 1
ATOM 2846 N N . ARG A 1 349 ? -8.952 -2.673 14.714 1.00 38.78 349 ARG A N 1
ATOM 2847 C CA . ARG A 1 349 ? -10.348 -2.625 14.292 1.00 38.78 349 ARG A CA 1
ATOM 2848 C C . ARG A 1 349 ? -11.220 -3.158 15.434 1.00 38.78 349 ARG A C 1
ATOM 2850 O O . ARG A 1 349 ? -11.220 -4.340 15.752 1.00 38.78 349 ARG A O 1
ATOM 2857 N N . PHE A 1 350 ? -12.009 -2.286 16.052 1.00 34.16 350 PHE A N 1
ATOM 2858 C CA . PHE A 1 350 ? -12.992 -2.699 17.056 1.00 34.16 350 PHE A CA 1
ATOM 2859 C C . PHE A 1 350 ? -14.397 -2.300 16.605 1.00 34.16 350 PHE A C 1
ATOM 2861 O O . PHE A 1 350 ? -14.582 -1.184 16.121 1.00 34.16 350 PHE A O 1
ATOM 2868 N N . PRO A 1 351 ? -15.419 -3.146 16.803 1.00 29.92 351 PRO A N 1
ATOM 2869 C CA . PRO A 1 351 ? -16.773 -2.640 16.953 1.00 29.92 351 PRO A CA 1
ATOM 2870 C C . PRO A 1 351 ? -16.831 -1.877 18.285 1.00 29.92 351 PRO A C 1
ATOM 2872 O O . PRO A 1 351 ? -16.719 -2.478 19.352 1.00 29.92 351 PRO A O 1
ATOM 2875 N N . ILE A 1 352 ? -16.948 -0.551 18.240 1.00 30.17 352 ILE A N 1
ATOM 2876 C CA . ILE A 1 352 ? -17.074 0.277 19.444 1.00 30.17 352 ILE A CA 1
ATOM 2877 C C . ILE A 1 352 ? -18.554 0.550 19.674 1.00 30.17 352 ILE A C 1
ATOM 2879 O O . ILE A 1 352 ? -19.203 1.188 18.862 1.00 30.17 352 ILE A O 1
ATOM 2883 N N . TYR A 1 353 ? -19.111 0.130 20.803 1.00 26.17 353 TYR A N 1
ATOM 2884 C CA . TYR A 1 353 ? -20.409 0.649 21.229 1.00 26.17 353 TYR A CA 1
ATOM 2885 C C . TYR A 1 353 ? -20.195 2.016 21.888 1.00 26.17 353 TYR A C 1
ATOM 2887 O O . TYR A 1 353 ? -19.614 2.100 22.966 1.00 26.17 353 TYR A O 1
ATOM 2895 N N . VAL A 1 354 ? -20.641 3.100 21.246 1.00 27.20 354 VAL A N 1
ATOM 2896 C CA . VAL A 1 354 ? -20.571 4.451 21.831 1.00 27.20 354 VAL A CA 1
ATOM 2897 C C . VAL A 1 354 ? -21.797 4.677 22.720 1.00 27.20 354 VAL A C 1
ATOM 2899 O O . VAL A 1 354 ? -22.923 4.688 22.224 1.00 27.20 354 VAL A O 1
ATOM 2902 N N . ARG A 1 355 ? -21.590 4.877 24.029 1.00 24.25 355 ARG A N 1
ATOM 2903 C CA . ARG A 1 355 ? -22.625 5.375 24.955 1.00 24.25 355 ARG A CA 1
ATOM 2904 C C . ARG A 1 355 ? -22.597 6.905 25.031 1.00 24.25 355 ARG A C 1
ATOM 2906 O O . ARG A 1 355 ? -21.538 7.518 24.921 1.00 24.25 355 ARG A O 1
ATOM 2913 N N . GLU A 1 356 ? -23.761 7.523 25.238 1.00 25.23 356 GLU A N 1
ATOM 2914 C CA . GLU A 1 356 ? -23.876 8.957 25.539 1.00 25.23 356 GLU A CA 1
ATOM 2915 C C . GLU A 1 356 ? -22.975 9.336 26.734 1.00 25.23 356 GLU A C 1
ATOM 2917 O O . GLU A 1 356 ? -22.998 8.621 27.735 1.00 25.23 356 GLU A O 1
ATOM 2922 N N . SER A 1 357 ? -22.271 10.488 26.654 1.00 28.30 357 SER A N 1
ATOM 2923 C CA . SER A 1 357 ? -21.594 11.248 27.755 1.00 28.30 357 SER A CA 1
ATOM 2924 C C . SER A 1 357 ? -20.071 11.530 27.653 1.00 28.30 357 SER A C 1
ATOM 2926 O O . SER A 1 357 ? -19.425 11.744 28.674 1.00 28.30 357 SER A O 1
ATOM 2928 N N . ALA A 1 358 ? -19.500 11.657 26.449 1.00 30.50 358 ALA A N 1
ATOM 2929 C CA . ALA A 1 358 ? -18.075 11.981 26.235 1.00 30.50 358 ALA A CA 1
ATOM 2930 C C . ALA A 1 358 ? -17.663 13.451 26.438 1.00 30.50 358 ALA A C 1
ATOM 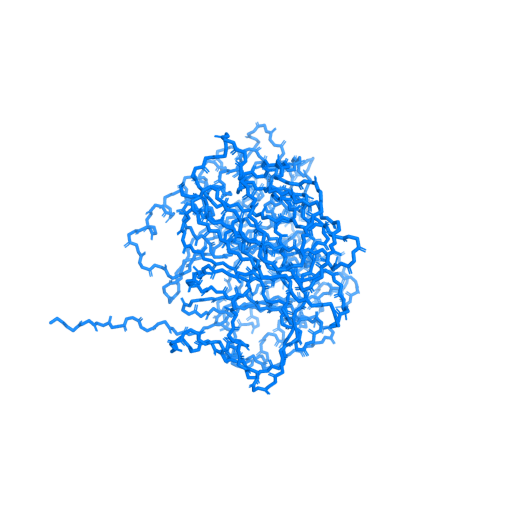2932 O O . ALA A 1 358 ? -18.381 14.356 26.013 1.00 30.50 358 ALA A O 1
ATOM 2933 N N . HIS A 1 359 ? -16.494 13.678 27.061 1.00 34.72 359 HIS A N 1
ATOM 2934 C CA . HIS A 1 359 ? -15.936 14.970 27.500 1.00 34.72 359 HIS A CA 1
ATOM 2935 C C . HIS A 1 359 ? -14.402 15.060 27.298 1.00 34.72 359 HIS A C 1
ATOM 2937 O O . HIS A 1 359 ? -13.695 14.107 27.628 1.00 34.72 359 HIS A O 1
ATOM 2943 N N . THR A 1 360 ? -13.874 16.218 26.863 1.00 33.47 360 THR A N 1
ATOM 2944 C CA . THR A 1 360 ? -12.422 16.548 26.876 1.00 33.47 360 THR A CA 1
ATOM 2945 C C . THR A 1 360 ? -12.172 18.047 27.132 1.00 33.47 360 THR A C 1
ATOM 2947 O O . THR A 1 360 ? -12.758 18.856 26.408 1.00 33.47 360 THR A O 1
ATOM 2950 N N . PRO A 1 361 ? -11.309 18.431 28.099 1.00 35.31 361 PRO A N 1
ATOM 2951 C CA . PRO A 1 361 ? -10.820 19.804 28.270 1.00 35.31 361 PRO A CA 1
ATOM 2952 C C . PRO A 1 361 ? -9.555 20.091 27.434 1.00 35.31 361 PRO A C 1
ATOM 2954 O O . PRO A 1 361 ? -8.686 19.235 27.299 1.00 35.31 361 PRO A O 1
ATOM 2957 N N . GLU A 1 362 ? -9.427 21.313 26.908 1.00 36.72 362 GLU A N 1
ATOM 2958 C CA . GLU A 1 362 ? -8.321 21.731 26.020 1.00 36.72 362 GLU A CA 1
ATOM 2959 C C . GLU A 1 362 ? -7.077 22.305 26.753 1.00 36.72 362 GLU A C 1
ATOM 2961 O O . GLU A 1 362 ? -6.131 22.725 26.098 1.00 36.72 362 GLU A O 1
ATOM 2966 N N . ASN A 1 363 ? -7.030 22.310 28.097 1.00 36.66 363 ASN A N 1
ATOM 2967 C CA . ASN A 1 363 ? -5.870 22.777 28.883 1.00 36.66 363 ASN A CA 1
ATOM 2968 C C . ASN A 1 363 ? -5.564 21.878 30.097 1.00 36.66 363 ASN A C 1
ATOM 2970 O O . ASN A 1 363 ? -6.480 21.445 30.791 1.00 36.66 363 ASN A O 1
ATOM 2974 N N . ASN A 1 364 ? -4.269 21.695 30.401 1.00 38.66 364 ASN A N 1
ATOM 2975 C CA . ASN A 1 364 ? -3.707 20.877 31.499 1.00 38.66 364 ASN A CA 1
ATOM 2976 C C . ASN A 1 364 ? -4.029 21.366 32.931 1.00 38.66 364 ASN A C 1
ATOM 2978 O O . ASN A 1 364 ? -3.416 20.896 33.889 1.00 38.66 364 ASN A O 1
ATOM 2982 N N . ASN A 1 365 ? -4.955 22.311 33.107 1.00 36.72 365 ASN A N 1
ATOM 2983 C CA . ASN A 1 365 ? -5.325 22.796 34.432 1.00 36.72 365 ASN A CA 1
ATOM 2984 C C . ASN A 1 365 ? -6.359 21.839 35.046 1.00 36.72 365 ASN A C 1
ATOM 2986 O O . ASN A 1 365 ? -7.562 21.982 34.833 1.00 36.72 365 ASN A O 1
ATOM 2990 N N . LEU A 1 366 ? -5.867 20.836 35.778 1.00 38.34 366 LEU A N 1
ATOM 2991 C CA . LEU A 1 366 ? -6.663 19.817 36.480 1.00 38.34 366 LEU A CA 1
ATOM 2992 C C . LEU A 1 366 ? -7.574 20.393 37.583 1.00 38.34 366 LEU A C 1
ATOM 2994 O O . LEU A 1 366 ? -8.463 19.690 38.053 1.00 38.34 366 LEU A O 1
ATOM 2998 N N . ASP A 1 367 ? -7.393 21.666 37.948 1.00 36.91 367 ASP A N 1
ATOM 2999 C CA . ASP A 1 367 ? -8.203 22.371 38.952 1.00 36.91 367 ASP A CA 1
ATOM 3000 C C . ASP A 1 367 ? -9.485 23.016 38.384 1.00 36.91 367 ASP A C 1
ATOM 3002 O O . ASP A 1 367 ? -10.311 23.535 39.139 1.00 36.91 367 ASP A O 1
ATOM 3006 N N . ALA A 1 368 ? -9.699 22.991 37.062 1.00 43.62 368 ALA A N 1
ATOM 3007 C CA . ALA A 1 368 ? -10.947 23.476 36.475 1.00 43.62 368 ALA A CA 1
ATOM 3008 C C . ALA A 1 368 ? -12.079 22.462 36.725 1.00 43.62 368 ALA A C 1
ATOM 3010 O O . ALA A 1 368 ? -12.071 21.350 36.197 1.00 43.62 368 ALA A O 1
ATOM 3011 N N . SER A 1 369 ? -13.074 22.853 37.526 1.00 43.16 369 SER A N 1
ATOM 3012 C CA . SER A 1 369 ? -14.232 22.009 37.841 1.00 43.16 369 SER A CA 1
ATOM 3013 C C . SER A 1 369 ? -14.990 21.606 36.564 1.00 43.16 369 SER A C 1
ATOM 3015 O O . SER A 1 369 ? -15.367 22.485 35.785 1.00 43.16 369 SER A O 1
ATOM 3017 N N . PRO A 1 370 ? -15.257 20.308 36.329 1.00 46.59 370 PRO A N 1
ATOM 3018 C CA . PRO A 1 370 ? -15.912 19.863 35.106 1.00 46.59 370 PRO A CA 1
ATOM 3019 C C . PRO A 1 370 ? -17.356 20.375 35.040 1.00 46.59 370 PRO A C 1
ATOM 3021 O O . PRO A 1 370 ? -18.145 20.188 35.968 1.00 46.59 370 PRO A O 1
ATOM 3024 N N . LEU A 1 371 ? -17.716 20.995 33.915 1.00 53.25 371 LEU A N 1
ATOM 3025 C CA . LEU A 1 371 ? -19.109 21.224 33.540 1.00 53.25 371 LEU A CA 1
ATOM 3026 C C . LEU A 1 371 ? -19.746 19.867 33.208 1.00 53.25 371 LEU A C 1
ATOM 3028 O O . LEU A 1 371 ? -19.253 19.157 32.331 1.00 53.25 371 LEU A O 1
ATOM 3032 N N . LEU A 1 372 ? -20.836 19.495 33.883 1.00 51.97 372 LEU A N 1
ATOM 3033 C CA . LEU A 1 372 ? -21.588 18.285 33.528 1.00 51.97 372 LEU A CA 1
ATOM 3034 C C . LEU A 1 372 ? -22.610 18.624 32.451 1.00 51.97 372 LEU A C 1
ATOM 3036 O O . LEU A 1 372 ? -23.390 19.563 32.602 1.00 51.97 372 LEU A O 1
ATOM 3040 N N . PHE A 1 373 ? -22.643 17.822 31.392 1.00 56.88 373 PHE A N 1
ATOM 3041 C CA . PHE A 1 373 ? -23.553 18.029 30.272 1.00 56.88 373 PHE A CA 1
ATOM 3042 C C . PHE A 1 373 ? -24.501 16.851 30.108 1.00 56.88 373 PHE A C 1
ATOM 3044 O O . PHE A 1 373 ? -24.081 15.700 30.192 1.00 56.88 373 PHE A O 1
ATOM 3051 N N . SER A 1 374 ? -25.741 17.119 29.714 1.00 50.91 374 SER A N 1
ATOM 3052 C CA . SER A 1 374 ? -26.683 16.116 29.196 1.00 50.91 374 SER A CA 1
ATOM 3053 C C . SER A 1 374 ? -27.574 16.736 28.119 1.00 50.91 374 SER A C 1
ATOM 3055 O O . SER A 1 374 ? -27.672 17.958 28.029 1.00 50.91 374 SER A O 1
ATOM 3057 N N . SER A 1 375 ? -28.182 15.908 27.275 1.00 52.84 375 SER A N 1
ATOM 3058 C CA . SER A 1 375 ? -29.133 16.339 26.248 1.00 52.84 375 SER A CA 1
ATOM 3059 C C . SER A 1 375 ? -30.419 15.534 26.369 1.00 52.84 375 SER A C 1
ATOM 3061 O O . SER A 1 375 ? -30.374 14.339 26.644 1.00 52.84 375 SER A O 1
ATOM 3063 N N . LEU A 1 376 ? -31.562 16.187 26.172 1.00 50.47 376 LEU A N 1
ATOM 3064 C CA . LEU A 1 376 ? -32.866 15.530 26.109 1.00 50.47 376 LEU A CA 1
ATOM 3065 C C . LEU A 1 376 ? -33.735 16.256 25.080 1.00 50.47 376 LEU A C 1
ATOM 3067 O O . LEU A 1 376 ? -34.093 17.418 25.278 1.00 50.47 376 LEU A O 1
ATOM 3071 N N . GLY A 1 377 ? -34.074 15.581 23.981 1.00 61.97 377 GLY A N 1
ATOM 3072 C CA . GLY A 1 377 ? -34.801 16.204 22.870 1.00 61.97 377 GLY A CA 1
ATOM 3073 C C . GLY A 1 377 ? -34.006 17.363 22.258 1.00 61.97 377 GLY A C 1
ATOM 3074 O O . GLY A 1 377 ? -32.845 17.192 21.896 1.00 61.97 377 GLY A O 1
ATOM 3075 N N . ASN A 1 378 ? -34.613 18.550 22.185 1.00 68.50 378 ASN A N 1
ATOM 3076 C CA . ASN A 1 378 ? -33.994 19.780 21.678 1.00 68.50 378 ASN A CA 1
ATOM 3077 C C . ASN A 1 378 ? -33.344 20.647 22.777 1.00 68.50 378 ASN A C 1
ATOM 3079 O O . ASN A 1 378 ? -33.138 21.845 22.579 1.00 68.50 378 ASN A O 1
ATOM 3083 N N . LYS A 1 379 ? -33.056 20.073 23.949 1.00 68.19 379 LYS A N 1
ATOM 3084 C CA . LYS A 1 379 ? -32.494 20.787 25.102 1.00 68.19 379 LYS A CA 1
ATOM 3085 C C . LYS A 1 379 ? -31.124 20.247 25.472 1.00 68.19 379 LYS A C 1
ATOM 3087 O O . LYS A 1 379 ? -30.911 19.034 25.510 1.00 68.19 379 LYS A O 1
ATOM 3092 N N . ILE A 1 380 ? -30.228 21.157 25.826 1.00 71.50 380 ILE A N 1
ATOM 3093 C CA . ILE A 1 380 ? -28.947 20.878 26.465 1.00 71.50 380 ILE A CA 1
ATOM 3094 C C . ILE A 1 380 ? -29.036 21.340 27.915 1.00 71.50 380 ILE A C 1
ATOM 3096 O O . ILE A 1 380 ? -29.453 22.461 28.199 1.00 71.50 380 ILE A O 1
ATOM 3100 N N . PHE A 1 381 ? -28.603 20.490 28.837 1.00 70.06 381 PHE A N 1
ATOM 3101 C CA . PHE A 1 381 ? -28.448 20.840 30.240 1.00 70.06 381 PHE A CA 1
ATOM 3102 C C . PHE A 1 381 ? -26.975 20.926 30.601 1.00 70.06 381 PHE A C 1
ATOM 3104 O O . PHE A 1 381 ? -26.217 19.998 30.311 1.00 70.06 381 PHE A O 1
ATOM 3111 N N . ILE A 1 382 ? -26.598 22.010 31.274 1.00 70.62 382 ILE A N 1
ATOM 3112 C CA . ILE A 1 382 ? -25.230 22.270 31.728 1.00 70.62 382 ILE A CA 1
ATOM 3113 C C . ILE A 1 382 ? -25.253 22.527 33.225 1.00 70.62 382 ILE A C 1
ATOM 3115 O O . ILE A 1 382 ? -25.917 23.453 33.683 1.00 70.62 382 ILE A O 1
ATOM 3119 N N . VAL A 1 383 ? -24.526 21.728 33.998 1.00 67.31 383 VAL A N 1
ATOM 3120 C CA . VAL A 1 383 ? -24.330 21.976 35.427 1.00 67.31 383 VAL A CA 1
ATOM 3121 C C . VAL A 1 383 ? -22.966 22.614 35.628 1.00 67.31 383 VAL A C 1
ATOM 3123 O O . VAL A 1 383 ? -21.947 21.986 35.349 1.00 67.31 383 VAL A O 1
ATOM 3126 N N . SER A 1 384 ? -22.962 23.854 36.115 1.00 68.38 384 SER A N 1
ATOM 3127 C CA . SER A 1 384 ? -21.751 24.624 36.397 1.00 68.38 384 SER A CA 1
ATOM 3128 C C . SER A 1 384 ? -21.526 24.771 37.898 1.00 68.38 384 SER A C 1
ATOM 3130 O O . SER A 1 384 ? -22.465 25.039 38.645 1.00 68.38 384 SER A O 1
ATOM 3132 N N . GLN A 1 385 ? -20.287 24.620 38.364 1.00 65.25 385 GLN A N 1
ATOM 3133 C CA . GLN A 1 385 ? -19.943 24.830 39.780 1.00 65.25 385 GLN A CA 1
ATOM 3134 C C . GLN A 1 385 ? -19.813 26.315 40.144 1.00 65.25 385 GLN A C 1
ATOM 3136 O O . GLN A 1 385 ? -19.903 26.677 41.317 1.00 65.25 385 GLN A O 1
ATOM 3141 N N . GLU A 1 386 ? -19.673 27.180 39.141 1.00 73.56 386 GLU A N 1
ATOM 3142 C CA . GLU A 1 386 ? -19.552 28.625 39.294 1.00 73.56 386 GLU A CA 1
ATOM 3143 C C . GLU A 1 386 ? -20.234 29.381 38.146 1.00 73.56 386 GLU A C 1
ATOM 3145 O O . GLU A 1 386 ? -20.613 28.799 37.130 1.00 73.56 386 GLU A O 1
ATOM 3150 N N . LYS A 1 387 ? -20.401 30.692 38.320 1.00 81.69 387 LYS A N 1
ATOM 3151 C CA . LYS A 1 387 ? -20.945 31.580 37.294 1.00 81.69 387 LYS A CA 1
ATOM 3152 C C . LYS A 1 387 ? -19.856 31.951 36.286 1.00 81.69 387 LYS A C 1
ATOM 3154 O O . LYS A 1 387 ? -18.808 32.472 36.683 1.00 81.69 387 LYS A O 1
ATOM 3159 N N . GLN A 1 388 ? -20.110 31.724 35.000 1.00 80.00 388 GLN A N 1
ATOM 3160 C CA . GLN A 1 388 ? -19.122 31.953 33.944 1.00 80.00 388 GLN A CA 1
ATOM 3161 C C . GLN A 1 388 ? -19.751 32.328 32.600 1.00 80.00 388 GLN A C 1
ATOM 3163 O O . GLN A 1 388 ? -20.825 31.846 32.245 1.00 80.00 388 GLN A O 1
ATOM 3168 N N . ASP A 1 389 ? -19.049 33.172 31.843 1.00 83.19 389 ASP A N 1
ATOM 3169 C CA . ASP A 1 389 ? -19.376 33.447 30.446 1.00 83.19 389 ASP A CA 1
ATOM 3170 C C . ASP A 1 389 ? -19.017 32.247 29.575 1.00 83.19 389 ASP A C 1
ATOM 3172 O O . ASP A 1 389 ? -17.906 31.703 29.661 1.00 83.19 389 ASP A O 1
ATOM 3176 N N . CYS A 1 390 ? -19.958 31.859 28.718 1.00 77.56 390 CYS A N 1
ATOM 3177 C CA . CYS A 1 390 ? -19.817 30.746 27.799 1.00 77.56 390 CYS A CA 1
ATOM 3178 C C . CYS A 1 390 ? -20.351 31.091 26.409 1.00 77.56 390 CYS A C 1
ATOM 3180 O O . CYS A 1 390 ? -21.402 31.711 26.233 1.00 77.56 390 CYS A O 1
ATOM 3182 N N . ASN A 1 391 ? -19.631 30.610 25.407 1.00 82.25 391 ASN A N 1
ATOM 3183 C CA . ASN A 1 391 ? -20.086 30.516 24.036 1.00 82.25 391 ASN A CA 1
ATOM 3184 C C . ASN A 1 391 ? -20.175 29.040 23.657 1.00 82.25 391 ASN A C 1
ATOM 3186 O O . ASN A 1 391 ? -19.238 28.286 23.887 1.00 82.25 391 ASN A O 1
ATOM 3190 N N . ILE A 1 392 ? -21.294 28.626 23.086 1.00 79.00 392 ILE A N 1
ATOM 3191 C CA . ILE A 1 392 ? -21.572 27.256 22.689 1.00 79.00 392 ILE A CA 1
ATOM 3192 C C . ILE A 1 392 ? -21.892 27.268 21.206 1.00 79.00 392 ILE A C 1
ATOM 3194 O O . ILE A 1 392 ? -22.858 27.898 20.775 1.00 79.00 392 ILE A O 1
ATOM 3198 N N . SER A 1 393 ? -21.109 26.525 20.439 1.00 76.56 393 SER A N 1
ATOM 3199 C CA . SER A 1 393 ? -21.375 26.242 19.034 1.00 76.56 393 SER A CA 1
ATOM 3200 C C . SER A 1 393 ? -21.583 24.742 18.852 1.00 76.56 393 SER A C 1
ATOM 3202 O O . SER A 1 393 ? -21.042 23.935 19.604 1.00 76.56 393 SER A O 1
ATOM 3204 N N . ALA A 1 394 ? -22.338 24.353 17.833 1.00 63.31 394 ALA A N 1
ATOM 3205 C CA . ALA A 1 394 ? -22.501 22.965 17.437 1.00 63.31 394 ALA A CA 1
ATOM 3206 C C . ALA A 1 394 ? -22.144 22.768 15.964 1.00 63.31 394 ALA A C 1
ATOM 3208 O O . ALA A 1 394 ? -22.256 23.674 15.141 1.00 63.31 394 ALA A O 1
ATOM 3209 N N . TYR A 1 395 ? -21.703 21.560 15.646 1.00 56.09 395 TYR A N 1
ATOM 3210 C CA . TYR A 1 395 ? -21.282 21.129 14.327 1.00 56.09 395 TYR A CA 1
ATOM 3211 C C . TYR A 1 395 ? -22.066 19.868 13.983 1.00 56.09 395 TYR A C 1
ATOM 3213 O O . TYR A 1 395 ? -22.063 18.892 14.733 1.00 56.09 395 TYR A O 1
ATOM 3221 N N . SER A 1 396 ? -22.772 19.888 12.859 1.00 53.19 396 SER A N 1
ATOM 3222 C CA . SER A 1 396 ? -23.358 18.664 12.306 1.00 53.19 396 SER A CA 1
ATOM 3223 C C . SER A 1 396 ? -22.262 17.720 11.799 1.00 53.19 396 SER A C 1
ATOM 3225 O O . SER A 1 396 ? -21.178 18.169 11.431 1.00 53.19 396 SER A O 1
ATOM 3227 N N . VAL A 1 397 ? -22.572 16.425 11.687 1.00 40.44 397 VAL A N 1
ATOM 3228 C CA . VAL A 1 397 ? -21.667 15.403 11.113 1.00 40.44 397 VAL A CA 1
ATOM 3229 C C . VAL A 1 397 ? -21.200 15.709 9.682 1.00 40.44 397 VAL A C 1
ATOM 3231 O O . VAL A 1 397 ? -20.207 15.152 9.234 1.00 40.44 397 VAL A O 1
ATOM 3234 N N . VAL A 1 398 ? -21.889 16.604 8.966 1.00 42.97 398 VAL A N 1
ATOM 3235 C CA . VAL A 1 398 ? -21.523 17.067 7.615 1.00 42.97 398 VAL A CA 1
ATOM 3236 C C . VAL A 1 398 ? -20.736 18.390 7.624 1.00 42.97 398 VAL A C 1
ATOM 3238 O O . VAL A 1 398 ? -20.668 19.076 6.610 1.00 42.97 398 VAL A O 1
ATOM 3241 N N . GLY A 1 399 ? -20.188 18.799 8.774 1.00 39.81 399 GLY A N 1
ATOM 3242 C CA . GLY A 1 399 ? -19.305 19.967 8.904 1.00 39.81 399 GLY A CA 1
ATOM 3243 C C . GLY A 1 399 ? -20.010 21.324 9.032 1.00 39.81 399 GLY A C 1
ATOM 3244 O O . GLY A 1 399 ? -19.358 22.351 9.209 1.00 39.81 399 GLY A O 1
ATOM 3245 N N . ARG A 1 400 ? -21.350 21.380 8.993 1.00 52.34 400 ARG A N 1
ATOM 3246 C CA . ARG A 1 400 ? -22.087 22.647 9.173 1.00 52.34 400 ARG A CA 1
ATOM 3247 C C . ARG A 1 400 ? -22.051 23.099 10.636 1.00 52.34 400 ARG A C 1
ATOM 3249 O O . ARG A 1 400 ? -22.646 22.428 11.482 1.00 52.34 400 ARG A O 1
ATOM 3256 N N . LYS A 1 401 ? -21.403 24.239 10.902 1.00 67.44 401 LYS A N 1
ATOM 3257 C CA . LYS A 1 401 ? -21.398 24.943 12.196 1.00 67.44 401 LYS A CA 1
ATOM 3258 C C . LYS A 1 401 ? -22.669 25.782 12.376 1.00 67.44 401 LYS A C 1
ATOM 3260 O O . LYS A 1 401 ? -23.128 26.412 11.425 1.00 67.44 401 LYS A O 1
ATOM 3265 N N . PHE A 1 402 ? -23.185 25.852 13.596 1.00 73.69 402 PHE A N 1
ATOM 3266 C CA . PHE A 1 402 ? -24.175 26.837 14.027 1.00 73.69 402 PHE A CA 1
ATOM 3267 C C . PHE A 1 402 ? -23.946 27.224 15.492 1.00 73.69 402 PHE A C 1
ATOM 3269 O O . PHE A 1 402 ? -23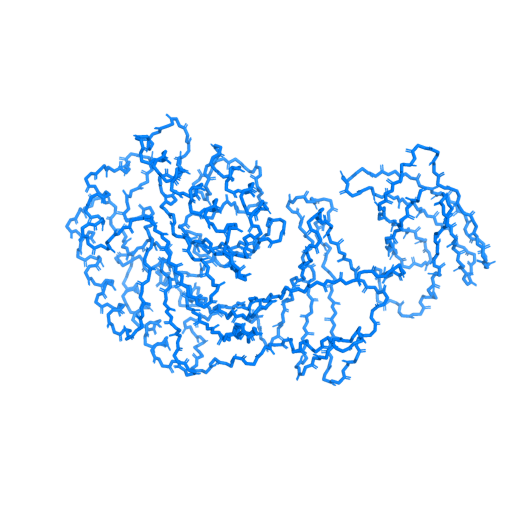.378 26.456 16.270 1.00 73.69 402 PHE A O 1
ATOM 3276 N N . ASP A 1 403 ? -24.356 28.434 15.863 1.00 81.00 403 ASP A N 1
ATOM 3277 C CA . ASP A 1 403 ? -24.233 28.926 17.233 1.00 81.00 403 ASP A CA 1
ATOM 3278 C C . ASP A 1 403 ? -25.458 28.512 18.052 1.00 81.00 403 ASP A C 1
ATOM 3280 O O . ASP A 1 403 ? -26.598 28.625 17.603 1.00 81.00 403 ASP A O 1
ATOM 3284 N N . VAL A 1 404 ? -25.207 27.981 19.246 1.00 80.56 404 VAL A N 1
ATOM 3285 C CA . VAL A 1 404 ? -26.225 27.405 20.132 1.00 80.56 404 VAL A CA 1
ATOM 3286 C C . VAL A 1 404 ? -26.555 28.360 21.269 1.00 80.56 404 VAL A C 1
ATOM 3288 O O . VAL A 1 404 ? -27.721 28.568 21.584 1.00 80.56 404 VAL A O 1
ATOM 3291 N N . PHE A 1 405 ? -25.539 28.944 21.902 1.00 83.88 405 PHE A N 1
ATOM 3292 C CA . PHE A 1 405 ? -25.732 29.839 23.038 1.00 83.88 405 PHE A CA 1
ATOM 3293 C C . PHE A 1 405 ? -24.537 30.761 23.208 1.00 83.88 405 PHE A C 1
ATOM 3295 O O . PHE A 1 405 ? -23.400 30.321 23.114 1.00 83.88 405 PHE A O 1
ATOM 3302 N N . LYS A 1 406 ? -24.784 32.027 23.531 1.00 86.56 406 LYS A N 1
ATOM 3303 C CA . LYS A 1 406 ? -23.738 32.964 23.933 1.00 86.56 406 LYS A CA 1
ATOM 3304 C C . LYS A 1 406 ? -24.262 33.805 25.082 1.00 86.56 406 LYS A C 1
ATOM 3306 O O . LYS A 1 406 ? -25.198 34.579 24.899 1.00 86.56 406 LYS A O 1
ATOM 3311 N N . GLY A 1 407 ? -23.670 33.645 26.256 1.00 85.75 407 GLY A N 1
ATOM 3312 C CA . GLY A 1 407 ? -24.119 34.332 27.456 1.00 85.75 407 GLY A CA 1
ATOM 3313 C C . GLY A 1 407 ? -23.548 33.718 28.722 1.00 85.75 407 GLY A C 1
ATOM 3314 O O . GLY A 1 407 ? -22.563 32.983 28.696 1.00 85.75 407 GLY A O 1
ATOM 3315 N N . ILE A 1 408 ? -24.192 34.021 29.839 1.00 85.25 408 ILE A N 1
ATOM 3316 C CA . ILE A 1 408 ? -23.736 33.613 31.162 1.00 85.25 408 ILE A CA 1
ATOM 3317 C C . ILE A 1 408 ? -24.413 32.300 31.559 1.00 85.25 408 ILE A C 1
ATOM 3319 O O . ILE A 1 408 ? -25.637 32.192 31.520 1.00 85.25 408 ILE A O 1
ATOM 3323 N N . ILE A 1 409 ? -23.613 31.320 31.977 1.00 83.44 409 ILE A N 1
ATOM 3324 C CA . ILE A 1 409 ? -24.069 30.105 32.657 1.00 83.44 409 ILE A CA 1
ATOM 3325 C C . ILE A 1 409 ? -23.976 30.359 34.164 1.00 83.44 409 ILE A C 1
ATOM 3327 O O . ILE A 1 409 ? -22.911 30.700 34.683 1.00 83.44 409 ILE A O 1
ATOM 3331 N N . GLU A 1 410 ? -25.094 30.211 34.871 1.00 86.38 410 GLU A N 1
ATOM 3332 C CA . GLU A 1 410 ? -25.167 30.393 36.322 1.00 86.38 410 GLU A CA 1
ATOM 3333 C C . GLU A 1 410 ? -24.628 29.165 37.069 1.00 86.38 410 GLU A C 1
ATOM 3335 O O . GLU A 1 410 ? -24.562 28.056 36.533 1.00 86.38 410 GLU A O 1
ATOM 3340 N N . ARG A 1 411 ? -24.266 29.337 38.344 1.00 80.88 411 ARG A N 1
ATOM 3341 C CA . ARG A 1 411 ? -23.933 28.202 39.216 1.00 80.88 411 ARG A CA 1
ATOM 3342 C C . ARG A 1 411 ? -25.164 27.303 39.392 1.00 80.88 411 ARG A C 1
ATOM 3344 O O . ARG A 1 411 ? -26.231 27.777 39.768 1.00 80.88 411 ARG A O 1
ATOM 3351 N N . GLY A 1 412 ? -24.997 26.001 39.187 1.00 72.50 412 GLY A N 1
ATOM 3352 C CA . GLY A 1 412 ? -26.066 25.006 39.203 1.00 72.50 412 GLY A CA 1
ATOM 3353 C C . GLY A 1 412 ? -26.462 24.553 37.798 1.00 72.50 412 GLY A C 1
ATOM 3354 O O . GLY A 1 412 ? -25.668 24.622 36.862 1.00 72.50 412 GLY A O 1
ATOM 3355 N N . LYS A 1 413 ? -27.678 24.018 37.661 1.00 79.00 413 LYS A N 1
ATOM 3356 C CA . LYS A 1 413 ? -28.202 23.476 36.400 1.00 79.00 413 LYS A CA 1
ATOM 3357 C C . LYS A 1 413 ? -28.768 24.597 35.526 1.00 79.00 413 LYS A C 1
ATOM 3359 O O . LYS A 1 413 ? -29.652 25.328 35.953 1.00 79.00 413 LYS A O 1
ATOM 3364 N N . ASN A 1 414 ? -28.309 24.654 34.284 1.00 81.06 414 ASN A N 1
ATOM 3365 C CA . ASN A 1 414 ? -28.739 25.579 33.244 1.00 81.06 414 ASN A CA 1
ATOM 3366 C C . ASN A 1 414 ? -29.374 24.778 32.110 1.00 81.06 414 ASN A C 1
ATOM 3368 O O . ASN A 1 414 ? -28.908 23.684 31.789 1.00 81.06 414 ASN A O 1
ATOM 3372 N N . GLU A 1 415 ? -30.425 25.321 31.510 1.00 85.81 415 GLU A N 1
ATOM 3373 C CA . GLU A 1 415 ? -31.119 24.732 30.367 1.00 85.81 415 GLU A CA 1
ATOM 3374 C C . GLU A 1 415 ? -30.947 25.643 29.153 1.00 85.81 415 GLU A C 1
ATOM 3376 O O . GLU A 1 415 ? -31.183 26.846 29.232 1.00 85.81 415 GLU A O 1
ATOM 3381 N N . ILE A 1 416 ? -30.529 25.058 28.035 1.00 84.00 416 ILE A N 1
ATOM 3382 C CA . ILE A 1 416 ? -30.273 25.755 26.779 1.00 84.00 416 ILE A CA 1
ATOM 3383 C C . ILE A 1 416 ? -31.061 25.049 25.682 1.00 84.00 416 ILE A C 1
ATOM 3385 O O . ILE A 1 416 ? -30.909 23.847 25.466 1.00 84.00 416 ILE A O 1
ATOM 3389 N N . LEU A 1 417 ? -31.907 25.801 24.987 1.00 80.94 417 LEU A N 1
ATOM 3390 C CA . LEU A 1 417 ? -32.668 25.308 23.845 1.00 80.94 417 LEU A CA 1
ATOM 3391 C C . LEU A 1 417 ? -31.811 25.360 22.581 1.00 80.94 417 LEU A C 1
ATOM 3393 O O . LEU A 1 417 ? -31.168 26.370 22.301 1.00 80.94 417 LEU A O 1
ATOM 3397 N N . LEU A 1 418 ? -31.828 24.276 21.811 1.00 75.00 418 LEU A N 1
ATOM 3398 C CA . LEU A 1 418 ? -31.244 24.256 20.478 1.00 75.00 418 LEU A CA 1
ATOM 3399 C C . LEU A 1 418 ? -32.094 25.088 19.502 1.00 75.00 418 LEU A C 1
ATOM 3401 O O . LEU A 1 418 ? -33.319 25.145 19.662 1.00 75.00 418 LEU A O 1
ATOM 3405 N N . PRO A 1 419 ? -31.476 25.695 18.472 1.00 78.75 419 PRO A N 1
ATOM 3406 C CA . PRO A 1 419 ? -32.212 26.366 17.405 1.00 78.75 419 PRO A CA 1
ATOM 3407 C C . PRO A 1 419 ? -33.244 25.439 16.740 1.00 78.75 419 PRO A C 1
ATOM 3409 O O . PRO A 1 419 ? -33.016 24.241 16.579 1.00 78.75 419 PRO A O 1
ATOM 3412 N N . GLY A 1 420 ? -34.401 25.989 16.361 1.00 71.19 420 GLY A N 1
ATOM 3413 C CA . GLY A 1 420 ? -35.542 25.204 15.866 1.00 71.19 420 GLY A CA 1
ATOM 3414 C C . GLY A 1 420 ? -35.341 24.533 14.500 1.00 71.19 420 GLY A C 1
ATOM 3415 O O . GLY A 1 420 ? -36.144 23.688 14.117 1.00 71.19 420 GLY A O 1
ATOM 3416 N N . ASP A 1 421 ? -34.291 24.890 13.762 1.00 72.19 421 ASP A N 1
ATOM 3417 C CA . ASP A 1 421 ? -33.919 24.313 12.465 1.00 72.19 421 ASP A CA 1
ATOM 3418 C C . ASP A 1 421 ? -32.928 23.136 12.577 1.00 72.19 421 ASP A C 1
ATOM 3420 O O . ASP A 1 421 ? -32.548 22.533 11.566 1.00 72.19 421 ASP A O 1
ATOM 3424 N N . VAL A 1 422 ? -32.524 22.778 13.799 1.00 66.25 422 VAL A N 1
ATOM 3425 C CA . VAL A 1 422 ? -31.677 21.614 14.070 1.00 66.25 422 VAL A CA 1
ATOM 3426 C C . VAL A 1 422 ? -32.492 20.334 13.858 1.00 66.25 422 VAL A C 1
ATOM 3428 O O . VAL A 1 422 ? -33.487 20.087 14.535 1.00 66.25 422 VAL A O 1
ATOM 3431 N N . LYS A 1 423 ? -32.075 19.516 12.886 1.00 62.41 423 LYS A N 1
ATOM 3432 C CA . LYS A 1 423 ? -32.704 18.225 12.564 1.00 62.41 423 LYS A CA 1
ATOM 3433 C C . LYS A 1 423 ? -32.318 17.141 13.576 1.00 62.41 423 LYS A C 1
ATOM 3435 O O . LYS A 1 423 ? -31.336 17.267 14.297 1.00 62.41 423 LYS A O 1
ATOM 3440 N N . SER A 1 424 ? -33.050 16.032 13.580 1.00 53.72 424 SER A N 1
ATOM 3441 C CA . SER A 1 424 ? -32.636 14.831 14.304 1.00 53.72 424 SER A CA 1
ATOM 3442 C C . SER A 1 424 ? -31.284 14.335 13.778 1.00 53.72 424 SER A C 1
ATOM 3444 O O . SER A 1 424 ? -31.095 14.204 12.565 1.00 53.72 424 SER A O 1
ATOM 3446 N N . GLY A 1 425 ? -30.331 14.055 14.662 1.00 48.06 425 GLY A N 1
ATOM 3447 C CA . GLY A 1 425 ? -28.983 13.659 14.268 1.00 48.06 425 GLY A CA 1
ATOM 3448 C C . GLY A 1 425 ? -27.946 13.797 15.377 1.00 48.06 425 GLY A C 1
ATOM 3449 O O . GLY A 1 425 ? -28.239 14.242 16.483 1.00 48.06 425 GLY A O 1
ATOM 3450 N N . ILE A 1 426 ? -26.711 13.393 15.077 1.00 46.06 426 ILE A N 1
ATOM 3451 C CA . ILE A 1 426 ? -25.569 13.554 15.983 1.00 46.06 426 ILE A CA 1
ATOM 3452 C C . ILE A 1 426 ? -24.927 14.920 15.732 1.00 46.06 426 ILE A C 1
ATOM 3454 O O . ILE A 1 426 ? -24.677 15.306 14.590 1.00 46.06 426 ILE A O 1
ATOM 3458 N N . TYR A 1 427 ? -24.634 15.637 16.808 1.00 51.97 427 TYR A N 1
ATOM 3459 C CA . TYR A 1 427 ? -24.003 16.947 16.774 1.00 51.97 427 TYR A CA 1
ATOM 3460 C C . TYR A 1 427 ? -22.795 16.967 17.693 1.00 51.97 427 TYR A C 1
ATOM 3462 O O . TYR A 1 427 ? -22.825 16.439 18.803 1.00 51.97 427 TYR A O 1
ATOM 3470 N N . PHE A 1 428 ? -21.734 17.611 17.233 1.00 52.53 428 PHE A N 1
ATOM 3471 C CA . PHE A 1 428 ? -20.554 17.899 18.025 1.00 52.53 428 PHE A CA 1
ATOM 3472 C C . PHE A 1 428 ? -20.672 19.306 18.607 1.00 52.53 428 PHE A C 1
ATOM 3474 O O . PHE A 1 428 ? -20.726 20.279 17.866 1.00 52.53 428 PHE A O 1
ATOM 3481 N N . ILE A 1 429 ? -20.740 19.430 19.925 1.00 57.50 429 ILE A N 1
ATOM 3482 C CA . ILE A 1 429 ? -20.815 20.698 20.646 1.00 57.50 429 ILE A CA 1
ATOM 3483 C C . ILE A 1 429 ? -19.422 21.111 21.085 1.00 57.50 429 ILE A C 1
ATOM 3485 O O . ILE A 1 429 ? -18.705 20.336 21.715 1.00 57.50 429 ILE A O 1
ATOM 3489 N N . ARG A 1 430 ? -19.096 22.371 20.828 1.00 64.00 430 ARG A N 1
ATOM 3490 C CA . ARG A 1 430 ? -17.962 23.089 21.388 1.00 64.00 430 ARG A CA 1
ATOM 3491 C C . ARG A 1 430 ? -18.473 24.132 22.375 1.00 64.00 430 ARG A C 1
ATOM 3493 O O . ARG A 1 430 ? -19.320 24.941 22.012 1.00 64.00 430 ARG A O 1
ATOM 3500 N N . LEU A 1 431 ? -17.924 24.146 23.584 1.00 66.94 431 LEU A N 1
ATOM 3501 C CA . LEU A 1 431 ? -18.114 25.215 24.558 1.00 66.94 431 LEU A CA 1
ATOM 3502 C C . LEU A 1 431 ? -16.782 25.930 24.798 1.00 66.94 431 LEU A C 1
ATOM 3504 O O . LEU A 1 431 ? -15.793 25.316 25.187 1.00 66.94 431 LEU A O 1
ATOM 3508 N N . ASP A 1 432 ? -16.777 27.240 24.587 1.00 68.56 432 ASP A N 1
ATOM 3509 C CA . ASP A 1 432 ? -15.697 28.147 24.949 1.00 68.56 432 ASP A CA 1
ATOM 3510 C C . ASP A 1 432 ? -16.122 28.931 26.198 1.00 68.56 432 ASP A C 1
ATOM 3512 O O . ASP A 1 432 ? -17.121 29.651 26.166 1.00 68.56 432 ASP A O 1
ATOM 3516 N N . SER A 1 433 ? -15.370 28.833 27.293 1.00 68.12 433 SER A N 1
ATOM 3517 C CA . SER A 1 433 ? -15.550 29.700 28.459 1.00 68.12 433 SER A CA 1
ATOM 3518 C C . SER A 1 433 ? -14.303 30.541 28.702 1.00 68.12 433 SER A C 1
ATOM 3520 O O . SER A 1 433 ? -13.194 30.134 28.366 1.00 68.12 433 SER A O 1
ATOM 3522 N N . GLN A 1 434 ? -14.479 31.729 29.286 1.00 61.81 434 GLN A N 1
ATOM 3523 C CA . GLN A 1 434 ? -13.352 32.579 29.680 1.00 61.81 434 GLN A CA 1
ATOM 3524 C C . GLN A 1 434 ? -12.624 32.076 30.937 1.00 61.81 434 GLN A C 1
ATOM 3526 O O . GLN A 1 434 ? -11.472 32.448 31.148 1.00 61.81 434 GLN A O 1
ATOM 3531 N N . LYS A 1 435 ? -13.281 31.256 31.772 1.00 55.00 435 LYS A N 1
ATOM 3532 C CA . LYS A 1 435 ? -12.728 30.754 33.044 1.00 55.00 435 LYS A CA 1
ATOM 3533 C C . LYS A 1 435 ? -12.428 29.258 33.036 1.00 55.00 435 LYS A C 1
ATOM 3535 O O . LYS A 1 435 ? -11.494 28.831 33.708 1.00 55.00 435 LYS A O 1
ATOM 3540 N N . SER A 1 436 ? -13.186 28.473 32.272 1.00 51.19 436 SER A N 1
ATOM 3541 C CA . SER A 1 436 ? -12.956 27.038 32.104 1.00 51.19 436 SER A CA 1
ATOM 3542 C C . SER A 1 436 ? -12.341 26.713 30.741 1.00 51.19 436 SER A C 1
ATOM 3544 O O . SER A 1 436 ? -12.510 27.437 29.760 1.00 51.19 436 SER A O 1
ATOM 3546 N N . SER A 1 437 ? -11.581 25.617 30.696 1.00 51.34 437 SER A N 1
ATOM 3547 C CA . SER A 1 437 ? -10.997 25.046 29.481 1.00 51.34 437 SER A CA 1
ATOM 3548 C C . SER A 1 437 ? -12.042 24.917 28.371 1.00 51.34 437 SER A C 1
ATOM 3550 O O . SER A 1 437 ? -13.203 24.605 28.640 1.00 51.34 437 SER A O 1
ATOM 3552 N N . ARG A 1 438 ? -11.628 25.084 27.110 1.00 50.38 438 ARG A N 1
ATOM 3553 C CA . ARG A 1 438 ? -12.495 24.749 25.975 1.00 50.38 438 ARG A CA 1
ATOM 3554 C C . ARG A 1 438 ? -12.897 23.284 26.051 1.00 50.38 438 ARG A C 1
ATOM 3556 O O . ARG A 1 438 ? -12.089 22.429 26.419 1.00 50.38 438 ARG A O 1
ATOM 3563 N N . PHE A 1 439 ? -14.156 23.029 25.737 1.00 52.22 439 PHE A N 1
ATOM 3564 C CA . PHE A 1 439 ? -14.806 21.761 25.993 1.00 52.22 439 PHE A CA 1
ATOM 3565 C C . PHE A 1 439 ? -15.529 21.253 24.752 1.00 52.22 439 PHE A C 1
ATOM 3567 O O . PHE A 1 439 ? -16.125 22.028 24.003 1.00 52.22 439 PHE A O 1
ATOM 3574 N N . TYR A 1 440 ? -15.520 19.932 24.583 1.00 48.16 440 TYR A N 1
ATOM 3575 C CA . TYR A 1 440 ? -16.111 19.252 23.438 1.00 48.16 440 TYR A CA 1
ATOM 3576 C C . TYR A 1 440 ? -17.001 18.083 23.865 1.00 48.16 440 TYR A C 1
ATOM 3578 O O . TYR A 1 440 ? -16.614 17.302 24.740 1.00 48.16 440 TYR A O 1
ATOM 3586 N N . LYS A 1 441 ? -18.182 17.953 23.244 1.00 49.06 441 LYS A N 1
ATOM 3587 C CA . LYS A 1 441 ? -19.138 16.871 23.523 1.00 49.06 441 LYS A CA 1
ATOM 3588 C C . LYS A 1 441 ? -20.002 16.501 22.321 1.00 49.06 441 LYS A C 1
ATOM 3590 O O . LYS A 1 441 ? -20.600 17.367 21.699 1.00 49.06 441 LYS A O 1
ATOM 3595 N N . PHE A 1 442 ? -20.188 15.205 22.086 1.00 44.59 442 PHE A N 1
ATOM 3596 C CA . PHE A 1 442 ? -21.228 14.714 21.182 1.00 44.59 442 PHE A CA 1
ATOM 3597 C C . PHE A 1 442 ? -22.591 14.657 21.879 1.00 44.59 442 PHE A C 1
ATOM 3599 O O . PHE A 1 442 ? -22.704 14.165 23.006 1.00 44.59 442 PHE A O 1
ATOM 3606 N N . ILE A 1 443 ? -23.625 15.133 21.192 1.00 46.88 443 ILE A N 1
ATOM 3607 C CA . ILE A 1 443 ? -25.024 14.957 21.580 1.00 46.88 443 ILE A CA 1
ATOM 3608 C C . ILE A 1 443 ? -25.802 14.324 20.433 1.00 46.88 443 ILE A C 1
ATOM 3610 O O . ILE A 1 443 ? -25.500 14.553 19.262 1.00 46.88 443 ILE A O 1
ATOM 3614 N N . TYR A 1 444 ? -26.824 13.552 20.772 1.00 47.38 444 TYR A N 1
ATOM 3615 C CA . TYR A 1 444 ? -27.840 13.143 19.818 1.00 47.38 444 TYR A CA 1
ATOM 3616 C C . TYR A 1 444 ? -29.079 14.011 20.029 1.00 47.38 444 TYR A C 1
ATOM 3618 O O . TYR A 1 444 ? -29.624 14.078 21.131 1.00 47.38 444 TYR A O 1
ATOM 3626 N N . VAL A 1 445 ? -29.496 14.705 18.975 1.00 52.31 445 VAL A N 1
ATOM 3627 C CA . VAL A 1 445 ? -30.752 15.452 18.930 1.00 52.31 445 VAL A CA 1
ATOM 3628 C C . VAL A 1 445 ? -31.775 14.524 18.301 1.00 52.31 445 VAL A C 1
ATOM 3630 O O . VAL A 1 445 ? -31.552 14.018 17.200 1.00 52.31 445 VAL A O 1
ATOM 3633 N N . LYS A 1 446 ? -32.855 14.248 19.027 1.00 48.25 446 LYS A N 1
ATOM 3634 C CA . LYS A 1 446 ? -33.920 13.354 18.574 1.00 48.25 446 LYS A CA 1
ATOM 3635 C C . LYS A 1 446 ? -34.976 14.108 17.788 1.00 48.25 446 LYS A C 1
ATOM 3637 O O . LYS A 1 446 ? -35.368 15.200 18.249 1.00 48.25 446 LYS A O 1
#

Foldseek 3Di:
DPPPPLAFDKAKEWEAEALAQPLDPQSLVLLLLQLVLQQLAVPHHQEYEYAANQHADLDDPVRLVVSNVSSVVSNVVDPHYYHYAYDCSQQHACDPSRGDPVSLVVCCVRVNDNWDWDDDRLEIETEHALSLLARQDDNSSPPVNVVRVVVVVVVLVVCVVGNRLAYEYGHAAFQDQQAVPDHRDPRHRDPPSSVVVLVSCVVSVHAEYEYERPQAWDWADRPNYIYIYFHHSSDPDQQSHWIKMWMDDSWFIWMWTDGSVHGDRYDDNPAQFDDDPDPQKTAGQAWFKFWFDDNCRLVVVCPPDTDIDTDDGPDIDPDLADDFQDDPPQWGWGFGQGPPDPTTTTTGTDSDDRDFFHKDFPDPPPPFDDWGWDDDAQKIKTADQAKWWKWKWKAASNGDIDTFDGGIDHHGIDMTGGDPPDDFHKIKMWMDIPRGGIMIGIDTHD

Organism: NCBI:txid2052148

pLDDT: mean 71.42, std 24.3, range [24.25, 98.62]